Protein 6CCA (pdb70)

B-factor: mean 27.41, std 11.11, range [12.74, 84.84]

Organism: Sorangium cellulosum (NCBI:txid56)

Foldseek 3Di:
DFFFDAPDDFDLLVLQVLLFDDPVLLVVLLVCVVLLVLVQLLLLLLLLQLQVVLVPLADAFDKDFLVVVCVVLQFDPVCPLLSVVSLVSNVVSQQWDDDPRMTGGHPVRHNRVVVSVVSLVVSCVPQQCNLLSVLLVLCSVCVSCLRNVVDALCCSCQPVNHCPRVLCVCDDHPVNVSFLVSVLSSVVSVCVVPVVPDDPQAAAEEEEEACFLVSSVVVSCVSCQVVLSRYAYEAEYQDPVSLVNNCVVCCVVRVSYDGAYDDLVDDRVVRPAAFQPHLEYEYEAQLLLAADNLQSLLSVLRRHHAQRKYKYKHFADPRSSCSSRVVSDPSFVNYNCCVLADPSGSHHWLVSVQVSNVVSAWPPKDFHFSDDVPDGDGGITMIMTTHNRDHD

Sequence (392 aa):
ATVHPERFEPLLERSVPRIQPGLSAVRELLTHQPAFDALERFSEDLLLCIFQDMGAFQRAGSAESAATLRERLGVAGRFGRLYDSLLAILEGAGYLRIEGDRLFTSERVTPKKHEVERRMQQLADLPAIAPYVRLLWACYRRYPELLRGQVAATDVLFPQGSMDLMGPLYKGNATADHFNELVIKSLLVFLDARVPHLREGEKITILEVGAGTGGTTASVLEALSSHARHLEYFYTDISHAFTRYGKRQYGPRYPFVTFQPLDLEGDVVAQGFSAERFDVVLGANVVHATKNLRSTLQSIKRLLKANGWLVLNEMTRVVHFLTLSAGLLDGWWLFEDAAERMKWSPLLSSPMWKGLLEEEGFRRVAPLQHSDGTSSWSIQNVILAESDGVSR

Solvent-accessible surface area: 17082 Å² total; per-residue (Å²): 96,46,108,10,70,120,142,25,128,50,4,0,123,127,0,30,98,146,5,50,17,48,95,94,44,5,126,109,5,19,88,33,44,94,12,16,81,21,4,27,123,3,0,8,30,2,0,0,1,1,0,20,60,20,29,2,7,66,165,42,47,44,47,40,36,17,61,82,0,58,123,125,4,37,13,22,60,162,9,12,113,0,3,66,6,0,9,28,14,0,76,71,11,36,0,7,135,50,125,68,73,122,2,51,2,29,152,128,6,59,107,15,111,127,78,2,64,144,95,29,107,103,3,39,119,76,111,11,0,20,14,19,0,108,0,1,42,27,1,14,169,84,1,27,60,3,0,85,43,119,24,53,15,68,86,9,0,44,33,178,64,32,71,92,10,16,16,53,22,92,95,67,9,45,4,10,51,33,0,20,103,12,6,12,92,0,0,47,9,0,0,92,25,22,34,95,140,30,189,181,72,62,87,0,6,0,0,4,7,26,10,17,50,1,22,35,0,31,49,8,0,84,33,0,34,92,26,38,184,22,2,43,0,10,0,0,9,124,30,109,41,87,5,100,117,1,121,149,116,21,14,109,160,11,115,23,14,55,28,38,46,8,49,23,81,35,91,6,86,83,56,56,4,58,40,34,86,0,0,0,0,2,0,22,49,42,5,24,41,4,90,63,0,76,65,4,0,23,23,0,3,59,0,0,32,1,1,0,0,0,0,0,4,0,46,8,119,36,12,32,9,20,2,2,2,24,0,4,51,91,28,11,22,61,19,132,21,67,105,46,12,36,151,68,0,0,2,1,23,20,105,67,0,82,30,8,0,80,116,23,20,5,74,96,11,14,26,8,123,8,61,38,79,152,47,54,15,42,26,9,10,0,0,0,0,0,0,40,0,46,0,194

Radius of gyration: 22.23 Å; Cα contacts (8 Å, |Δi|>4): 670; chains: 1; bounding box: 52×47×61 Å

InterPro domains:
  IPR006162 Phosphopantetheine attachment site [PS00012] (4946-4961)
  IPR009081 Phosphopantetheine binding ACP domain [PF00550] (1825-1889)
  IPR009081 Phosphopantetheine binding ACP domain [PF00550] (3540-3606)
  IPR009081 Phosphopantetheine binding ACP domain [PF00550] (3679-3741)
  IPR009081 Phosphopantetheine binding ACP domain [PF00550] (4922-4987)
  IPR009081 Phosphopantetheine binding ACP domain [PS50075] (1817-1893)
  IPR009081 Phosphopantetheine binding ACP domain [PS50075] (3533-3610)
  IPR009081 Phosphopantetheine binding ACP domain [PS50075] (3671-3745)
  IPR009081 Phosphopantetheine binding ACP domain [PS50075] (4914-4991)
  IPR013217 Methyltransferase type 12 [PF08242] (3305-3408)
  IPR013968 Polyketide synthase-like, ketoreductase domain [PF08659] (1529-1708)
  IPR013968 Polyketide synthase-like, ketoreductase domain [PF08659] (2856-3034)
  IPR013968 Polyketide synthase-like, ketoreductase domain [PF08659] (4642-4826)
  IPR014030 Beta-ketoacyl synthase-like, N-terminal domain [PF00109] (4-252)
  IPR014030 Beta-ketoacyl synthase-like, N-terminal domain [PF00109] (1972-2219)
  IPR014030 Beta-ketoacyl synthase-like, N-terminal domain [PF00109] (3780-4024)
  IPR014030 Beta-ketoacyl synthase-like, N-terminal domain [PF00109] (5059-5302)
  IPR014031 Beta-ketoacyl synthase, C-terminal domain [PF02801] (260-377)
  IPR014031 Beta-ketoacyl synthase, C-terminal domain [PF02801] (2227-2344)
  IPR014031 Beta-ketoacyl synthase, C-terminal domain [PF02801] (4033-4150)

Structure (mmCIF, N/CA/C/O backbone):
data_6CCA
#
_entry.id   6CCA
#
_cell.length_a   56.457
_cell.length_b   76.549
_cell.length_c   57.186
_cell.angle_alpha   90.00
_cell.angle_beta   90.51
_cell.angle_gamma   90.00
#
_symmetry.space_group_name_H-M   'P 1 21 1'
#
loop_
_entity.id
_entity.type
_entity.pdbx_description
1 polymer 'DisA protein'
2 water water
#
loop_
_atom_site.group_PDB
_atom_site.id
_atom_site.type_symbol
_atom_site.label_atom_id
_atom_site.label_alt_id
_atom_site.label_comp_id
_atom_site.label_asym_id
_atom_site.label_entity_id
_atom_site.label_seq_id
_atom_site.pdbx_PDB_ins_code
_atom_site.Cartn_x
_atom_site.Cartn_y
_atom_site.Cartn_z
_atom_site.occupancy
_atom_site.B_iso_or_equiv
_atom_site.auth_seq_id
_atom_site.auth_comp_id
_atom_site.auth_asym_id
_atom_site.auth_atom_id
_atom_site.pdbx_PDB_model_num
ATOM 1 N N . ALA A 1 23 ? 32.608 31.509 22.620 1.00 50.36 1 ALA A N 1
ATOM 2 C CA . ALA A 1 23 ? 33.828 30.730 23.065 1.00 45.62 1 ALA A CA 1
ATOM 3 C C . ALA A 1 23 ? 35.086 31.315 22.465 1.00 38.57 1 ALA A C 1
ATOM 4 O O . ALA A 1 23 ? 35.094 31.698 21.336 1.00 41.32 1 ALA A O 1
ATOM 6 N N . THR A 1 24 ? 36.149 31.387 23.234 1.00 32.80 2 THR A N 1
ATOM 7 C CA . THR A 1 24 ? 37.414 31.986 22.817 1.00 31.72 2 THR A CA 1
ATOM 8 C C . THR A 1 24 ? 38.344 30.848 22.559 1.00 26.63 2 THR A C 1
ATOM 9 O O . THR A 1 24 ? 38.444 29.968 23.405 1.00 27.46 2 THR A O 1
ATOM 13 N N . VAL A 1 25 ? 38.982 30.805 21.397 1.00 24.00 3 VAL A N 1
ATOM 14 C CA . VAL A 1 25 ? 40.000 29.781 21.112 1.00 20.62 3 VAL A CA 1
ATOM 15 C C . VAL A 1 25 ? 41.345 30.438 20.944 1.00 22.12 3 VAL A C 1
ATOM 16 O O . VAL A 1 25 ? 41.618 31.096 19.935 1.00 19.66 3 VAL A O 1
ATOM 20 N N . HIS A 1 26 ? 42.259 30.179 21.878 1.00 20.28 4 HIS A N 1
ATOM 21 C CA . HIS A 1 26 ? 43.587 30.759 21.796 1.00 20.38 4 HIS A CA 1
ATOM 22 C C . HIS A 1 26 ? 44.394 30.050 20.750 1.00 20.33 4 HIS A C 1
ATOM 23 O O . HIS A 1 26 ? 44.208 28.827 20.552 1.00 20.55 4 HIS A O 1
ATOM 30 N N . PRO A 1 27 ? 45.316 30.760 20.088 1.00 21.78 5 PRO A N 1
ATOM 31 C CA . PRO A 1 27 ? 46.244 30.094 19.171 1.00 22.63 5 PRO A CA 1
ATOM 32 C C . PRO A 1 27 ? 47.223 29.244 19.910 1.00 23.53 5 PRO A C 1
ATOM 33 O O . PRO A 1 27 ? 47.564 29.528 21.084 1.00 19.58 5 PRO A O 1
ATOM 37 N N . GLU A 1 28 ? 47.719 28.197 19.245 1.00 19.55 6 GLU A N 1
ATOM 38 C CA . GLU A 1 28 ? 48.721 27.379 19.854 1.00 22.64 6 GLU A CA 1
ATOM 39 C C . GLU A 1 28 ? 50.117 27.939 19.593 1.00 26.46 6 GLU A C 1
ATOM 40 O O . GLU A 1 28 ? 50.593 27.948 18.438 1.00 28.81 6 GLU A O 1
ATOM 46 N N . ARG A 1 29 ? 50.785 28.397 20.640 1.00 21.71 7 ARG A N 1
ATOM 47 C CA . ARG A 1 29 ? 52.046 29.035 20.494 1.00 22.28 7 ARG A CA 1
ATOM 48 C C . ARG A 1 29 ? 53.199 28.140 20.850 1.00 24.63 7 ARG A C 1
ATOM 49 O O . ARG A 1 29 ? 54.336 28.456 20.567 1.00 25.95 7 ARG A O 1
ATOM 57 N N . PHE A 1 30 ? 52.944 27.002 21.438 1.00 23.82 8 PHE A N 1
ATOM 58 C CA . PHE A 1 30 ? 53.995 26.012 21.636 1.00 24.75 8 PHE A CA 1
ATOM 59 C C . PHE A 1 30 ? 53.323 24.645 21.689 1.00 27.59 8 PHE A C 1
ATOM 60 O O . PHE A 1 30 ? 52.131 24.568 21.867 1.00 25.66 8 PHE A O 1
ATOM 68 N N . GLU A 1 31 ? 54.093 23.580 21.518 1.00 26.68 9 GLU A N 1
ATOM 69 C CA . GLU A 1 31 ? 53.570 22.216 21.505 1.00 31.78 9 GLU A CA 1
ATOM 70 C C . GLU A 1 31 ? 53.164 21.664 22.882 1.00 25.77 9 GLU A C 1
ATOM 71 O O . GLU A 1 31 ? 53.699 22.087 23.884 1.00 26.56 9 GLU A O 1
ATOM 77 N N . PRO A 1 32 ? 52.201 20.749 22.903 1.00 24.50 10 PRO A N 1
ATOM 78 C CA . PRO A 1 32 ? 51.791 20.122 24.153 1.00 21.77 10 PRO A CA 1
ATOM 79 C C . PRO A 1 32 ? 53.002 19.480 24.789 1.00 22.95 10 PRO A C 1
ATOM 80 O O . PRO A 1 32 ? 53.799 18.799 24.119 1.00 22.56 10 PRO A O 1
ATOM 84 N N . LEU A 1 33 ? 53.206 19.740 26.069 1.00 19.32 11 LEU A N 1
ATOM 85 C CA . LEU A 1 33 ? 54.342 19.133 26.768 1.00 19.95 11 LEU A CA 1
ATOM 86 C C . LEU A 1 33 ? 54.031 18.306 28.028 1.00 18.29 11 LEU A C 1
ATOM 87 O O . LEU A 1 33 ? 54.938 17.764 28.647 1.00 19.65 11 LEU A O 1
ATOM 92 N N . LEU A 1 34 ? 52.780 18.257 28.412 1.00 16.71 12 LEU A N 1
ATOM 93 C CA . LEU A 1 34 ? 52.455 17.566 29.634 1.00 18.69 12 LEU A CA 1
ATOM 94 C C . LEU A 1 34 ? 52.663 16.066 29.564 1.00 18.37 12 LEU A C 1
ATOM 95 O O . LEU A 1 34 ? 53.206 15.467 30.484 1.00 18.08 12 LEU A O 1
ATOM 100 N N . GLU A 1 35 ? 52.299 15.465 28.460 1.00 18.11 13 GLU A N 1
ATOM 101 C CA . GLU A 1 35 ? 52.383 13.972 28.355 1.00 21.82 13 GLU A CA 1
ATOM 102 C C . GLU A 1 35 ? 53.797 13.501 28.645 1.00 18.41 13 GLU A C 1
ATOM 103 O O . GLU A 1 35 ? 54.000 12.589 29.452 1.00 19.42 13 GLU A O 1
ATOM 109 N N . ARG A 1 36 ? 54.791 14.149 28.072 1.00 21.48 14 ARG A N 1
ATOM 110 C CA . ARG A 1 36 ? 56.152 13.681 28.297 1.00 24.59 14 ARG A CA 1
ATOM 111 C C . ARG A 1 36 ? 56.770 14.162 29.594 1.00 24.65 14 ARG A C 1
ATOM 112 O O . ARG A 1 36 ? 57.800 13.643 30.039 1.00 23.62 14 ARG A O 1
ATOM 120 N N . SER A 1 37 ? 56.144 15.156 30.216 1.00 19.05 15 SER A N 1
ATOM 121 C CA . SER A 1 37 ? 56.563 15.613 31.523 1.00 18.18 15 SER A CA 1
ATOM 122 C C . SER A 1 37 ? 56.065 14.810 32.742 1.00 17.52 15 SER A C 1
ATOM 123 O O . SER A 1 37 ? 56.764 14.755 33.714 1.00 19.02 15 SER A O 1
ATOM 126 N N . VAL A 1 38 ? 54.923 14.182 32.657 1.00 17.94 16 VAL A N 1
ATOM 127 C CA . VAL A 1 38 ? 54.323 13.498 33.817 1.00 19.33 16 VAL A CA 1
ATOM 128 C C . VAL A 1 38 ? 55.298 12.449 34.388 1.00 21.20 16 VAL A C 1
ATOM 129 O O . VAL A 1 38 ? 55.525 12.361 35.608 1.00 18.56 16 VAL A O 1
ATOM 133 N N . PRO A 1 39 ? 55.882 11.631 33.540 1.00 20.45 17 PRO A N 1
ATOM 134 C CA . PRO A 1 39 ? 56.892 10.686 34.111 1.00 20.81 17 PRO A CA 1
ATOM 135 C C . PRO A 1 39 ? 58.111 11.313 34.787 1.00 22.89 17 PRO A C 1
ATOM 136 O O . PRO A 1 39 ? 58.687 10.688 35.615 1.00 23.44 17 PRO A O 1
ATOM 140 N N . ARG A 1 40 ? 58.522 12.533 34.448 1.00 20.69 18 ARG A N 1
ATOM 141 C CA . ARG A 1 40 ? 59.601 13.212 35.104 1.00 20.32 18 ARG A CA 1
ATOM 142 C C . ARG A 1 40 ? 59.170 13.798 36.451 1.00 20.81 18 ARG A C 1
ATOM 143 O O . ARG A 1 40 ? 60.012 14.211 37.216 1.00 24.15 18 ARG A O 1
ATOM 151 N N . ILE A 1 41 ? 57.859 13.835 36.713 1.00 18.69 19 ILE A N 1
ATOM 152 C CA . ILE A 1 41 ? 57.327 14.425 37.978 1.00 18.61 19 ILE A CA 1
ATOM 153 C C . ILE A 1 41 ? 56.838 13.318 38.924 1.00 19.63 19 ILE A C 1
ATOM 154 O O . ILE A 1 41 ? 56.979 13.438 40.130 1.00 18.42 19 ILE A O 1
ATOM 159 N N . GLN A 1 42 ? 56.225 12.293 38.341 1.00 19.81 20 GLN A N 1
ATOM 160 C CA . GLN A 1 42 ? 55.686 11.170 39.105 1.00 21.11 20 GLN A CA 1
ATOM 161 C C . GLN A 1 42 ? 56.680 10.658 40.117 1.00 20.35 20 GLN A C 1
ATOM 162 O O . GLN A 1 42 ? 57.790 10.244 39.767 1.00 21.15 20 GLN A O 1
ATOM 168 N N . PRO A 1 43 ? 56.304 10.657 41.402 1.00 19.41 21 PRO A N 1
ATOM 169 C CA . PRO A 1 43 ? 57.233 10.098 42.363 1.00 20.85 21 PRO A CA 1
ATOM 170 C C . PRO A 1 43 ? 57.457 8.582 42.114 1.00 19.98 21 PRO A C 1
ATOM 171 O O . PRO A 1 43 ? 56.516 7.858 41.800 1.00 19.63 21 PRO A O 1
ATOM 175 N N . GLY A 1 44 ? 58.673 8.140 42.362 1.00 24.97 22 GLY A N 1
ATOM 176 C CA . GLY A 1 44 ? 58.978 6.719 42.317 1.00 23.85 22 GLY A CA 1
ATOM 177 C C . GLY A 1 44 ? 58.517 5.928 43.541 1.00 27.16 22 GLY A C 1
ATOM 178 O O . GLY A 1 44 ? 58.024 6.482 44.531 1.00 21.89 22 GLY A O 1
ATOM 179 N N . LEU A 1 45 ? 58.760 4.613 43.508 1.00 22.82 23 LEU A N 1
ATOM 180 C CA . LEU A 1 45 ? 58.209 3.738 44.519 1.00 26.45 23 LEU A CA 1
ATOM 181 C C . LEU A 1 45 ? 58.735 4.062 45.877 1.00 22.87 23 LEU A C 1
ATOM 182 O O . LEU A 1 45 ? 57.986 4.015 46.849 1.00 26.87 23 LEU A O 1
ATOM 187 N N . SER A 1 46 ? 59.998 4.416 45.984 1.00 25.14 24 SER A N 1
ATOM 188 C CA . SER A 1 46 ? 60.594 4.615 47.272 1.00 27.25 24 SER A CA 1
ATOM 189 C C . SER A 1 46 ? 59.962 5.828 47.934 1.00 28.39 24 SER A C 1
ATOM 190 O O . SER A 1 46 ? 59.678 5.784 49.129 1.00 24.76 24 SER A O 1
ATOM 193 N N . ALA A 1 47 ? 59.736 6.877 47.166 1.00 21.99 25 ALA A N 1
ATOM 194 C CA . ALA A 1 47 ? 59.083 8.082 47.739 1.00 23.64 25 ALA A CA 1
ATOM 195 C C . ALA A 1 47 ? 57.651 7.813 48.151 1.00 20.44 25 ALA A C 1
ATOM 196 O O . ALA A 1 47 ? 57.175 8.381 49.132 1.00 19.86 25 ALA A O 1
ATOM 198 N N . VAL A 1 48 ? 56.956 6.996 47.367 1.00 18.73 26 VAL A N 1
ATOM 199 C CA . VAL A 1 48 ? 55.588 6.700 47.596 1.00 19.61 26 VAL A CA 1
ATOM 200 C C . VAL A 1 48 ? 55.525 5.850 48.868 1.00 20.11 26 VAL A C 1
ATOM 201 O O . VAL A 1 48 ? 54.678 6.062 49.721 1.00 18.09 26 VAL A O 1
ATOM 205 N N . ARG A 1 49 ? 56.418 4.850 48.962 1.00 23.08 27 ARG A N 1
ATOM 206 C CA . ARG A 1 49 ? 56.461 4.011 50.180 1.00 23.41 27 ARG A CA 1
ATOM 207 C C . ARG A 1 49 ? 56.709 4.821 51.424 1.00 19.43 27 ARG A C 1
ATOM 208 O O . ARG A 1 49 ? 56.072 4.577 52.461 1.00 20.54 27 ARG A O 1
ATOM 216 N N . GLU A 1 50 ? 57.648 5.721 51.338 1.00 19.18 28 GLU A N 1
ATOM 217 C CA . GLU A 1 50 ? 57.972 6.633 52.430 1.00 18.65 28 GLU A CA 1
ATOM 218 C C . GLU A 1 50 ? 56.733 7.467 52.870 1.00 19.17 28 GLU A C 1
ATOM 219 O O . GLU A 1 50 ? 56.499 7.592 54.073 1.00 19.57 28 GLU A O 1
ATOM 225 N N . LEU A 1 51 ? 56.008 8.033 51.914 1.00 16.30 29 LEU A N 1
ATOM 226 C CA . LEU A 1 51 ? 54.760 8.758 52.262 1.00 16.95 29 LEU A CA 1
ATOM 227 C C . LEU A 1 51 ? 53.760 7.817 52.942 1.00 17.97 29 LEU A C 1
ATOM 228 O O . LEU A 1 51 ? 53.130 8.185 53.942 1.00 15.64 29 LEU A O 1
ATOM 233 N N . LEU A 1 52 ? 53.645 6.571 52.469 1.00 18.09 30 LEU A N 1
ATOM 234 C CA . LEU A 1 52 ? 52.666 5.655 52.994 1.00 20.39 30 LEU A CA 1
ATOM 235 C C . LEU A 1 52 ? 52.977 5.205 54.401 1.00 18.41 30 LEU A C 1
ATOM 236 O O . LEU A 1 52 ? 52.065 4.686 55.051 1.00 17.14 30 LEU A O 1
ATOM 241 N N . THR A 1 53 ? 54.219 5.394 54.828 1.00 17.20 31 THR A N 1
ATOM 242 C CA . THR A 1 53 ? 54.567 5.064 56.250 1.00 18.01 31 THR A CA 1
ATOM 243 C C . THR A 1 53 ? 53.749 5.892 57.216 1.00 18.58 31 THR A C 1
ATOM 244 O O . THR A 1 53 ? 53.550 5.526 58.378 1.00 17.47 31 THR A O 1
ATOM 248 N N . HIS A 1 54 ? 53.254 7.015 56.723 1.00 18.61 32 HIS A N 1
ATOM 249 C CA . HIS A 1 54 ? 52.424 7.875 57.586 1.00 17.58 32 HIS A CA 1
ATOM 250 C C . HIS A 1 54 ? 50.928 7.525 57.653 1.00 17.84 32 HIS A C 1
ATOM 251 O O . HIS A 1 54 ? 50.234 8.098 58.454 1.00 16.84 32 HIS A O 1
ATOM 258 N N . GLN A 1 55 ? 50.437 6.542 56.922 1.00 15.83 33 GLN A N 1
ATOM 259 C CA .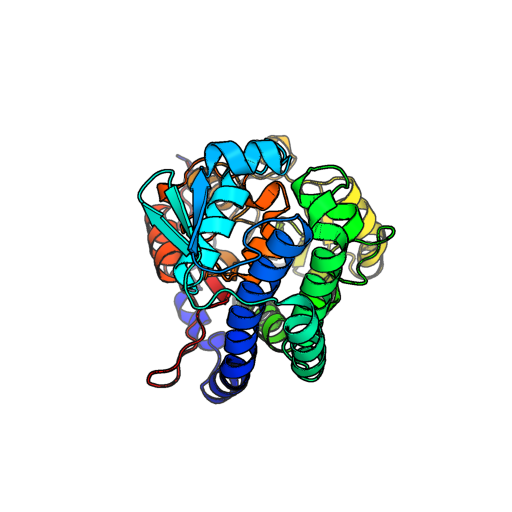 GLN A 1 55 ? 49.059 6.215 56.955 1.00 17.44 33 GLN A CA 1
ATOM 260 C C . GLN A 1 55 ? 48.491 5.727 58.281 1.00 16.88 33 GLN A C 1
ATOM 261 O O . GLN A 1 55 ? 47.439 6.134 58.623 1.00 16.79 33 GLN A O 1
ATOM 267 N N . PRO A 1 56 ? 49.234 4.932 59.087 1.00 18.34 34 PRO A N 1
ATOM 268 C CA . PRO A 1 56 ? 48.682 4.516 60.3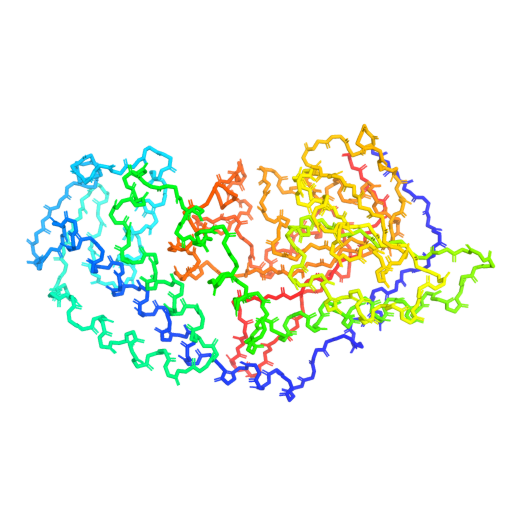91 1.00 16.41 34 PRO A CA 1
ATOM 269 C C . PRO A 1 56 ? 48.438 5.721 61.299 1.00 14.83 34 PRO A C 1
ATOM 270 O O . PRO A 1 56 ? 47.382 5.795 61.992 1.00 15.91 34 PRO A O 1
ATOM 274 N N . ALA A 1 57 ? 49.322 6.715 61.208 1.00 15.05 35 ALA A N 1
ATOM 275 C CA . ALA A 1 57 ? 49.154 7.911 62.051 1.00 15.62 35 ALA A CA 1
ATOM 276 C C . ALA A 1 57 ? 47.928 8.736 61.613 1.00 16.03 35 ALA A C 1
ATOM 277 O O . ALA A 1 57 ? 47.149 9.174 62.453 1.00 14.80 35 ALA A O 1
ATOM 279 N N . PHE A 1 58 ? 47.753 8.905 60.302 1.00 14.18 36 PHE A N 1
ATOM 280 C CA . PHE A 1 58 ? 46.598 9.636 59.799 1.00 15.38 36 PHE A CA 1
ATOM 281 C C . PHE A 1 58 ? 45.322 8.866 60.031 1.00 15.16 36 PHE A C 1
ATOM 282 O O . PHE A 1 58 ? 44.292 9.457 60.304 1.00 14.69 36 PHE A O 1
ATOM 290 N N . ASP A 1 59 ? 45.373 7.527 59.989 1.00 15.66 37 ASP A N 1
ATOM 291 C CA . ASP A 1 59 ? 44.191 6.734 60.381 1.00 15.81 37 ASP A CA 1
ATOM 292 C C . ASP A 1 59 ? 43.824 6.974 61.809 1.00 16.07 37 ASP A C 1
ATOM 293 O O . ASP A 1 59 ? 42.627 7.189 62.131 1.00 17.67 37 ASP A O 1
ATOM 298 N N . ALA A 1 60 ? 44.820 7.044 62.687 1.00 15.30 38 ALA A N 1
ATOM 299 C CA . ALA A 1 60 ? 44.550 7.314 64.077 1.00 16.67 38 ALA A CA 1
ATOM 300 C C . ALA A 1 60 ? 44.058 8.739 64.312 1.00 16.16 38 ALA A C 1
ATOM 301 O O . ALA A 1 60 ? 43.212 9.008 65.199 1.00 17.01 38 ALA A O 1
ATOM 303 N N . LEU A 1 61 ? 44.559 9.673 63.509 1.00 15.15 39 LEU A N 1
ATOM 304 C CA . LEU A 1 61 ? 44.030 11.053 63.548 1.00 15.08 39 LEU A CA 1
ATOM 305 C C . LEU A 1 61 ? 42.538 11.092 63.245 1.00 15.79 39 LEU A C 1
ATOM 306 O O . LEU A 1 61 ? 41.799 11.847 63.865 1.00 17.81 39 LEU A O 1
ATOM 311 N N . GLU A 1 62 ? 42.088 10.275 62.318 1.00 15.99 40 GLU A N 1
ATOM 312 C CA . GLU A 1 62 ? 40.677 10.233 61.974 1.00 18.93 40 GLU A CA 1
ATOM 313 C C . GLU A 1 62 ? 39.808 9.737 63.137 1.00 17.51 40 GLU A C 1
ATOM 314 O O . GLU A 1 62 ? 38.794 10.289 63.432 1.00 20.01 40 GLU A O 1
ATOM 320 N N . ARG A 1 63 ? 40.235 8.658 63.755 1.00 17.35 41 ARG A N 1
ATOM 321 C CA . ARG A 1 63 ? 39.517 8.090 64.871 1.00 19.74 41 ARG A CA 1
ATOM 322 C C . ARG A 1 63 ? 39.499 9.073 66.054 1.00 19.03 41 ARG A C 1
ATOM 323 O O . ARG A 1 63 ? 38.511 9.284 66.638 1.00 18.29 41 ARG A O 1
ATOM 331 N N . PHE A 1 64 ? 40.625 9.664 66.339 1.00 17.69 42 PHE A N 1
ATOM 332 C CA . PHE A 1 64 ? 40.706 10.692 67.346 1.00 16.71 42 PHE A CA 1
ATOM 333 C C . PHE A 1 64 ? 39.700 11.828 67.099 1.00 16.00 42 PHE A C 1
ATOM 334 O O . PHE A 1 64 ? 39.058 12.280 67.997 1.00 15.63 42 PHE A O 1
ATOM 342 N N . SER A 1 65 ? 39.589 12.262 65.851 1.00 14.48 43 SER A N 1
ATOM 343 C CA . SER A 1 65 ? 38.665 13.332 65.531 1.00 15.66 43 SER A CA 1
ATOM 344 C C . SER A 1 65 ? 37.233 12.944 65.910 1.00 15.00 43 SER A C 1
ATOM 345 O O . SER A 1 65 ? 36.484 13.758 66.392 1.00 13.81 43 SER A O 1
ATOM 348 N N . GLU A 1 66 ? 36.856 11.695 65.668 1.00 15.25 44 GLU A N 1
ATOM 349 C CA . GLU A 1 66 ? 35.542 11.203 66.034 1.00 16.29 44 GLU A CA 1
ATOM 350 C C . GLU A 1 66 ? 35.281 11.309 67.546 1.00 16.01 44 GLU A C 1
ATOM 351 O O . GLU A 1 66 ? 34.234 11.797 67.966 1.00 16.78 44 GLU A O 1
ATOM 357 N N . ASP A 1 67 ? 36.242 10.799 68.321 1.00 15.33 45 ASP A N 1
ATOM 358 C CA . ASP A 1 67 ? 36.184 10.823 69.763 1.00 17.03 45 ASP A CA 1
ATOM 359 C C . ASP A 1 67 ? 36.182 12.232 70.364 1.00 16.63 45 ASP A C 1
ATOM 360 O O . ASP A 1 67 ? 35.411 12.565 71.240 1.00 16.55 45 ASP A O 1
ATOM 365 N N . LEU A 1 68 ? 37.017 13.095 69.788 1.00 17.02 46 LEU A N 1
ATOM 366 C CA . LEU A 1 68 ? 37.087 14.503 70.163 1.00 15.28 46 LEU A CA 1
ATOM 367 C C . LEU A 1 68 ? 35.750 15.165 69.933 1.00 16.49 46 LEU A C 1
ATOM 368 O O . LEU A 1 68 ? 35.319 15.988 70.744 1.00 15.57 46 LEU A O 1
ATOM 373 N N . LEU A 1 69 ? 35.135 14.877 68.775 1.00 14.91 47 LEU A N 1
ATOM 374 C CA . LEU A 1 69 ? 33.850 15.419 68.469 1.00 17.84 47 LEU A CA 1
ATOM 375 C C . LEU A 1 69 ? 32.791 14.981 69.503 1.00 16.39 47 LEU A C 1
ATOM 376 O O . LEU A 1 69 ? 31.997 15.796 69.951 1.00 17.27 47 LEU A O 1
ATOM 381 N N . LEU A 1 70 ? 32.765 13.721 69.851 1.00 16.20 48 LEU A N 1
ATOM 382 C CA . LEU A 1 70 ? 31.827 13.291 70.897 1.00 17.37 48 LEU A CA 1
ATOM 383 C C . LEU A 1 70 ? 32.052 14.117 72.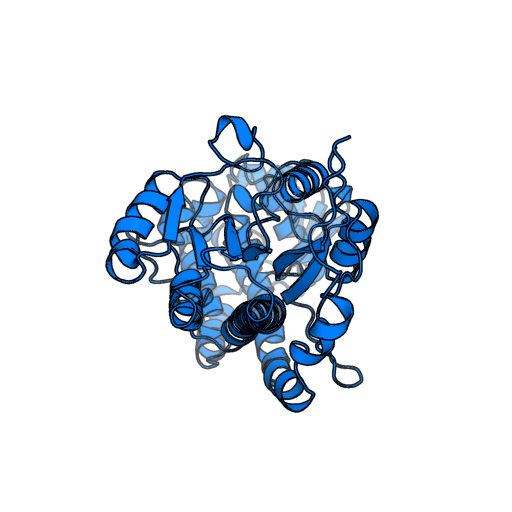187 1.00 17.49 48 LEU A C 1
ATOM 384 O O . LEU A 1 70 ? 31.079 14.631 72.812 1.00 17.64 48 LEU A O 1
ATOM 389 N N . CYS A 1 71 ? 33.324 14.278 72.549 1.00 17.40 49 CYS A N 1
ATOM 390 C CA . CYS A 1 71 ? 33.714 15.095 73.700 1.00 17.67 49 CYS A CA 1
ATOM 391 C C . CYS A 1 71 ? 33.211 16.525 73.581 1.00 18.44 49 CYS A C 1
ATOM 392 O O . CYS A 1 71 ? 32.682 17.061 74.575 1.00 19.19 49 CYS A O 1
ATOM 395 N N . ILE A 1 72 ? 33.273 17.147 72.397 1.00 16.50 50 ILE A N 1
ATOM 396 C CA . ILE A 1 72 ? 32.765 18.508 72.241 1.00 19.02 50 ILE A CA 1
ATOM 397 C C . ILE A 1 72 ? 31.252 18.593 72.563 1.00 19.37 50 ILE A C 1
ATOM 398 O O . ILE A 1 72 ? 30.780 19.435 73.351 1.00 19.58 50 ILE A O 1
ATOM 403 N N . PHE A 1 73 ? 30.480 17.708 71.981 1.00 19.96 51 PHE A N 1
ATOM 404 C CA . PHE A 1 73 ? 29.046 17.636 72.378 1.00 20.61 51 PHE A CA 1
ATOM 405 C C . PHE A 1 73 ? 28.830 17.431 73.900 1.00 22.55 51 PHE A C 1
ATOM 406 O O . PHE A 1 73 ? 27.955 18.109 74.506 1.00 26.09 51 PHE A O 1
ATOM 414 N N . GLN A 1 74 ? 29.580 16.509 74.512 1.00 21.54 52 GLN A N 1
ATOM 415 C CA . GLN A 1 74 ? 29.437 16.246 75.934 1.00 23.12 52 GLN A CA 1
ATOM 416 C C . GLN A 1 74 ? 29.753 17.469 76.742 1.00 28.73 52 GLN A C 1
ATOM 417 O O . GLN A 1 74 ? 28.998 17.809 77.697 1.00 27.47 52 GLN A O 1
ATOM 423 N N . ASP A 1 75 ? 30.836 18.170 76.357 1.00 24.81 53 ASP A N 1
ATOM 424 C CA . ASP A 1 75 ? 31.124 19.486 76.954 1.00 26.78 53 ASP A CA 1
ATOM 425 C C . ASP A 1 75 ? 29.980 20.463 76.805 1.00 28.36 53 ASP A C 1
ATOM 426 O O . ASP A 1 75 ? 29.852 21.314 77.620 1.00 30.90 53 ASP A O 1
ATOM 431 N N . MET A 1 76 ? 29.209 20.404 75.730 1.00 26.57 54 MET A N 1
ATOM 432 C CA . MET A 1 76 ? 28.031 21.240 75.601 1.00 28.22 54 MET A CA 1
ATOM 433 C C . MET A 1 76 ? 26.746 20.655 76.254 1.00 30.20 54 MET A C 1
ATOM 434 O O . MET A 1 76 ? 25.676 21.240 76.086 1.00 34.07 54 MET A O 1
ATOM 439 N N . GLY A 1 77 ? 26.848 19.522 76.945 1.00 30.92 55 GLY A N 1
ATOM 440 C CA . GLY A 1 77 ? 25.708 18.882 77.616 1.00 37.27 55 GLY A CA 1
ATOM 441 C C . GLY A 1 77 ? 24.854 18.020 76.706 1.00 40.09 55 GLY A C 1
ATOM 442 O O . GLY A 1 77 ? 23.635 17.902 76.909 1.00 35.80 55 GLY A O 1
ATOM 443 N N . ALA A 1 78 ? 25.466 17.451 75.672 1.00 34.61 56 ALA A N 1
ATOM 444 C CA . ALA A 1 78 ? 24.783 16.510 74.799 1.00 30.55 56 ALA A CA 1
ATOM 445 C C . ALA A 1 78 ? 25.534 15.209 74.664 1.00 30.46 56 ALA A C 1
ATOM 446 O O . ALA A 1 78 ? 26.794 15.100 74.780 1.00 26.01 56 ALA A O 1
ATOM 448 N N . PHE A 1 79 ? 24.749 14.166 74.470 1.00 26.81 57 PHE A N 1
ATOM 449 C CA . PHE A 1 79 ? 25.244 12.866 74.278 1.00 24.64 57 PHE A CA 1
ATOM 450 C C . PHE A 1 79 ? 26.153 12.384 75.391 1.00 27.88 57 PHE A C 1
ATOM 451 O O . PHE A 1 79 ? 27.103 11.670 75.123 1.00 22.71 57 PHE A O 1
ATOM 459 N N . GLN A 1 80 ? 25.822 12.708 76.649 1.00 29.36 58 GLN A N 1
ATOM 460 C CA . GLN A 1 80 ? 26.633 12.302 77.769 1.00 28.15 58 GLN A CA 1
ATOM 461 C C . GLN A 1 80 ? 26.479 10.861 78.142 1.00 31.49 58 GLN A C 1
ATOM 462 O O . GLN A 1 80 ? 27.404 10.279 78.713 1.00 28.64 58 GLN A O 1
ATOM 468 N N . ARG A 1 81 ? 25.350 10.234 77.729 1.00 29.70 59 ARG A N 1
ATOM 469 C CA . ARG A 1 81 ? 25.015 8.900 78.181 1.00 34.01 59 ARG A CA 1
ATOM 470 C C . ARG A 1 81 ? 24.414 8.059 77.033 1.00 30.24 59 ARG A C 1
ATOM 471 O O . ARG A 1 81 ? 23.714 8.625 76.198 1.00 31.95 59 ARG A O 1
ATOM 479 N N . ALA A 1 82 ? 24.756 6.774 77.007 1.00 30.55 60 ALA A N 1
ATOM 480 C CA . ALA A 1 82 ? 24.094 5.757 76.162 1.00 31.71 60 ALA A CA 1
ATOM 481 C C . ALA A 1 82 ? 22.560 5.613 76.419 1.00 36.47 60 ALA A C 1
ATOM 482 O O . ALA A 1 82 ? 22.158 5.688 77.574 1.00 35.21 60 ALA A O 1
ATOM 484 N N . GLY A 1 83 ? 21.717 5.524 75.349 1.00 37.22 61 GLY A N 1
ATOM 485 C CA . GLY A 1 83 ? 20.257 5.213 75.410 1.00 32.63 61 GLY A CA 1
ATOM 486 C C . GLY A 1 83 ? 19.321 6.395 75.470 1.00 34.00 61 GLY A C 1
ATOM 487 O O . GLY A 1 83 ? 18.142 6.306 75.846 1.00 36.54 61 GLY A O 1
ATOM 488 N N . SER A 1 84 ? 19.843 7.549 75.146 1.00 33.23 62 SER A N 1
ATOM 489 C CA . SER A 1 84 ? 19.081 8.727 75.228 1.00 36.71 62 SER A CA 1
ATOM 490 C C . SER A 1 84 ? 18.718 9.112 73.735 1.00 43.38 62 SER A C 1
ATOM 491 O O . SER A 1 84 ? 19.446 8.709 72.785 1.00 38.31 62 SER A O 1
ATOM 494 N N . ALA A 1 85 ? 17.592 9.820 73.539 1.00 37.16 63 ALA A N 1
ATOM 495 C CA . ALA A 1 85 ? 17.143 10.162 72.214 1.00 41.82 63 ALA A CA 1
ATOM 496 C C . ALA A 1 85 ? 16.897 11.636 72.176 1.00 41.07 63 ALA A C 1
ATOM 497 O O . ALA A 1 85 ? 16.468 12.232 73.163 1.00 41.37 63 ALA A O 1
ATOM 499 N N . GLU A 1 86 ? 17.230 12.244 71.054 1.00 37.39 64 GLU A N 1
ATOM 500 C CA . GLU A 1 86 ? 17.092 13.696 70.894 1.00 37.50 64 GLU A CA 1
ATOM 501 C C . GLU A 1 86 ? 16.503 13.939 69.525 1.00 34.83 64 GLU A C 1
ATOM 502 O O . GLU A 1 86 ? 16.615 13.110 68.630 1.00 34.07 64 GLU A O 1
ATOM 508 N N . SER A 1 87 ? 15.841 15.065 69.393 1.00 37.79 65 SER A N 1
ATOM 509 C CA . SER A 1 87 ? 15.574 15.610 68.105 1.00 41.77 65 SER A CA 1
ATOM 510 C C . SER A 1 87 ? 16.798 16.460 67.694 1.00 37.67 65 SER A C 1
ATOM 511 O O . SER A 1 87 ? 17.131 17.415 68.379 1.00 39.26 65 SER A O 1
ATOM 514 N N . ALA A 1 88 ? 17.374 16.133 66.534 1.00 39.73 66 ALA A N 1
ATOM 515 C CA . ALA A 1 88 ? 18.384 16.954 65.866 1.00 38.57 66 ALA A CA 1
ATOM 516 C C . ALA A 1 88 ? 17.987 18.420 65.777 1.00 43.77 66 ALA A C 1
ATOM 517 O O . ALA A 1 88 ? 18.786 19.306 66.119 1.00 41.39 66 ALA A O 1
ATOM 519 N N . ALA A 1 89 ? 16.750 18.683 65.345 1.00 41.02 67 ALA A N 1
ATOM 520 C CA . ALA A 1 89 ? 16.289 20.052 65.197 1.00 43.28 67 ALA A CA 1
ATOM 521 C C . ALA A 1 89 ? 16.207 20.749 66.551 1.00 43.99 67 ALA A C 1
ATOM 522 O O . ALA A 1 89 ? 16.639 21.913 66.674 1.00 40.28 67 ALA A O 1
ATOM 524 N N . THR A 1 90 ? 15.714 20.038 67.561 1.00 39.19 68 THR A N 1
ATOM 525 C CA . THR A 1 90 ? 15.598 20.603 68.891 1.00 43.15 68 THR A CA 1
ATOM 526 C C . THR A 1 90 ? 16.947 20.859 69.537 1.00 43.78 68 THR A C 1
ATOM 527 O O . THR A 1 90 ? 17.204 21.929 70.107 1.00 41.45 68 THR A O 1
ATOM 531 N N . LEU A 1 91 ? 17.805 19.863 69.444 1.00 41.84 69 LEU A N 1
ATOM 532 C CA . LEU A 1 91 ? 19.160 19.980 69.937 1.00 37.83 69 LEU A CA 1
ATOM 533 C C . LEU A 1 91 ? 19.917 21.148 69.323 1.00 31.69 69 LEU A C 1
ATOM 534 O O . LEU A 1 91 ? 20.516 21.878 70.021 1.00 39.69 69 LEU A O 1
ATOM 539 N N . ARG A 1 92 ? 19.869 21.316 68.020 1.00 33.72 70 ARG A N 1
ATOM 540 C CA . ARG A 1 92 ? 20.589 22.402 67.372 1.00 36.58 70 ARG A CA 1
ATOM 541 C C . ARG A 1 92 ? 20.249 23.693 68.024 1.00 39.61 70 ARG A C 1
ATOM 542 O O . ARG A 1 92 ? 21.074 24.479 68.317 1.00 39.50 70 ARG A O 1
ATOM 550 N N . GLU A 1 93 ? 18.975 23.890 68.242 1.00 41.14 71 GLU A N 1
ATOM 551 C CA . GLU A 1 93 ? 18.456 25.125 68.869 1.00 44.98 71 GLU A CA 1
ATOM 552 C C . GLU A 1 93 ? 18.868 25.190 70.293 1.00 38.31 71 GLU A C 1
ATOM 553 O O . GLU A 1 93 ? 19.316 26.211 70.776 1.00 40.68 71 GLU A O 1
ATOM 559 N N . ARG A 1 94 ? 18.720 24.088 70.986 1.00 40.81 72 ARG A N 1
ATOM 560 C CA . ARG A 1 94 ? 19.115 24.068 72.357 1.00 39.74 72 ARG A CA 1
ATOM 561 C C . ARG A 1 94 ? 20.613 24.322 72.591 1.00 45.05 72 ARG A C 1
ATOM 562 O O . ARG A 1 94 ? 20.985 24.926 73.605 1.00 42.65 72 ARG A O 1
ATOM 570 N N . LEU A 1 95 ? 21.478 23.828 71.697 1.00 39.84 73 LEU A N 1
ATOM 571 C CA . LEU A 1 95 ? 22.940 24.040 71.863 1.00 38.52 73 LEU A CA 1
ATOM 572 C C . LEU A 1 95 ? 23.373 25.411 71.446 1.00 38.20 73 LEU A C 1
ATOM 573 O O . LEU A 1 95 ? 24.420 25.875 71.881 1.00 43.30 73 LEU A O 1
ATOM 578 N N . GLY A 1 96 ? 22.603 26.059 70.568 1.00 41.80 74 GLY A N 1
ATOM 579 C CA . GLY A 1 96 ? 22.883 27.457 70.174 1.00 40.37 74 GLY A CA 1
ATOM 580 C C . GLY A 1 96 ? 23.692 27.567 68.894 1.00 40.35 74 GLY A C 1
ATOM 581 O O . GLY A 1 96 ? 24.320 28.569 68.629 1.00 39.59 74 GLY A O 1
ATOM 582 N N . VAL A 1 97 ? 23.643 26.536 68.076 1.00 36.71 75 VAL A N 1
ATOM 583 C CA . VAL A 1 97 ? 24.459 26.505 66.892 1.00 39.41 75 VAL A CA 1
ATOM 584 C C . VAL A 1 97 ? 24.104 27.640 65.955 1.00 43.20 75 VAL A C 1
ATOM 585 O O . VAL A 1 97 ? 22.948 27.901 65.695 1.00 44.07 75 VAL A O 1
ATOM 589 N N . ALA A 1 98 ? 25.124 28.299 65.435 1.00 44.89 76 ALA A N 1
ATOM 590 C CA . ALA A 1 98 ? 24.930 29.473 64.640 1.00 42.81 76 ALA A CA 1
ATOM 591 C C . ALA A 1 98 ? 24.351 29.069 63.343 1.00 41.08 76 ALA A C 1
ATOM 592 O O . ALA A 1 98 ? 24.729 28.042 62.768 1.00 34.15 76 ALA A O 1
ATOM 594 N N . GLY A 1 99 ? 23.481 29.935 62.822 1.00 41.05 77 GLY A N 1
ATOM 595 C CA . GLY A 1 99 ? 22.847 29.633 61.581 1.00 38.85 77 GLY A CA 1
ATOM 596 C C . GLY A 1 99 ? 23.824 29.240 60.494 1.00 38.77 77 GLY A C 1
ATOM 597 O O . GLY A 1 99 ? 23.564 28.281 59.770 1.00 38.58 77 GLY A O 1
ATOM 598 N N . ARG A 1 100 ? 24.952 29.955 60.360 1.00 40.74 78 ARG A N 1
ATOM 599 C CA . ARG A 1 100 ? 25.867 29.665 59.252 1.00 40.36 78 ARG A CA 1
ATOM 600 C C . ARG A 1 100 ? 26.504 28.250 59.389 1.00 41.07 78 ARG A C 1
ATOM 601 O O . ARG A 1 100 ? 27.080 27.719 58.409 1.00 39.17 78 ARG A O 1
ATOM 609 N N . PHE A 1 101 ? 26.392 27.672 60.585 1.00 35.96 79 PHE A N 1
ATOM 610 C CA . PHE A 1 101 ? 26.772 26.255 60.868 1.00 37.92 79 PHE A CA 1
ATOM 611 C C . PHE A 1 101 ? 25.705 25.138 60.886 1.00 37.58 79 PHE A C 1
ATOM 612 O O . PHE A 1 101 ? 25.945 24.016 61.396 1.00 35.64 79 PHE A O 1
ATOM 620 N N . GLY A 1 102 ? 24.550 25.397 60.291 1.00 34.58 80 GLY A N 1
ATOM 621 C CA . GLY A 1 102 ? 23.600 24.357 60.071 1.00 33.51 80 GLY A CA 1
ATOM 622 C C . GLY A 1 102 ? 24.135 23.127 59.374 1.00 33.60 80 GLY A C 1
ATOM 623 O O . GLY A 1 102 ? 23.904 21.997 59.845 1.00 31.45 80 GLY A O 1
ATOM 624 N N . ARG A 1 103 ? 24.795 23.321 58.218 1.00 28.51 81 ARG A N 1
ATOM 625 C CA . ARG A 1 103 ? 25.281 22.202 57.423 1.00 29.00 81 ARG A CA 1
ATOM 626 C C . ARG A 1 103 ? 26.529 21.593 58.179 1.00 25.12 81 ARG A C 1
ATOM 627 O O . ARG A 1 103 ? 26.646 20.387 58.243 1.00 26.34 81 ARG A O 1
ATOM 635 N N . LEU A 1 104 ? 27.367 22.408 58.798 1.00 26.02 82 LEU A N 1
ATOM 636 C CA . LEU A 1 104 ? 28.468 21.791 59.600 1.00 26.73 82 LEU A CA 1
ATOM 637 C C . LEU A 1 104 ? 27.859 20.838 60.693 1.00 27.75 82 LEU A C 1
ATOM 638 O O . LEU A 1 104 ? 28.285 19.724 60.899 1.00 24.62 82 LEU A O 1
ATOM 643 N N . TYR A 1 105 ? 26.834 21.343 61.377 1.00 26.49 83 TYR A N 1
ATOM 644 C CA . TYR A 1 105 ? 26.160 20.576 62.423 1.00 25.55 83 TYR A CA 1
ATOM 645 C C . TYR A 1 105 ? 25.657 19.302 61.881 1.00 24.63 83 TYR A C 1
ATOM 646 O O . TYR A 1 105 ? 25.930 18.253 62.463 1.00 21.41 83 TYR A O 1
ATOM 655 N N . ASP A 1 106 ? 24.937 19.304 60.745 1.00 25.31 84 ASP A N 1
ATOM 656 C CA . ASP A 1 106 ? 24.509 18.037 60.163 1.00 26.61 84 ASP A CA 1
ATOM 657 C C . ASP A 1 106 ? 25.683 17.125 59.857 1.00 26.02 84 ASP A C 1
ATOM 658 O O . ASP A 1 106 ? 25.603 15.895 60.046 1.00 21.51 84 ASP A O 1
ATOM 663 N N . SER A 1 107 ? 26.756 17.692 59.284 1.00 24.39 85 SER A N 1
ATOM 664 C CA . SER A 1 107 ? 27.943 16.876 59.040 1.00 22.15 85 SER A CA 1
ATOM 665 C C . SER A 1 107 ? 28.554 16.268 60.342 1.00 16.93 85 SER A C 1
ATOM 666 O O . SER A 1 107 ? 28.962 15.090 60.340 1.00 19.61 85 SER A O 1
ATOM 669 N N . LEU A 1 108 ? 28.560 17.028 61.402 1.00 19.13 86 LEU A N 1
ATOM 670 C CA . LEU A 1 108 ? 29.142 16.551 62.695 1.00 19.80 86 LEU A CA 1
ATOM 671 C C . LEU A 1 108 ? 28.290 15.364 63.219 1.00 21.27 86 LEU A C 1
ATOM 672 O O . LEU A 1 108 ? 28.838 14.378 63.696 1.00 19.24 86 LEU A O 1
ATOM 677 N N . LEU A 1 109 ? 26.949 15.475 63.101 1.00 22.41 87 LEU A N 1
ATOM 678 C CA . LEU A 1 109 ? 26.088 14.328 63.475 1.00 21.90 87 LEU A CA 1
ATOM 679 C C . LEU A 1 109 ? 26.400 13.087 62.679 1.00 19.34 87 LEU A C 1
ATOM 680 O O . LEU A 1 109 ? 26.538 11.979 63.212 1.00 19.08 87 LEU A O 1
ATOM 685 N N . ALA A 1 110 ? 26.588 13.220 61.341 1.00 20.52 88 ALA A N 1
ATOM 686 C CA . ALA A 1 110 ? 26.940 12.078 60.519 1.00 20.94 88 ALA A CA 1
ATOM 687 C C . ALA A 1 110 ? 28.310 11.508 60.828 1.00 20.67 88 ALA A C 1
ATOM 688 O O . ALA A 1 110 ? 28.525 10.312 60.710 1.00 19.11 88 ALA A O 1
ATOM 690 N N . ILE A 1 111 ? 29.290 12.356 61.202 1.00 18.93 89 ILE A N 1
ATOM 691 C CA . ILE A 1 111 ? 30.564 11.818 61.718 1.00 18.90 89 ILE A CA 1
ATOM 692 C C . ILE A 1 111 ? 30.342 10.917 62.947 1.00 18.19 89 ILE A C 1
ATOM 693 O O . ILE A 1 111 ? 30.883 9.803 62.999 1.00 17.94 89 ILE A O 1
ATOM 698 N N . LEU A 1 112 ? 29.536 11.406 63.888 1.00 18.27 90 LEU A N 1
ATOM 699 C CA . LEU A 1 112 ? 29.216 10.550 65.067 1.00 19.50 90 LEU A CA 1
ATOM 700 C C . LEU A 1 112 ? 28.471 9.243 64.679 1.00 18.64 90 LEU A C 1
ATOM 701 O O . LEU A 1 112 ? 28.727 8.128 65.240 1.00 22.18 90 LEU A O 1
ATOM 706 N N . GLU A 1 113 ? 27.595 9.363 63.734 1.00 20.87 91 GLU A N 1
ATOM 707 C CA . GLU A 1 113 ? 26.877 8.203 63.209 1.00 25.18 91 GLU A CA 1
ATOM 708 C C . GLU A 1 113 ? 27.839 7.207 62.578 1.00 24.50 91 GLU A C 1
ATOM 709 O O . GLU A 1 113 ? 27.802 6.013 62.853 1.00 24.58 91 GLU A O 1
ATOM 715 N N . GLY A 1 114 ? 28.768 7.686 61.746 1.00 26.10 92 GLY A N 1
ATOM 716 C CA . GLY A 1 114 ? 29.724 6.821 61.103 1.00 22.91 92 GLY A CA 1
ATOM 717 C C . GLY A 1 114 ? 30.710 6.192 62.044 1.00 27.12 92 GLY A C 1
ATOM 718 O O . GLY A 1 114 ? 31.209 5.079 61.795 1.00 27.11 92 GLY A O 1
ATOM 719 N N . ALA A 1 115 ? 30.942 6.845 63.189 1.00 25.56 93 ALA A N 1
ATOM 720 C CA . ALA A 1 115 ? 31.788 6.302 64.206 1.00 25.44 93 ALA A CA 1
ATOM 721 C C . ALA A 1 115 ? 31.066 5.265 65.119 1.00 23.74 93 ALA A C 1
ATOM 722 O O . ALA A 1 115 ? 31.708 4.739 66.014 1.00 25.62 93 ALA A O 1
ATOM 724 N N . GLY A 1 116 ? 29.760 5.069 64.964 1.00 27.16 94 GLY A N 1
ATOM 725 C CA . GLY A 1 116 ? 29.047 4.136 65.837 1.00 29.56 94 GLY A CA 1
ATOM 726 C C . GLY A 1 116 ? 28.553 4.721 67.154 1.00 30.50 94 GLY A C 1
ATOM 727 O O . GLY A 1 116 ? 28.077 3.985 68.016 1.00 28.20 94 GLY A O 1
ATOM 728 N N . TYR A 1 117 ? 28.608 6.057 67.328 1.00 29.46 95 TYR A N 1
ATOM 729 C CA . TYR A 1 117 ? 28.099 6.678 68.534 1.00 22.96 95 TYR A CA 1
ATOM 730 C C . TYR A 1 117 ? 26.647 7.069 68.491 1.00 26.14 95 TYR A C 1
ATOM 731 O O . TYR A 1 117 ? 26.002 7.137 69.545 1.00 27.09 95 TYR A O 1
ATOM 740 N N . LEU A 1 118 ? 26.108 7.415 67.307 1.00 26.16 96 LEU A N 1
ATOM 741 C CA . LEU A 1 118 ? 24.708 7.807 67.148 1.00 28.86 96 LEU A CA 1
ATOM 742 C C . LEU A 1 118 ? 24.086 6.826 66.149 1.00 30.91 96 LEU A C 1
ATOM 743 O O . LEU A 1 118 ? 24.766 6.349 65.249 1.00 28.50 96 LEU A O 1
ATOM 748 N N . ARG A 1 119 ? 22.812 6.518 66.371 1.00 31.53 97 ARG A N 1
ATOM 749 C CA . ARG A 1 119 ? 21.965 5.915 65.355 1.00 32.63 97 ARG A CA 1
ATOM 750 C C . ARG A 1 119 ? 20.999 7.004 64.993 1.00 29.90 97 ARG A C 1
ATOM 751 O O . ARG A 1 119 ? 20.429 7.677 65.861 1.00 32.85 97 ARG A O 1
ATOM 759 N N . ILE A 1 120 ? 20.833 7.236 63.682 1.00 27.19 98 ILE A N 1
ATOM 760 C CA . ILE A 1 120 ? 20.073 8.318 63.219 1.00 28.26 98 ILE A CA 1
ATOM 761 C C . ILE A 1 120 ? 18.926 7.826 62.290 1.00 28.25 98 ILE A C 1
ATOM 762 O O . ILE A 1 120 ? 19.171 7.037 61.414 1.00 29.73 98 ILE A O 1
ATOM 767 N N . GLU A 1 121 ? 17.717 8.258 62.575 1.00 32.07 99 GLU A N 1
ATOM 768 C CA . GLU A 1 121 ? 16.533 7.822 61.850 1.00 36.09 99 GLU A CA 1
ATOM 769 C C . GLU A 1 121 ? 15.750 9.106 61.598 1.00 34.24 99 GLU A C 1
ATOM 770 O O . GLU A 1 121 ? 15.037 9.607 62.448 1.00 38.35 99 GLU A O 1
ATOM 776 N N . GLY A 1 122 ? 15.987 9.730 60.449 1.00 35.57 100 GLY A N 1
ATOM 777 C CA . GLY A 1 122 ? 15.417 11.047 60.228 1.00 34.09 100 GLY A CA 1
ATOM 778 C C . GLY A 1 122 ? 15.911 12.015 61.275 1.00 37.60 100 GLY A C 1
ATOM 779 O O . GLY A 1 122 ? 17.103 12.032 61.562 1.00 35.85 100 GLY A O 1
ATOM 780 N N . ASP A 1 123 ? 15.018 12.770 61.897 1.00 40.31 101 ASP A N 1
ATOM 781 C CA . ASP A 1 123 ? 15.363 13.743 62.907 1.00 37.88 101 ASP A CA 1
ATOM 782 C C . ASP A 1 123 ? 15.750 13.122 64.224 1.00 35.25 101 ASP A C 1
ATOM 783 O O . ASP A 1 123 ? 16.124 13.804 65.125 1.00 35.04 101 ASP A O 1
ATOM 788 N N . ARG A 1 124 ? 15.638 11.815 64.324 1.00 36.87 102 ARG A N 1
ATOM 789 C CA . ARG A 1 124 ? 15.842 11.149 65.582 1.00 36.68 102 ARG A CA 1
ATOM 790 C C . ARG A 1 124 ? 17.227 10.579 65.823 1.00 32.54 102 ARG A C 1
ATOM 791 O O . ARG A 1 124 ? 17.692 9.726 65.123 1.00 33.22 102 ARG A O 1
ATOM 799 N N . LEU A 1 125 ? 17.822 11.054 66.898 1.00 33.91 103 LEU A N 1
ATOM 800 C CA . LEU A 1 125 ? 19.147 10.693 67.309 1.00 34.86 103 LEU A CA 1
ATOM 801 C C . LEU A 1 125 ? 19.106 9.811 68.535 1.00 30.90 103 LEU A C 1
ATOM 802 O O . LEU A 1 125 ? 18.442 10.117 69.459 1.00 39.89 103 LEU A O 1
ATOM 807 N N . PHE A 1 126 ? 19.828 8.726 68.513 1.00 27.41 104 PHE A N 1
ATOM 808 C CA . PHE A 1 126 ? 19.841 7.797 69.605 1.00 31.15 104 PHE A CA 1
ATOM 809 C C . PHE A 1 126 ? 21.289 7.509 69.927 1.00 28.04 104 PHE A C 1
ATOM 810 O O . PHE A 1 126 ? 22.057 7.047 69.053 1.00 30.14 104 PHE A O 1
ATOM 818 N N . THR A 1 127 ? 21.674 7.706 71.193 1.00 27.94 105 THR A N 1
ATOM 819 C CA . THR A 1 127 ? 23.061 7.374 71.579 1.00 27.68 105 THR A CA 1
ATOM 820 C C . THR A 1 127 ? 23.179 5.921 71.812 1.00 31.84 105 THR A C 1
ATOM 821 O O . THR A 1 127 ? 22.411 5.318 72.622 1.00 36.39 105 THR A O 1
ATOM 825 N N . SER A 1 128 ? 24.192 5.357 71.199 1.00 26.34 106 SER A N 1
ATOM 826 C CA . SER A 1 128 ? 24.501 3.988 71.318 1.00 31.24 106 SER A CA 1
ATOM 827 C C . SER A 1 128 ? 25.296 3.657 72.542 1.00 37.84 106 SER A C 1
ATOM 828 O O . SER A 1 128 ? 25.758 4.543 73.267 1.00 32.18 106 SER A O 1
ATOM 831 N N . GLU A 1 129 ? 25.448 2.347 72.717 1.00 40.78 107 GLU A N 1
ATOM 832 C CA . GLU A 1 129 ? 26.276 1.716 73.742 1.00 46.30 107 GLU A CA 1
ATOM 833 C C . GLU A 1 129 ? 27.730 2.118 73.768 1.00 45.47 107 GLU A C 1
ATOM 834 O O . GLU A 1 129 ? 28.347 2.025 74.822 1.00 40.96 107 GLU A O 1
ATOM 840 N N . ARG A 1 130 ? 28.252 2.580 72.637 1.00 41.71 108 ARG A N 1
ATOM 841 C CA . ARG A 1 130 ? 29.637 3.023 72.556 1.00 37.77 108 ARG A CA 1
ATOM 842 C C . ARG A 1 130 ? 29.837 4.373 73.239 1.00 30.79 108 ARG A C 1
ATOM 843 O O . ARG A 1 130 ? 30.968 4.761 73.534 1.00 31.44 108 ARG A O 1
ATOM 851 N N . VAL A 1 131 ? 28.744 5.089 73.491 1.00 27.88 109 VAL A N 1
ATOM 852 C CA . VAL A 1 131 ? 28.843 6.393 74.130 1.00 29.86 109 VAL A CA 1
ATOM 853 C C . VAL A 1 131 ? 29.246 6.226 75.635 1.00 36.33 109 VAL A C 1
ATOM 854 O O . VAL A 1 131 ? 28.521 5.579 76.401 1.00 33.98 109 VAL A O 1
ATOM 858 N N . THR A 1 132 ? 30.436 6.706 75.999 1.00 29.30 110 THR A N 1
ATOM 859 C CA . THR A 1 132 ? 30.885 6.823 77.402 1.00 29.98 110 THR A CA 1
ATOM 860 C C . THR A 1 132 ? 31.461 8.262 77.618 1.00 28.85 110 THR A C 1
ATOM 861 O O . THR A 1 132 ? 31.526 9.024 76.643 1.00 23.63 110 THR A O 1
ATOM 865 N N . PRO A 1 133 ? 31.851 8.616 78.858 1.00 27.17 111 PRO A N 1
ATOM 866 C CA . PRO A 1 133 ? 32.451 9.943 79.095 1.00 28.32 111 PRO A CA 1
ATOM 867 C C . PRO A 1 133 ? 33.830 9.998 78.435 1.00 24.22 111 PRO A C 1
ATOM 868 O O . PRO A 1 133 ? 34.697 9.189 78.706 1.00 24.28 111 PRO A O 1
ATOM 872 N N . LYS A 1 134 ? 33.975 10.912 77.477 1.00 24.47 112 LYS A N 1
ATOM 873 C CA . LYS A 1 134 ? 35.194 10.965 76.684 1.00 23.71 112 LYS A CA 1
ATOM 874 C C . LYS A 1 134 ? 36.277 11.933 77.206 1.00 25.78 112 LYS A C 1
ATOM 875 O O . LYS A 1 134 ? 37.438 11.827 76.792 1.00 25.40 112 LYS A O 1
ATOM 881 N N . LYS A 1 135 ? 35.913 12.814 78.118 1.00 24.58 113 LYS A N 1
ATOM 882 C CA . LYS A 1 135 ? 36.820 13.936 78.588 1.00 30.66 113 LYS A CA 1
ATOM 883 C C . LYS A 1 135 ? 38.272 13.506 78.831 1.00 28.89 113 LYS A C 1
ATOM 884 O O . LYS A 1 135 ? 39.236 14.037 78.220 1.00 27.93 113 LYS A O 1
ATOM 890 N N . HIS A 1 136 ? 38.465 12.516 79.703 1.00 24.71 114 HIS A N 1
ATOM 891 C CA . HIS A 1 136 ? 39.803 12.129 80.077 1.00 26.08 114 HIS A CA 1
ATOM 892 C C . HIS A 1 136 ? 40.490 11.331 78.985 1.00 23.25 114 HIS A C 1
ATOM 893 O O . HIS A 1 136 ? 41.686 11.529 78.722 1.00 24.32 114 HIS A O 1
ATOM 900 N N . GLU A 1 137 ? 39.760 10.427 78.376 1.00 21.61 115 GLU A N 1
ATOM 901 C CA . GLU A 1 137 ? 40.273 9.587 77.309 1.00 26.04 115 GLU A CA 1
ATOM 902 C C . GLU A 1 137 ? 40.886 10.421 76.174 1.00 23.34 115 GLU A C 1
ATOM 903 O O . GLU A 1 137 ? 41.993 10.132 75.695 1.00 21.87 115 GLU A O 1
ATOM 909 N N . VAL A 1 138 ? 40.122 11.373 75.714 1.00 20.27 116 VAL A N 1
ATOM 910 C CA . VAL A 1 138 ? 40.590 12.213 74.563 1.00 20.81 116 VAL A CA 1
ATOM 911 C C . VAL A 1 138 ? 41.790 13.047 74.886 1.00 18.26 116 VAL A C 1
ATOM 912 O O . VAL A 1 138 ? 42.682 13.186 74.051 1.00 19.43 116 VAL A O 1
ATOM 916 N N . GLU A 1 139 ? 41.897 13.592 76.103 1.00 18.52 117 GLU A N 1
ATOM 917 C CA . GLU A 1 139 ? 43.110 14.340 76.468 1.00 21.22 117 GLU A CA 1
ATOM 918 C C . GLU A 1 139 ? 44.369 13.493 76.509 1.00 20.40 117 GLU A C 1
ATOM 919 O O . GLU A 1 139 ? 45.395 13.905 75.952 1.00 19.74 117 GLU A O 1
ATOM 925 N N . ARG A 1 140 ? 44.240 12.235 77.011 1.00 20.96 118 ARG A N 1
ATOM 926 C CA . ARG A 1 140 ? 45.349 11.271 76.994 1.00 23.59 118 ARG A CA 1
ATOM 927 C C . ARG A 1 140 ? 45.692 10.934 75.572 1.00 20.86 118 ARG A C 1
ATOM 928 O O . ARG A 1 140 ? 46.863 10.884 75.183 1.00 21.06 118 ARG A O 1
ATOM 936 N N . ARG A 1 141 ? 44.682 10.678 74.754 1.00 21.89 119 ARG A N 1
ATOM 937 C CA . ARG A 1 141 ? 44.941 10.297 73.318 1.00 19.03 119 ARG A CA 1
ATOM 938 C C . ARG A 1 141 ? 45.605 11.379 72.546 1.00 18.37 119 ARG A C 1
ATOM 939 O O . ARG A 1 141 ? 46.507 11.109 71.769 1.00 18.79 119 ARG A O 1
ATOM 947 N N . MET A 1 142 ? 45.202 12.614 72.786 1.00 16.96 120 MET A N 1
ATOM 948 C CA . MET A 1 142 ? 45.833 13.790 72.218 1.00 17.73 120 MET A CA 1
ATOM 949 C C . MET A 1 142 ? 47.329 13.786 72.514 1.00 18.77 120 MET A C 1
ATOM 950 O O . MET A 1 142 ? 48.155 14.013 71.629 1.00 18.29 120 MET A O 1
ATOM 955 N N . GLN A 1 143 ? 47.714 13.528 73.768 1.00 18.07 121 GLN A N 1
ATOM 956 C CA . GLN A 1 143 ? 49.147 13.555 74.114 1.00 20.82 121 GLN A CA 1
ATOM 957 C C . GLN A 1 143 ? 49.936 12.457 73.421 1.00 19.88 121 GLN A C 1
ATOM 958 O O . GLN A 1 143 ? 51.054 12.705 72.933 1.00 20.23 121 GLN A O 1
ATOM 964 N N . GLN A 1 144 ? 49.313 11.297 73.315 1.00 18.28 122 GLN A N 1
ATOM 965 C CA . GLN A 1 144 ? 49.920 10.167 72.580 1.00 22.63 122 GLN A CA 1
ATOM 966 C C . GLN A 1 144 ? 50.136 10.499 71.102 1.00 21.05 122 GLN A C 1
ATOM 967 O O . GLN A 1 144 ? 51.182 10.255 70.544 1.00 18.16 122 GLN A O 1
ATOM 973 N N . LEU A 1 145 ? 49.117 11.119 70.474 1.00 17.66 123 LEU A N 1
ATOM 974 C CA . LEU A 1 145 ? 49.198 11.392 69.049 1.00 17.62 123 LEU A CA 1
ATOM 975 C C . LEU A 1 145 ? 50.092 12.545 68.776 1.00 18.94 123 LEU A C 1
ATOM 976 O O . LEU A 1 145 ? 50.721 12.574 67.719 1.00 18.37 123 LEU A O 1
ATOM 981 N N . ALA A 1 146 ? 50.245 13.469 69.749 1.00 20.38 124 ALA A N 1
ATOM 982 C CA . ALA A 1 146 ? 51.139 14.612 69.592 1.00 21.31 124 ALA A CA 1
ATOM 983 C C . ALA A 1 146 ? 52.606 14.157 69.508 1.00 20.31 124 ALA A C 1
ATOM 984 O O . ALA A 1 146 ? 53.402 14.929 69.043 1.00 23.43 124 ALA A O 1
ATOM 986 N N . ASP A 1 147 ? 52.920 12.947 69.972 1.00 24.39 125 ASP A N 1
ATOM 987 C CA . ASP A 1 147 ? 54.247 12.377 69.953 1.00 26.13 125 ASP A CA 1
ATOM 988 C C . ASP A 1 147 ? 54.564 11.721 68.577 1.00 26.89 125 ASP A C 1
ATOM 989 O O . ASP A 1 147 ? 55.611 11.100 68.425 1.00 27.14 125 ASP A O 1
ATOM 994 N N . LEU A 1 148 ? 53.647 11.847 67.603 1.00 23.30 126 LEU A N 1
ATOM 995 C CA . LEU A 1 148 ? 53.914 11.422 66.229 1.00 22.71 126 LEU A CA 1
ATOM 996 C C . LEU A 1 148 ? 54.132 12.633 65.341 1.00 22.04 126 LEU A C 1
ATOM 997 O O . LEU A 1 148 ? 53.202 13.380 64.992 1.00 19.25 126 LEU A O 1
ATOM 1002 N N . PRO A 1 149 ? 55.382 12.874 64.935 1.00 23.10 127 PRO A N 1
ATOM 1003 C CA . PRO A 1 149 ? 55.591 14.120 64.201 1.00 21.15 127 PRO A CA 1
ATOM 1004 C C . PRO A 1 149 ? 54.760 14.398 62.970 1.00 20.29 127 PRO A C 1
ATOM 1005 O O . PRO A 1 149 ? 54.399 15.529 62.708 1.00 20.51 127 PRO A O 1
ATOM 1009 N N . ALA A 1 150 ? 54.429 13.364 62.206 1.00 18.97 128 ALA A N 1
ATOM 1010 C CA . ALA A 1 150 ? 53.737 13.595 60.956 1.00 16.51 128 ALA A CA 1
ATOM 1011 C C . ALA A 1 150 ? 52.348 14.159 61.193 1.00 16.10 128 ALA A C 1
ATOM 1012 O O . ALA A 1 150 ? 51.795 14.850 60.332 1.00 16.01 128 ALA A O 1
ATOM 1014 N N . ILE A 1 151 ? 51.750 13.817 62.348 1.00 16.77 129 ILE A N 1
ATOM 1015 C CA . ILE A 1 151 ? 50.421 14.309 62.640 1.00 16.96 129 ILE A CA 1
ATOM 1016 C C . ILE A 1 151 ? 50.404 15.413 63.705 1.00 18.04 129 ILE A C 1
ATOM 1017 O O . ILE A 1 151 ? 49.326 15.984 64.001 1.00 17.00 129 ILE A O 1
ATOM 1022 N N . ALA A 1 152 ? 51.534 15.602 64.368 1.00 17.12 130 ALA A N 1
ATOM 1023 C CA . ALA A 1 152 ? 51.541 16.511 65.543 1.00 18.87 130 ALA A CA 1
ATOM 1024 C C . ALA A 1 152 ? 50.900 17.900 65.279 1.00 19.05 130 ALA A C 1
ATOM 1025 O O . ALA A 1 152 ? 50.119 18.395 66.111 1.00 16.32 130 ALA A O 1
ATOM 1027 N N . PRO A 1 153 ? 51.217 18.575 64.146 1.00 19.92 131 PRO A N 1
ATOM 1028 C CA . PRO A 1 153 ? 50.604 19.906 63.973 1.00 19.03 131 PRO A CA 1
ATOM 1029 C C . PRO A 1 153 ? 49.108 19.876 63.731 1.00 18.72 131 PRO A C 1
ATOM 1030 O O . PRO A 1 153 ? 48.414 20.818 64.098 1.00 16.75 131 PRO A O 1
ATOM 1034 N N . TYR A 1 154 ? 48.625 18.752 63.189 1.00 17.17 132 TYR A N 1
ATOM 1035 C CA . TYR A 1 154 ? 47.189 18.537 63.015 1.00 17.17 132 TYR A CA 1
ATOM 1036 C C . TYR A 1 154 ? 46.529 18.326 64.396 1.00 15.85 132 TYR A C 1
ATOM 1037 O O . TYR A 1 154 ? 45.477 18.911 64.673 1.00 14.16 132 TYR A O 1
ATOM 1046 N N . VAL A 1 155 ? 47.172 17.542 65.243 1.00 15.54 133 VAL A N 1
ATOM 1047 C CA . VAL A 1 155 ? 46.678 17.269 66.603 1.00 15.41 133 VAL A CA 1
ATOM 1048 C C . VAL A 1 155 ? 46.605 18.598 67.374 1.00 16.65 133 VAL A C 1
ATOM 1049 O O . VAL A 1 155 ? 45.594 18.947 68.002 1.00 14.00 133 VAL A O 1
ATOM 1053 N N . ARG A 1 156 ? 47.697 19.352 67.295 1.00 17.43 134 ARG A N 1
ATOM 1054 C CA . ARG A 1 156 ? 47.780 20.659 67.931 1.00 18.07 134 ARG A CA 1
ATOM 1055 C C . ARG A 1 156 ? 46.620 21.556 67.510 1.00 16.85 134 ARG A C 1
ATOM 1056 O O . ARG A 1 156 ? 45.922 22.116 68.356 1.00 17.29 134 ARG A O 1
ATOM 1064 N N . LEU A 1 157 ? 46.415 21.692 66.203 1.00 17.30 135 LEU A N 1
ATOM 1065 C CA . LEU A 1 157 ? 45.340 22.530 65.700 1.00 16.74 135 LEU A CA 1
ATOM 1066 C C . LEU A 1 157 ? 43.949 22.037 66.206 1.00 15.96 135 LEU A C 1
ATOM 1067 O O . LEU A 1 157 ? 43.099 22.829 66.560 1.00 17.34 135 LEU A O 1
ATOM 1072 N N . LEU A 1 158 ? 43.683 20.721 66.100 1.00 15.11 136 LEU A N 1
ATOM 1073 C CA . LEU A 1 158 ? 42.395 20.201 66.576 1.00 16.34 136 LEU A CA 1
ATOM 1074 C C . LEU A 1 158 ? 42.206 20.489 68.047 1.00 14.67 136 LEU A C 1
ATOM 1075 O O . LEU A 1 158 ? 41.109 20.804 68.481 1.00 14.85 136 LEU A O 1
ATOM 1080 N N . TRP A 1 159 ? 43.255 20.321 68.843 1.00 14.37 137 TRP A N 1
ATOM 1081 C CA . TRP A 1 159 ? 43.172 20.602 70.292 1.00 16.67 137 TRP A CA 1
ATOM 1082 C C . TRP A 1 159 ? 42.907 22.066 70.590 1.00 16.68 137 TRP A C 1
ATOM 1083 O O . TRP A 1 159 ? 42.048 22.380 71.405 1.00 14.92 137 TRP A O 1
ATOM 1094 N N . ALA A 1 160 ? 43.498 22.982 69.815 1.00 15.43 138 ALA A N 1
ATOM 1095 C CA . ALA A 1 160 ? 43.206 24.408 69.979 1.00 17.97 138 ALA A CA 1
ATOM 1096 C C . ALA A 1 160 ? 41.733 24.705 69.641 1.00 18.54 138 ALA A C 1
ATOM 1097 O O . ALA A 1 160 ? 41.068 25.495 70.312 1.00 18.54 138 ALA A O 1
ATOM 1099 N N . CYS A 1 161 ? 41.213 24.068 68.614 1.00 17.04 139 CYS A N 1
ATOM 1100 C CA . CYS A 1 161 ? 39.821 24.275 68.233 1.00 15.57 139 CYS A CA 1
ATOM 1101 C C . CYS A 1 161 ? 38.930 23.660 69.330 1.00 17.22 139 CYS A C 1
ATOM 1102 O O . CYS A 1 161 ? 37.959 24.267 69.748 1.00 15.85 139 CYS A O 1
ATOM 1105 N N . TYR A 1 162 ? 39.277 22.430 69.752 1.00 15.34 140 TYR A N 1
ATOM 1106 C CA . TYR A 1 162 ? 38.544 21.704 70.816 1.00 16.03 140 TYR A CA 1
ATOM 1107 C C . TYR A 1 162 ? 38.289 22.584 72.039 1.00 17.36 140 TYR A C 1
ATOM 1108 O O . TYR A 1 162 ? 37.143 22.744 72.562 1.00 16.34 140 TYR A O 1
ATOM 1117 N N . ARG A 1 163 ? 39.363 23.217 72.473 1.00 16.00 141 ARG A N 1
ATOM 1118 C CA . ARG A 1 163 ? 39.245 24.060 73.670 1.00 15.85 141 ARG A CA 1
ATOM 1119 C C . ARG A 1 163 ? 38.249 25.175 73.547 1.00 16.96 141 ARG A C 1
ATOM 1120 O O . ARG A 1 163 ? 37.715 25.640 74.592 1.00 18.02 141 ARG A O 1
ATOM 1128 N N . ARG A 1 164 ? 37.983 25.679 72.345 1.00 17.23 142 ARG A N 1
ATOM 1129 C CA . ARG A 1 164 ? 37.057 26.755 72.188 1.00 19.05 142 ARG A CA 1
ATOM 1130 C C . ARG A 1 164 ? 35.855 26.384 71.424 1.00 19.97 142 ARG A C 1
ATOM 1131 O O . ARG A 1 164 ? 35.089 27.282 70.939 1.00 21.30 142 ARG A O 1
ATOM 1139 N N . TYR A 1 165 ? 35.657 25.077 71.201 1.00 19.08 143 TYR A N 1
ATOM 1140 C CA . TYR A 1 165 ? 34.631 24.641 70.199 1.00 16.93 143 TYR A CA 1
ATOM 1141 C C . TYR A 1 165 ? 33.190 25.103 70.505 1.00 19.24 143 TYR A C 1
ATOM 1142 O O . TYR A 1 165 ? 32.484 25.550 69.613 1.00 20.07 143 TYR A O 1
ATOM 1151 N N . PRO A 1 166 ? 32.762 24.987 71.740 1.00 21.90 144 PRO A N 1
ATOM 1152 C CA . PRO A 1 166 ? 31.385 25.454 72.054 1.00 25.96 144 PRO A CA 1
ATOM 1153 C C . PRO A 1 166 ? 31.188 26.927 71.655 1.00 28.11 144 PRO A C 1
ATOM 1154 O O . PRO A 1 166 ? 30.221 27.225 70.963 1.00 33.29 144 PRO A O 1
ATOM 1158 N N . GLU A 1 167 ? 32.124 27.815 71.984 1.00 28.58 145 GLU A N 1
ATOM 1159 C CA . GLU A 1 167 ? 32.116 29.178 71.416 1.00 27.39 145 GLU A CA 1
ATOM 1160 C C . GLU A 1 167 ? 32.133 29.300 69.902 1.00 30.66 145 GLU A C 1
ATOM 1161 O O . GLU A 1 167 ? 31.417 30.102 69.345 1.00 35.41 145 GLU A O 1
ATOM 1167 N N . LEU A 1 168 ? 32.953 28.508 69.235 1.00 26.36 146 LEU A N 1
ATOM 1168 C CA . LEU A 1 168 ? 33.054 28.521 67.804 1.00 29.65 146 LEU A CA 1
ATOM 1169 C C . LEU A 1 168 ? 31.700 28.200 67.181 1.00 33.19 146 LEU A C 1
ATOM 1170 O O . LEU A 1 168 ? 31.222 28.880 66.281 1.00 28.91 146 LEU A O 1
ATOM 1175 N N . LEU A 1 169 ? 31.095 27.133 67.669 1.00 30.92 147 LEU A N 1
ATOM 1176 C CA . LEU A 1 169 ? 29.940 26.568 67.037 1.00 34.29 147 LEU A CA 1
ATOM 1177 C C . LEU A 1 169 ? 28.717 27.458 67.254 1.00 36.88 147 LEU A C 1
ATOM 1178 O O . LEU A 1 169 ? 27.851 27.535 66.362 1.00 38.51 147 LEU A O 1
ATOM 1183 N N . ARG A 1 170 ? 28.678 28.128 68.408 1.00 35.10 148 ARG A N 1
ATOM 1184 C CA . ARG A 1 170 ? 27.664 29.114 68.716 1.00 37.42 148 ARG A CA 1
ATOM 1185 C C . ARG A 1 170 ? 27.941 30.434 68.005 1.00 41.32 148 ARG A C 1
ATOM 1186 O O . ARG A 1 170 ? 27.129 31.303 68.095 1.00 48.03 148 ARG A O 1
ATOM 1194 N N . GLY A 1 171 ? 29.072 30.573 67.313 1.00 40.85 149 GLY A N 1
ATOM 1195 C CA . GLY A 1 171 ? 29.434 31.829 66.636 1.00 44.51 149 GLY A CA 1
ATOM 1196 C C . GLY A 1 171 ? 29.788 32.941 67.610 1.00 46.19 149 GLY A C 1
ATOM 1197 O O . GLY A 1 171 ? 29.761 34.114 67.241 1.00 43.53 149 GLY A O 1
ATOM 1198 N N . GLN A 1 172 ? 30.117 32.570 68.849 1.00 46.31 150 GLN A N 1
ATOM 1199 C CA . GLN A 1 172 ? 30.460 33.532 69.867 1.00 42.93 150 GLN A CA 1
ATOM 1200 C C . GLN A 1 172 ? 31.932 33.943 69.779 1.00 45.87 150 GLN A C 1
ATOM 1201 O O . GLN A 1 172 ? 32.360 34.819 70.508 1.00 43.61 150 GLN A O 1
ATOM 1207 N N . VAL A 1 173 ? 32.730 33.255 68.973 1.00 42.25 151 VAL A N 1
ATOM 1208 C CA . VAL A 1 173 ? 34.093 33.718 68.670 1.00 39.40 151 VAL A CA 1
ATOM 1209 C C . VAL A 1 173 ? 34.385 33.357 67.247 1.00 37.06 151 VAL A C 1
ATOM 1210 O O . VAL A 1 173 ? 34.022 32.269 66.770 1.00 39.28 151 VAL A O 1
ATOM 1214 N N . ALA A 1 174 ? 35.021 34.276 66.537 1.00 36.11 152 ALA A N 1
ATOM 1215 C CA . ALA A 1 174 ? 35.381 34.062 65.157 1.00 37.03 152 ALA A CA 1
ATOM 1216 C C . ALA A 1 174 ? 36.403 32.941 64.992 1.00 34.03 152 ALA A C 1
ATOM 1217 O O . ALA A 1 174 ? 37.403 32.916 65.671 1.00 34.34 152 ALA A O 1
ATOM 1219 N N . ALA A 1 175 ? 36.180 32.067 64.027 1.00 34.39 153 ALA A N 1
ATOM 1220 C CA . ALA A 1 175 ? 37.107 30.979 63.714 1.00 33.79 153 ALA A CA 1
ATOM 1221 C C . ALA A 1 175 ? 38.554 31.415 63.526 1.00 35.82 153 ALA A C 1
ATOM 1222 O O . ALA A 1 175 ? 39.477 30.793 64.047 1.00 32.33 153 ALA A O 1
ATOM 1224 N N . THR A 1 176 ? 38.761 32.514 62.793 1.00 35.85 154 THR A N 1
ATOM 1225 C CA . THR A 1 176 ? 40.130 33.045 62.555 1.00 36.88 154 THR A CA 1
ATOM 1226 C C . THR A 1 176 ? 40.857 33.464 63.826 1.00 28.71 154 THR A C 1
ATOM 1227 O O . THR A 1 176 ? 42.069 33.330 63.937 1.00 34.17 154 THR A O 1
ATOM 1231 N N . ASP A 1 177 ? 40.144 33.903 64.823 1.00 29.76 155 ASP A N 1
ATOM 1232 C CA . ASP A 1 177 ? 40.792 34.184 66.142 1.00 34.60 155 ASP A CA 1
ATOM 1233 C C . ASP A 1 177 ? 41.372 32.930 66.845 1.00 31.51 155 ASP A C 1
ATOM 1234 O O . ASP A 1 177 ? 42.305 32.984 67.661 1.00 33.88 155 ASP A O 1
ATOM 1239 N N . VAL A 1 178 ? 40.780 31.783 66.563 1.00 29.87 156 VAL A N 1
ATOM 1240 C CA . VAL A 1 178 ? 41.294 30.549 67.154 1.00 27.98 156 VAL A CA 1
ATOM 1241 C C . VAL A 1 178 ? 42.322 29.889 66.225 1.00 26.10 156 VAL A C 1
ATOM 1242 O O . VAL A 1 178 ? 43.361 29.380 66.667 1.00 26.81 156 VAL A O 1
ATOM 1246 N N . LEU A 1 179 ? 42.018 29.857 64.924 1.00 29.47 157 LEU A N 1
ATOM 1247 C CA . LEU A 1 179 ? 42.941 29.253 63.946 1.00 30.96 157 LEU A CA 1
ATOM 1248 C C . LEU A 1 179 ? 44.182 30.128 63.698 1.00 32.65 157 LEU A C 1
ATOM 1249 O O . LEU A 1 179 ? 45.251 29.612 63.394 1.00 35.37 157 LEU A O 1
ATOM 1254 N N . PHE A 1 180 ? 44.030 31.451 63.855 1.00 38.22 158 PHE A N 1
ATOM 1255 C CA . PHE A 1 180 ? 45.170 32.397 63.762 1.00 37.21 158 PHE A CA 1
ATOM 1256 C C . PHE A 1 180 ? 45.316 33.173 65.074 1.00 38.70 158 PHE A C 1
ATOM 1257 O O . PHE A 1 180 ? 44.899 34.324 65.184 1.00 40.77 158 PHE A O 1
ATOM 1265 N N . PRO A 1 181 ? 45.891 32.533 66.095 1.00 37.63 159 PRO A N 1
ATOM 1266 C CA . PRO A 1 181 ? 45.794 33.182 67.406 1.00 39.46 159 PRO A CA 1
ATOM 1267 C C . PRO A 1 181 ? 46.628 34.437 67.438 1.00 44.44 159 PRO A C 1
ATOM 1268 O O . PRO A 1 181 ? 47.791 34.430 66.990 1.00 50.86 159 PRO A O 1
ATOM 1272 N N . GLN A 1 182 ? 46.009 35.501 67.915 1.00 43.00 160 GLN A N 1
ATOM 1273 C CA . GLN A 1 182 ? 46.641 36.809 67.948 1.00 48.68 160 GLN A CA 1
ATOM 1274 C C . GLN A 1 182 ? 47.180 37.166 66.601 1.00 47.23 160 GLN A C 1
ATOM 1275 O O . GLN A 1 182 ? 48.237 37.763 66.517 1.00 50.55 160 GLN A O 1
ATOM 1281 N N . GLY A 1 183 ? 46.455 36.773 65.556 1.00 46.86 161 GLY A N 1
ATOM 1282 C CA . GLY A 1 183 ? 46.807 37.107 64.204 1.00 44.13 161 GLY A CA 1
ATOM 1283 C C . GLY A 1 183 ? 47.894 36.218 63.645 1.00 47.15 161 GLY A C 1
ATOM 1284 O O . GLY A 1 183 ? 48.121 36.264 62.467 1.00 50.36 161 GLY A O 1
ATOM 1285 N N . SER A 1 184 ? 48.560 35.405 64.472 1.00 46.94 162 SER A N 1
ATOM 1286 C CA . SER A 1 184 ? 49.717 34.641 64.016 1.00 47.54 162 SER A CA 1
ATOM 1287 C C . SER A 1 184 ? 49.417 33.404 63.137 1.00 50.29 162 SER A C 1
ATOM 1288 O O . SER A 1 184 ? 48.253 32.997 62.924 1.00 43.03 162 SER A O 1
ATOM 1291 N N . MET A 1 185 ? 50.526 32.849 62.634 1.00 48.73 163 MET A N 1
ATOM 1292 C CA . MET A 1 185 ? 50.584 31.588 61.891 1.00 46.14 163 MET A CA 1
ATOM 1293 C C . MET A 1 185 ? 51.113 30.445 62.782 1.00 39.80 163 MET A C 1
ATOM 1294 O O . MET A 1 185 ? 51.578 29.376 62.275 1.00 36.51 163 MET A O 1
ATOM 1299 N N . ASP A 1 186 ? 51.056 30.642 64.102 1.00 31.33 164 ASP A N 1
ATOM 1300 C CA . ASP A 1 186 ? 51.588 29.657 65.028 1.00 36.14 164 ASP A CA 1
ATOM 1301 C C . ASP A 1 186 ? 50.985 28.249 64.853 1.00 28.15 164 ASP A C 1
ATOM 1302 O O . ASP A 1 186 ? 51.651 27.219 65.138 1.00 30.77 164 ASP A O 1
ATOM 1307 N N . LEU A 1 187 ? 49.710 28.225 64.521 1.00 27.78 165 LEU A N 1
ATOM 1308 C CA . LEU A 1 187 ? 49.002 26.924 64.340 1.00 31.25 165 LEU A CA 1
ATOM 1309 C C . LEU A 1 187 ? 48.892 26.509 62.889 1.00 31.17 165 LEU A C 1
ATOM 1310 O O . LEU A 1 187 ? 48.971 25.303 62.586 1.00 28.28 165 LEU A O 1
ATOM 1315 N N . MET A 1 188 ? 48.594 27.465 61.999 1.00 30.39 166 MET A N 1
ATOM 1316 C CA . MET A 1 188 ? 48.403 27.115 60.564 1.00 33.18 166 MET A CA 1
ATOM 1317 C C . MET A 1 188 ? 49.709 26.898 59.822 1.00 31.90 166 MET A C 1
ATOM 1318 O O . MET A 1 188 ? 49.815 26.041 58.939 1.00 36.05 166 MET A O 1
ATOM 1323 N N . GLY A 1 189 ? 50.731 27.630 60.215 1.00 32.32 167 GLY A N 1
ATOM 1324 C CA . GLY A 1 189 ? 51.999 27.628 59.511 1.00 33.67 167 GLY A CA 1
ATOM 1325 C C . GLY A 1 189 ? 52.544 26.215 59.481 1.00 33.12 167 GLY A C 1
ATOM 1326 O O . GLY A 1 189 ? 52.832 25.693 58.396 1.00 33.73 167 GLY A O 1
ATOM 1327 N N . PRO A 1 190 ? 52.648 25.582 60.658 1.00 28.67 168 PRO A N 1
ATOM 1328 C CA . PRO A 1 190 ? 53.195 24.230 60.701 1.00 27.85 168 PRO A CA 1
ATOM 1329 C C . PRO A 1 190 ? 52.376 23.161 59.954 1.00 23.35 168 PRO A C 1
ATOM 1330 O O . PRO A 1 190 ? 52.875 22.014 59.814 1.00 25.60 168 PRO A O 1
ATOM 1334 N N . LEU A 1 191 ? 51.170 23.485 59.551 1.00 22.72 169 LEU A N 1
ATOM 1335 C CA . LEU A 1 191 ? 50.317 22.577 58.811 1.00 24.82 169 LEU A CA 1
ATOM 1336 C C . LEU A 1 191 ? 50.695 22.553 57.346 1.00 22.71 169 LEU A C 1
ATOM 1337 O O . LEU A 1 191 ? 50.702 21.541 56.725 1.00 19.79 169 LEU A O 1
ATOM 1342 N N . TYR A 1 192 ? 50.929 23.734 56.825 1.00 21.57 170 TYR A N 1
ATOM 1343 C CA . TYR A 1 192 ? 51.136 23.870 55.404 1.00 23.56 170 TYR A CA 1
ATOM 1344 C C . TYR A 1 192 ? 52.541 23.473 54.937 1.00 20.67 170 TYR A C 1
ATOM 1345 O O . TYR A 1 192 ? 52.733 23.208 53.796 1.00 19.94 170 TYR A O 1
ATOM 1354 N N . LYS A 1 193 ? 53.503 23.528 55.846 1.00 18.84 171 LYS A N 1
ATOM 1355 C CA . LYS A 1 193 ? 54.846 23.135 55.565 1.00 21.42 171 LYS A CA 1
ATOM 1356 C C . LYS A 1 193 ? 55.592 22.703 56.821 1.00 20.53 171 LYS A C 1
ATOM 1357 O O . LYS A 1 193 ? 55.236 23.078 57.853 1.00 22.80 171 LYS A O 1
ATOM 1363 N N . GLY A 1 194 ? 56.649 21.938 56.667 1.00 17.62 172 GLY A N 1
ATOM 1364 C CA . GLY A 1 194 ? 57.457 21.443 57.726 1.00 18.94 172 GLY A CA 1
ATOM 1365 C C . GLY A 1 194 ? 56.962 20.150 58.350 1.00 21.50 172 GLY A C 1
ATOM 1366 O O . GLY A 1 194 ? 57.433 19.763 59.398 1.00 21.51 172 GLY A O 1
ATOM 1367 N N . ASN A 1 195 ? 55.996 19.465 57.753 1.00 17.36 173 ASN A N 1
ATOM 1368 C CA . ASN A 1 195 ? 55.641 18.170 58.201 1.00 17.38 173 ASN A CA 1
ATOM 1369 C C . ASN A 1 195 ? 55.671 17.264 56.951 1.00 15.51 173 ASN A C 1
ATOM 1370 O O . ASN A 1 195 ? 55.602 17.764 55.849 1.00 16.91 173 ASN A O 1
ATOM 1375 N N . ALA A 1 196 ? 55.815 15.979 57.126 1.00 16.52 174 ALA A N 1
ATOM 1376 C CA . ALA A 1 196 ? 56.123 15.120 56.011 1.00 16.05 174 ALA A CA 1
ATOM 1377 C C . ALA A 1 196 ? 55.109 15.127 54.868 1.00 15.15 174 ALA A C 1
ATOM 1378 O O . ALA A 1 196 ? 55.514 15.264 53.691 1.00 16.08 174 ALA A O 1
ATOM 1380 N N . THR A 1 197 ? 53.841 14.956 55.170 1.00 14.94 175 THR A N 1
ATOM 1381 C CA . THR A 1 197 ? 52.858 14.862 54.070 1.00 15.02 175 THR A CA 1
ATO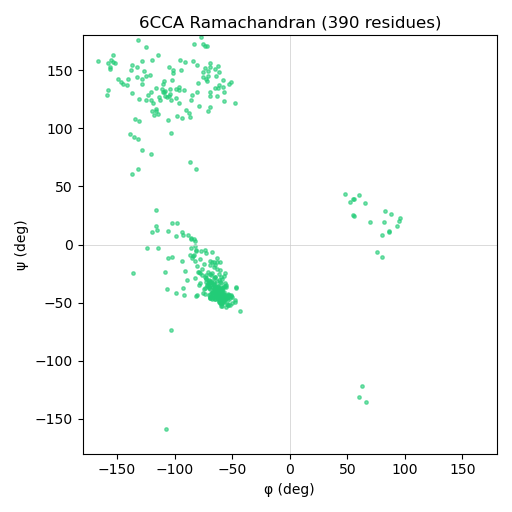M 1382 C C . THR A 1 197 ? 52.763 16.206 53.323 1.00 14.34 175 THR A C 1
ATOM 1383 O O . THR A 1 197 ? 52.790 16.226 52.076 1.00 14.55 175 THR A O 1
ATOM 1387 N N . ALA A 1 198 ? 52.667 17.327 54.042 1.00 15.08 176 ALA A N 1
ATOM 1388 C CA . ALA A 1 198 ? 52.571 18.636 53.353 1.00 15.67 176 ALA A CA 1
ATOM 1389 C C . ALA A 1 198 ? 53.842 18.853 52.456 1.00 17.47 176 ALA A C 1
ATOM 1390 O O . ALA A 1 198 ? 53.755 19.349 51.317 1.00 15.42 176 ALA A O 1
ATOM 1392 N N . ASP A 1 199 ? 55.012 18.544 53.013 1.00 15.02 177 ASP A N 1
ATOM 1393 C CA . ASP A 1 199 ? 56.242 18.778 52.274 1.00 15.88 177 ASP A CA 1
ATOM 1394 C C . ASP A 1 199 ? 56.343 17.906 51.061 1.00 14.95 177 ASP A C 1
ATOM 1395 O O . ASP A 1 199 ? 56.797 18.368 50.019 1.00 17.49 177 ASP A O 1
ATOM 1400 N N . HIS A 1 200 ? 55.835 16.690 51.120 1.00 15.07 178 HIS A N 1
ATOM 1401 C CA . HIS A 1 200 ? 55.858 15.796 49.960 1.00 14.64 178 HIS A CA 1
ATOM 1402 C C . HIS A 1 200 ? 55.098 16.439 48.782 1.00 14.60 178 HIS A C 1
ATOM 1403 O O . HIS A 1 200 ? 55.587 16.536 47.634 1.00 15.73 178 HIS A O 1
ATOM 1410 N N . PHE A 1 201 ? 53.898 16.876 49.054 1.00 14.12 179 PHE A N 1
ATOM 1411 C CA . PHE A 1 201 ? 53.104 17.558 48.034 1.00 14.19 179 PHE A CA 1
ATOM 1412 C C . PHE A 1 201 ? 53.635 18.934 47.603 1.00 12.74 179 PHE A C 1
ATOM 1413 O O . PHE A 1 201 ? 53.532 19.259 46.427 1.00 13.39 179 PHE A O 1
ATOM 1421 N N . ASN A 1 202 ? 54.195 19.702 48.535 1.00 14.27 180 ASN A N 1
ATOM 1422 C CA . ASN A 1 202 ? 54.843 20.994 48.204 1.00 14.46 180 ASN A CA 1
ATOM 1423 C C . ASN A 1 202 ? 55.972 20.774 47.203 1.00 14.99 180 ASN A C 1
ATOM 1424 O O . ASN A 1 202 ? 56.148 21.509 46.199 1.00 15.00 180 ASN A O 1
ATOM 1429 N N . GLU A 1 203 ? 56.701 19.692 47.408 1.00 15.20 181 GLU A N 1
ATOM 1430 C CA . GLU A 1 203 ? 57.830 19.372 46.561 1.00 17.54 181 GLU A CA 1
ATOM 1431 C C . GLU A 1 203 ? 57.393 18.908 45.200 1.00 15.80 181 GLU A C 1
ATOM 1432 O O . GLU A 1 203 ? 58.045 19.293 44.229 1.00 15.07 181 GLU A O 1
ATOM 1438 N N . LEU A 1 204 ? 56.257 18.189 45.127 1.00 15.48 182 LEU A N 1
ATOM 1439 C CA . LEU A 1 204 ? 55.687 17.819 43.840 1.00 16.32 182 LEU A CA 1
ATOM 1440 C C . LEU A 1 204 ? 55.206 18.998 43.036 1.00 14.44 182 LEU A C 1
ATOM 1441 O O . LEU A 1 204 ? 55.365 19.027 41.830 1.00 14.57 182 LEU A O 1
ATOM 1446 N N . VAL A 1 205 ? 54.684 20.036 43.680 1.00 12.87 183 VAL A N 1
ATOM 1447 C CA . VAL A 1 205 ? 54.337 21.231 42.911 1.00 12.98 183 VAL A CA 1
ATOM 1448 C C . VAL A 1 205 ? 55.610 21.908 42.305 1.00 13.86 183 VAL A C 1
ATOM 1449 O O . VAL A 1 205 ? 55.643 22.266 41.156 1.00 15.04 183 VAL A O 1
ATOM 1453 N N . ILE A 1 206 ? 56.633 22.072 43.121 1.00 15.23 184 ILE A N 1
ATOM 1454 C CA . ILE A 1 206 ? 57.893 22.685 42.726 1.00 16.02 184 ILE A CA 1
ATOM 1455 C C . ILE A 1 206 ? 58.487 21.876 41.571 1.00 15.79 184 ILE A C 1
ATOM 1456 O O . ILE A 1 206 ? 58.906 22.428 40.582 1.00 15.00 184 ILE A O 1
ATOM 1461 N N . LYS A 1 207 ? 58.520 20.576 41.721 1.00 15.56 185 LYS A N 1
ATOM 1462 C CA . LYS A 1 207 ? 59.042 19.714 40.666 1.00 17.20 185 LYS A CA 1
ATOM 1463 C C . LYS A 1 207 ? 58.287 19.929 39.363 1.00 16.59 185 LYS A C 1
ATOM 1464 O O . LYS A 1 207 ? 58.890 19.956 38.257 1.00 17.19 185 LYS A O 1
ATOM 1470 N N . SER A 1 208 ? 56.958 20.037 39.429 1.00 16.24 186 SER A N 1
ATOM 1471 C CA . SER A 1 208 ? 56.198 20.242 38.248 1.00 15.47 186 SER A CA 1
ATOM 1472 C C . SER A 1 208 ? 56.616 21.506 37.557 1.00 17.35 186 SER A C 1
ATOM 1473 O O . SER A 1 208 ? 56.698 21.552 36.339 1.00 16.85 186 SER A O 1
ATOM 1476 N N . LEU A 1 209 ? 56.820 22.579 38.324 1.00 15.29 187 LEU A N 1
ATOM 1477 C CA . LEU A 1 209 ? 57.156 23.840 37.731 1.00 16.79 187 LEU A CA 1
ATOM 1478 C C . LEU A 1 209 ? 58.538 23.804 37.082 1.00 18.23 187 LEU A C 1
ATOM 1479 O O . LEU A 1 209 ? 58.749 24.374 35.994 1.00 18.42 187 LEU A O 1
ATOM 1484 N N . LEU A 1 210 ? 59.493 23.173 37.751 1.00 17.84 188 LEU A N 1
ATOM 1485 C CA . LEU A 1 210 ? 60.831 23.106 37.240 1.00 19.79 188 LEU A CA 1
ATOM 1486 C C . LEU A 1 210 ? 60.893 22.238 35.998 1.00 20.05 188 LEU A C 1
ATOM 1487 O O . LEU A 1 210 ? 61.644 22.549 35.051 1.00 21.89 188 LEU A O 1
ATOM 1492 N N . VAL A 1 211 ? 60.084 21.175 35.953 1.00 20.63 189 VAL A N 1
ATOM 1493 C CA . VAL A 1 211 ? 60.035 20.345 34.727 1.00 19.12 189 VAL A CA 1
ATOM 1494 C C . VAL A 1 211 ? 59.461 21.149 33.574 1.00 19.96 189 VAL A C 1
ATOM 1495 O O . VAL A 1 211 ? 59.948 21.127 32.409 1.00 19.57 189 VAL A O 1
ATOM 1499 N N . PHE A 1 212 ? 58.479 21.954 33.883 1.00 19.67 190 PHE A N 1
ATOM 1500 C CA . PHE A 1 212 ? 57.915 22.828 32.855 1.00 19.41 190 PHE A CA 1
ATOM 1501 C C . PHE A 1 212 ? 58.967 23.786 32.325 1.00 19.48 190 PHE A C 1
ATOM 1502 O O . PHE A 1 212 ? 59.137 23.935 31.086 1.00 19.44 190 PHE A O 1
ATOM 1510 N N . LEU A 1 213 ? 59.658 24.441 33.221 1.00 19.39 191 LEU A N 1
ATOM 1511 C CA . LEU A 1 213 ? 60.653 25.412 32.833 1.00 21.88 191 LEU A CA 1
ATOM 1512 C C . LEU A 1 213 ? 61.770 24.759 32.033 1.00 24.86 191 LEU A C 1
ATOM 1513 O O . LEU A 1 213 ? 62.214 25.298 31.073 1.00 25.89 191 LEU A O 1
ATOM 1518 N N . ASP A 1 214 ? 62.188 23.593 32.454 1.00 23.69 192 ASP A N 1
ATOM 1519 C CA . ASP A 1 214 ? 63.255 22.898 31.758 1.00 30.10 192 ASP A CA 1
ATOM 1520 C C . ASP A 1 214 ? 62.867 22.575 30.343 1.00 28.53 192 ASP A C 1
ATOM 1521 O O . ASP A 1 214 ? 63.665 22.618 29.488 1.00 32.23 192 ASP A O 1
ATOM 1526 N N . ALA A 1 215 ? 61.629 22.224 30.122 1.00 24.48 193 ALA A N 1
ATOM 1527 C CA . ALA A 1 215 ? 61.136 21.978 28.787 1.00 26.74 193 ALA A CA 1
ATOM 1528 C C . ALA A 1 215 ? 61.015 23.203 27.890 1.00 30.49 193 ALA A C 1
ATOM 1529 O O . ALA A 1 215 ? 61.276 23.120 26.739 1.00 28.49 193 ALA A O 1
ATOM 1531 N N . ARG A 1 216 ? 60.605 24.325 28.431 1.00 24.09 194 ARG A N 1
ATOM 1532 C CA . ARG A 1 216 ? 60.310 25.489 27.629 1.00 26.34 194 ARG A CA 1
ATOM 1533 C C . ARG A 1 216 ? 61.479 26.428 27.465 1.00 27.90 194 ARG A C 1
ATOM 1534 O O . ARG A 1 216 ? 61.614 27.063 26.430 1.00 30.35 194 ARG A O 1
ATOM 1542 N N . VAL A 1 217 ? 62.272 26.594 28.508 1.00 27.06 195 VAL A N 1
ATOM 1543 C CA . VAL A 1 217 ? 63.314 27.646 28.503 1.00 32.69 195 VAL A CA 1
ATOM 1544 C C . VAL A 1 217 ? 64.204 27.532 27.270 1.00 36.24 195 VAL A C 1
ATOM 1545 O O . VAL A 1 217 ? 64.459 28.553 26.612 1.00 33.52 195 VAL A O 1
ATOM 1549 N N . PRO A 1 218 ? 64.604 26.309 26.914 1.00 38.86 196 PRO A N 1
ATOM 1550 C CA . PRO A 1 218 ? 65.486 26.180 25.749 1.00 44.97 196 PRO A CA 1
ATOM 1551 C C . PRO A 1 218 ? 64.925 26.754 24.473 1.00 47.01 196 PRO A C 1
ATOM 1552 O O . PRO A 1 218 ? 65.707 27.128 23.611 1.00 45.80 196 PRO A O 1
ATOM 1556 N N . HIS A 1 219 ? 63.598 26.804 24.345 1.00 43.69 197 HIS A N 1
ATOM 1557 C CA . HIS A 1 219 ? 62.966 27.289 23.150 1.00 40.99 197 HIS A CA 1
ATOM 1558 C C . HIS A 1 219 ? 62.486 28.721 23.198 1.00 41.81 197 HIS A C 1
ATOM 1559 O O . HIS A 1 219 ? 61.864 29.181 22.249 1.00 45.33 197 HIS A O 1
ATOM 1566 N N . LEU A 1 220 ? 62.807 29.463 24.250 1.00 37.74 198 LEU A N 1
ATOM 1567 C CA . LEU A 1 220 ? 62.376 30.842 24.318 1.00 40.28 198 LEU A CA 1
ATOM 1568 C C . LEU A 1 220 ? 63.155 31.727 23.347 1.00 44.04 198 LEU A C 1
ATOM 1569 O O . LEU A 1 220 ? 64.351 31.556 23.206 1.00 44.06 198 LEU A O 1
ATOM 1574 N N . ARG A 1 221 ? 62.482 32.691 22.731 1.00 49.72 199 ARG A N 1
ATOM 1575 C CA . ARG A 1 221 ? 63.168 33.743 21.976 1.00 54.51 199 ARG A CA 1
ATOM 1576 C C . ARG A 1 221 ? 63.847 34.662 22.954 1.00 55.59 199 ARG A C 1
ATOM 1577 O O . ARG A 1 221 ? 63.596 34.607 24.155 1.00 51.78 199 ARG A O 1
ATOM 1585 N N . GLU A 1 222 ? 64.670 35.548 22.416 1.00 52.35 200 GLU A N 1
ATOM 1586 C CA . GLU A 1 222 ? 65.401 36.524 23.202 1.00 52.75 200 GLU A CA 1
ATOM 1587 C C . GLU A 1 222 ? 64.462 37.488 23.925 1.00 47.17 200 GLU A C 1
ATOM 1588 O O . GLU A 1 222 ? 63.594 38.084 23.316 1.00 41.06 200 GLU A O 1
ATOM 1594 N N . GLY A 1 223 ? 64.636 37.630 25.238 1.00 48.70 201 GLY A N 1
ATOM 1595 C CA . GLY A 1 223 ? 63.770 38.502 26.053 1.00 47.42 201 GLY A CA 1
ATOM 1596 C C . GLY A 1 223 ? 62.375 37.952 26.353 1.00 47.78 201 GLY A C 1
ATOM 1597 O O . GLY A 1 223 ? 61.616 38.566 27.094 1.00 46.31 201 GLY A O 1
ATOM 1598 N N . GLU A 1 224 ? 62.020 36.818 25.754 1.00 42.57 202 GLU A N 1
ATOM 1599 C CA . GLU A 1 224 ? 60.740 36.171 26.007 1.00 36.69 202 GLU A CA 1
ATOM 1600 C C . GLU A 1 224 ? 60.719 35.523 27.424 1.00 31.62 202 GLU A C 1
ATOM 1601 O O . GLU A 1 224 ? 61.705 34.953 27.859 1.00 30.73 202 GLU A O 1
ATOM 1607 N N . LYS A 1 225 ? 59.594 35.609 28.129 1.00 30.51 203 LYS A N 1
ATOM 1608 C CA . LYS A 1 225 ? 59.462 34.986 29.457 1.00 30.95 203 LYS A CA 1
ATOM 1609 C C . LYS A 1 225 ? 58.374 33.940 29.561 1.00 26.02 203 LYS A C 1
ATOM 1610 O O . LYS A 1 225 ? 57.422 33.949 28.789 1.00 26.28 203 LYS A O 1
ATOM 1616 N N . ILE A 1 226 ? 58.533 33.084 30.568 1.00 21.98 204 ILE A N 1
ATOM 1617 C CA . ILE A 1 226 ? 57.514 32.162 31.008 1.00 20.25 204 ILE A CA 1
ATOM 1618 C C . ILE A 1 226 ? 56.815 32.852 32.192 1.00 17.88 204 ILE A C 1
ATOM 1619 O O . ILE A 1 226 ? 57.529 33.440 33.035 1.00 19.71 204 ILE A O 1
ATOM 1624 N N . THR A 1 227 ? 55.474 32.832 32.178 1.00 16.61 205 THR A N 1
ATOM 1625 C CA . THR A 1 227 ? 54.665 33.563 33.152 1.00 17.74 205 THR A CA 1
ATOM 1626 C C . THR A 1 227 ? 53.810 32.602 33.942 1.00 17.79 205 THR A C 1
ATOM 1627 O O . THR A 1 227 ? 53.002 31.875 33.365 1.00 17.01 205 THR A O 1
ATOM 1631 N N . ILE A 1 228 ? 53.978 32.615 35.268 1.00 16.65 206 ILE A N 1
ATOM 1632 C CA . ILE A 1 228 ? 53.239 31.686 36.124 1.00 15.49 206 ILE A CA 1
ATOM 1633 C C . ILE A 1 228 ? 52.347 32.507 37.019 1.00 15.70 206 ILE A C 1
ATOM 1634 O O . ILE A 1 228 ? 52.776 33.549 37.506 1.00 17.85 206 ILE A O 1
ATOM 1639 N N . LEU A 1 229 ? 51.109 32.099 37.162 1.00 15.77 207 LEU A N 1
ATOM 1640 C CA . LEU A 1 229 ? 50.171 32.734 38.087 1.00 14.85 207 LEU A CA 1
ATOM 1641 C C . LEU A 1 229 ? 49.930 31.814 39.258 1.00 16.01 207 LEU A C 1
ATOM 1642 O O . LEU A 1 229 ? 49.550 30.689 39.048 1.00 15.12 207 LEU A O 1
ATOM 1647 N N . GLU A 1 230 ? 50.088 32.304 40.482 1.00 14.07 208 GLU A N 1
ATOM 1648 C CA . GLU A 1 230 ? 49.584 31.622 41.627 1.00 14.33 208 GLU A CA 1
ATOM 1649 C C . GLU A 1 230 ? 48.315 32.294 42.112 1.00 16.39 208 GLU A C 1
ATOM 1650 O O . GLU A 1 230 ? 48.295 33.486 42.398 1.00 15.89 208 GLU A O 1
ATOM 1656 N N . VAL A 1 231 ? 47.255 31.508 42.214 1.00 17.48 209 VAL A N 1
ATOM 1657 C CA . VAL A 1 231 ? 46.013 32.004 42.788 1.00 18.66 209 VAL A CA 1
ATOM 1658 C C . VAL A 1 231 ? 45.918 31.685 44.243 1.00 18.01 209 VAL A C 1
ATOM 1659 O O . VAL A 1 231 ? 46.423 30.653 44.705 1.00 17.92 209 VAL A O 1
ATOM 1663 N N . GLY A 1 232 ? 45.218 32.530 45.004 1.00 18.44 210 GLY A N 1
ATOM 1664 C CA . GLY A 1 232 ? 45.125 32.218 46.422 1.00 20.06 210 GLY A CA 1
ATOM 1665 C C . GLY A 1 232 ? 46.422 32.024 47.158 1.00 18.90 210 GLY A C 1
ATOM 1666 O O . GLY A 1 232 ? 46.488 31.217 48.073 1.00 23.14 210 GLY A O 1
ATOM 1667 N N . ALA A 1 233 ? 47.441 32.818 46.856 1.00 18.09 211 ALA A N 1
ATOM 1668 C CA . ALA A 1 233 ? 48.736 32.715 47.536 1.00 18.62 211 ALA A CA 1
ATOM 1669 C C . ALA A 1 233 ? 48.687 33.030 49.048 1.00 22.37 211 ALA A C 1
ATOM 1670 O O . ALA A 1 233 ? 49.632 32.661 49.782 1.00 23.35 211 ALA A O 1
ATOM 1672 N N . GLY A 1 234 ? 47.649 33.751 49.478 1.00 25.16 212 GLY A N 1
ATOM 1673 C CA . GLY A 1 234 ? 47.387 33.927 50.925 1.00 27.02 212 GLY A CA 1
ATOM 1674 C C . GLY A 1 234 ? 48.512 34.714 51.459 1.00 27.90 212 GLY A C 1
ATOM 1675 O O . GLY A 1 234 ? 48.941 35.660 50.810 1.00 28.85 212 GLY A O 1
ATOM 1676 N N . THR A 1 235 ? 49.034 34.308 52.612 1.00 29.08 213 THR A N 1
ATOM 1677 C CA . THR A 1 235 ? 50.206 34.953 53.210 1.00 31.00 213 THR A CA 1
ATOM 1678 C C . THR A 1 235 ? 51.532 34.351 52.725 1.00 34.11 213 THR A C 1
ATOM 1679 O O . THR A 1 235 ? 52.596 34.712 53.230 1.00 30.99 213 THR A O 1
ATOM 1683 N N . GLY A 1 236 ? 51.482 33.454 51.722 1.00 27.03 214 GLY A N 1
ATOM 1684 C CA . GLY A 1 236 ? 52.680 33.072 51.028 1.00 24.74 214 GLY A CA 1
ATOM 1685 C C . GLY A 1 236 ? 53.526 32.012 51.730 1.00 25.59 214 GLY A C 1
ATOM 1686 O O . GLY A 1 236 ? 54.722 31.863 51.424 1.00 23.62 214 GLY A O 1
ATOM 1687 N N . GLY A 1 237 ? 52.922 31.272 52.663 1.00 26.44 215 GLY A N 1
ATOM 1688 C CA . GLY A 1 237 ? 53.656 30.241 53.430 1.00 26.93 215 GLY A CA 1
ATOM 1689 C C . GLY A 1 237 ? 54.345 29.214 52.518 1.00 24.45 215 GLY A C 1
ATOM 1690 O O . GLY A 1 237 ? 55.575 29.002 52.585 1.00 28.95 215 GLY A O 1
ATOM 1691 N N . THR A 1 238 ? 53.572 28.618 51.622 1.00 23.00 216 THR A N 1
ATOM 1692 C CA . THR A 1 238 ? 54.164 27.671 50.670 1.00 21.40 216 THR A CA 1
ATOM 1693 C C . THR A 1 238 ? 54.852 28.358 49.462 1.00 22.59 216 THR A C 1
ATOM 1694 O O . THR A 1 238 ? 55.764 27.790 48.796 1.00 23.07 216 THR A O 1
ATOM 1698 N N . THR A 1 239 ? 54.504 29.628 49.233 1.00 20.77 217 THR A N 1
ATOM 1699 C CA . THR A 1 239 ? 55.059 30.365 48.104 1.00 18.14 217 THR A CA 1
ATOM 1700 C C . THR A 1 239 ? 56.530 30.638 48.277 1.00 15.99 217 THR A C 1
ATOM 1701 O O . THR A 1 239 ? 57.335 30.627 47.305 1.00 17.55 217 THR A O 1
ATOM 1705 N N . ALA A 1 240 ? 56.934 30.818 49.513 1.00 19.50 218 ALA A N 1
ATOM 1706 C CA . ALA A 1 240 ? 58.359 31.089 49.813 1.00 20.50 218 ALA A CA 1
ATOM 1707 C C . ALA A 1 240 ? 59.370 30.086 49.155 1.00 21.14 218 ALA A C 1
ATOM 1708 O O . ALA A 1 240 ? 60.335 30.463 48.458 1.00 19.56 218 ALA A O 1
ATOM 1710 N N . SER A 1 241 ? 59.098 28.796 49.347 1.00 19.19 219 SER A N 1
ATOM 1711 C CA . SER A 1 241 ? 59.927 27.778 48.824 1.00 20.80 219 SER A CA 1
ATOM 1712 C C . SER A 1 241 ? 59.772 27.638 47.312 1.00 19.13 219 SER A C 1
ATOM 1713 O O . SER A 1 241 ? 60.719 27.255 46.644 1.00 18.60 219 SER A O 1
ATOM 1716 N N . VAL A 1 242 ? 58.600 27.939 46.758 1.00 16.99 220 VAL A N 1
ATOM 1717 C CA . VAL A 1 242 ? 58.471 27.993 45.338 1.00 17.32 220 VAL A CA 1
ATOM 1718 C C . VAL A 1 242 ? 59.397 29.055 44.706 1.00 17.09 220 VAL A C 1
ATOM 1719 O O . VAL A 1 242 ? 60.156 28.797 43.739 1.00 18.51 220 VAL A O 1
ATOM 1723 N N . LEU A 1 243 ? 59.324 30.257 45.251 1.00 16.84 221 LEU A N 1
ATOM 1724 C CA . LEU A 1 243 ? 60.099 31.351 44.700 1.00 18.51 221 LEU A CA 1
ATOM 1725 C C . LEU A 1 243 ? 61.611 31.031 44.839 1.00 18.69 221 LEU A C 1
ATOM 1726 O O . LEU A 1 243 ? 62.403 31.329 43.970 1.00 21.59 221 LEU A O 1
ATOM 1731 N N . GLU A 1 244 ? 62.028 30.471 45.959 1.00 18.93 222 GLU A N 1
ATOM 1732 C CA . GLU A 1 244 ? 63.438 30.141 46.098 1.00 22.54 222 GLU A CA 1
ATOM 1733 C C . GLU A 1 244 ? 63.856 29.108 45.040 1.00 22.75 222 GLU A C 1
ATOM 1734 O O . GLU A 1 244 ? 64.918 29.244 44.400 1.00 20.34 222 GLU A O 1
ATOM 1740 N N . ALA A 1 245 ? 63.026 28.086 44.828 1.00 20.39 223 ALA A N 1
ATOM 1741 C CA . ALA A 1 245 ? 63.382 27.044 43.812 1.00 19.94 223 ALA A CA 1
ATOM 1742 C C . ALA A 1 245 ? 63.406 27.626 42.420 1.00 21.40 223 ALA A C 1
ATOM 1743 O O . ALA A 1 245 ? 64.167 27.200 41.532 1.00 22.80 223 ALA A O 1
ATOM 1745 N N . LEU A 1 246 ? 62.560 28.611 42.168 1.00 22.02 224 LEU A N 1
ATOM 1746 C CA . LEU A 1 246 ? 62.479 29.160 40.828 1.00 21.79 224 LEU A CA 1
ATOM 1747 C C . LEU A 1 246 ? 63.507 30.241 40.541 1.00 23.35 224 LEU A C 1
ATOM 1748 O O . LEU A 1 246 ? 63.611 30.660 39.400 1.00 23.24 224 LEU A O 1
ATOM 1753 N N . SER A 1 247 ? 64.184 30.737 41.574 1.00 23.95 225 SER A N 1
ATOM 1754 C CA . SER A 1 247 ? 64.834 32.052 41.473 1.00 26.43 225 SER A CA 1
ATOM 1755 C C . SER A 1 247 ? 66.006 32.004 40.484 1.00 28.10 225 SER A C 1
ATOM 1756 O O . SER A 1 247 ? 66.319 33.017 39.907 1.00 25.90 225 SER A O 1
ATOM 1759 N N . SER A 1 248 ? 66.607 30.830 40.285 1.00 27.98 226 SER A N 1
ATOM 1760 C CA . SER A 1 248 ? 67.645 30.652 39.257 1.00 33.48 226 SER A CA 1
ATOM 1761 C C . SER A 1 248 ? 67.145 30.825 37.836 1.00 33.44 226 SER A C 1
ATOM 1762 O O . SER A 1 248 ? 67.987 30.992 36.951 1.00 34.44 226 SER A O 1
ATOM 1765 N N . HIS A 1 249 ? 65.824 30.768 37.585 1.00 26.88 227 HIS A N 1
ATOM 1766 C CA . HIS A 1 249 ? 65.265 31.087 36.286 1.00 28.23 227 HIS A CA 1
ATOM 1767 C C . HIS A 1 249 ? 64.819 32.493 36.149 1.00 24.73 227 HIS A C 1
ATOM 1768 O O . HIS A 1 249 ? 64.112 32.827 35.188 1.00 26.37 227 HIS A O 1
ATOM 1775 N N . ALA A 1 250 ? 65.180 33.312 37.123 1.00 23.11 228 ALA A N 1
ATOM 1776 C CA . ALA A 1 250 ? 64.645 34.651 37.195 1.00 23.06 228 ALA A CA 1
ATOM 1777 C C .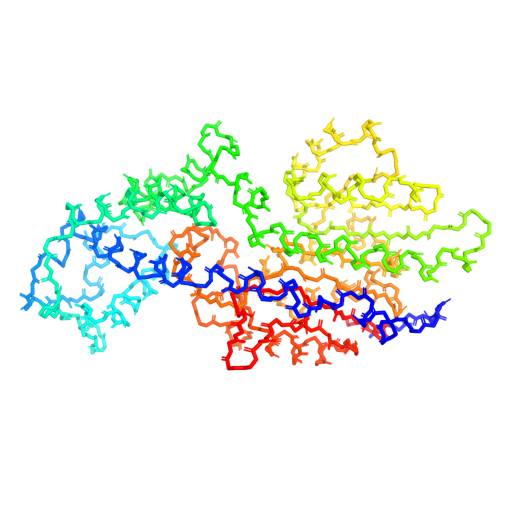 ALA A 1 250 ? 64.682 35.375 35.860 1.00 27.03 228 ALA A C 1
ATOM 1778 O O . ALA A 1 250 ? 63.741 36.076 35.539 1.00 26.73 228 ALA A O 1
ATOM 1780 N N . ARG A 1 251 ? 65.712 35.189 35.046 1.00 28.84 229 ARG A N 1
ATOM 1781 C CA . ARG A 1 251 ? 65.820 36.023 33.832 1.00 38.68 229 ARG A CA 1
ATOM 1782 C C . ARG A 1 251 ? 64.791 35.716 32.754 1.00 36.13 229 ARG A C 1
ATOM 1783 O O . ARG A 1 251 ? 64.455 36.595 31.933 1.00 34.21 229 ARG A O 1
ATOM 1791 N N . HIS A 1 252 ? 64.240 34.509 32.752 1.00 33.33 230 HIS A N 1
ATOM 1792 C CA . HIS A 1 252 ? 63.112 34.257 31.836 1.00 37.19 230 HIS A CA 1
ATOM 1793 C C . HIS A 1 252 ? 61.781 33.942 32.519 1.00 27.88 230 HIS A C 1
ATOM 1794 O O . HIS A 1 252 ? 60.941 33.283 31.958 1.00 29.49 230 HIS A O 1
ATOM 1801 N N . LEU A 1 253 ? 61.581 34.477 33.695 1.00 26.43 231 LEU A N 1
ATOM 1802 C CA . LEU A 1 253 ? 60.383 34.195 34.448 1.00 26.12 231 LEU A CA 1
ATOM 1803 C C . LEU A 1 253 ? 59.682 35.465 34.915 1.00 24.39 231 LEU A C 1
ATOM 1804 O O . LEU A 1 253 ? 60.333 36.435 35.351 1.00 22.92 231 LEU A O 1
ATOM 1809 N N . GLU A 1 254 ? 58.352 35.475 34.809 1.00 21.55 232 GLU A N 1
ATOM 1810 C CA . GLU A 1 254 ? 57.520 36.367 35.606 1.00 22.31 232 GLU A CA 1
ATOM 1811 C C . GLU A 1 254 ? 56.535 35.535 36.463 1.00 22.01 232 GLU A C 1
ATOM 1812 O O . GLU A 1 254 ? 55.829 34.672 35.931 1.00 18.44 232 GLU A O 1
ATOM 1818 N N . TYR A 1 255 ? 56.441 35.829 37.755 1.00 18.36 233 TYR A N 1
ATOM 1819 C CA . TYR A 1 255 ? 55.563 35.123 38.630 1.00 16.54 233 TYR A CA 1
ATOM 1820 C C . TYR A 1 255 ? 54.551 36.113 39.256 1.00 17.88 233 TYR A C 1
ATOM 1821 O O . TYR A 1 255 ? 54.926 37.147 39.794 1.00 19.24 233 TYR A O 1
ATOM 1830 N N . PHE A 1 256 ? 53.271 35.835 39.085 1.00 15.47 234 PHE A N 1
ATOM 1831 C CA . PHE A 1 256 ? 52.226 36.636 39.663 1.00 16.09 234 PHE A CA 1
ATOM 1832 C C . PHE A 1 256 ? 51.729 36.001 40.969 1.00 17.02 234 PHE A C 1
ATOM 1833 O O . PHE A 1 256 ? 51.090 34.927 41.001 1.00 18.46 234 PHE A O 1
ATOM 1841 N N . TYR A 1 257 ? 52.046 36.690 42.067 1.00 16.43 235 TYR A N 1
ATOM 1842 C CA . TYR A 1 257 ? 51.559 36.390 43.406 1.00 15.21 235 TYR A CA 1
ATOM 1843 C C . TYR A 1 257 ? 50.199 37.093 43.611 1.00 15.98 235 TYR A C 1
ATOM 1844 O O . TYR A 1 257 ? 50.146 38.329 43.643 1.00 16.25 235 TYR A O 1
ATOM 1853 N N . THR A 1 258 ? 49.117 36.329 43.666 1.00 14.79 236 THR A N 1
ATOM 1854 C CA . THR A 1 258 ? 47.783 36.896 43.695 1.00 15.65 236 THR A CA 1
ATOM 1855 C C . THR A 1 258 ? 46.969 36.262 44.757 1.00 19.04 236 THR A C 1
ATOM 1856 O O . THR A 1 258 ? 47.285 35.142 45.212 1.00 17.00 236 THR A O 1
ATOM 1860 N N . ASP A 1 259 ? 45.971 37.040 45.258 1.00 18.51 237 ASP A N 1
ATOM 1861 C CA . ASP A 1 259 ? 45.019 36.565 46.239 1.00 18.35 237 ASP A CA 1
ATOM 1862 C C . ASP A 1 259 ? 43.798 37.444 46.134 1.00 19.07 237 ASP A C 1
ATOM 1863 O O . ASP A 1 259 ? 43.876 38.571 45.646 1.00 19.48 237 ASP A O 1
ATOM 1868 N N . ILE A 1 260 ? 42.664 36.914 46.565 1.00 20.82 238 ILE A N 1
ATOM 1869 C CA . ILE A 1 260 ? 41.483 37.750 46.636 1.00 22.73 238 ILE A CA 1
ATOM 1870 C C . ILE A 1 260 ? 41.702 38.992 47.540 1.00 23.82 238 ILE A C 1
ATOM 1871 O O . ILE A 1 260 ? 41.195 40.071 47.258 1.00 24.61 238 ILE A O 1
ATOM 1876 N N . SER A 1 261 ? 42.453 38.791 48.619 1.00 21.08 239 SER A N 1
ATOM 1877 C CA . SER A 1 261 ? 42.783 39.881 49.562 1.00 22.24 239 SER A CA 1
ATOM 1878 C C . SER A 1 261 ? 43.883 40.790 49.096 1.00 22.09 239 SER A C 1
ATOM 1879 O O . SER A 1 261 ? 45.037 40.392 48.929 1.00 21.03 239 SER A O 1
ATOM 1882 N N . HIS A 1 262 ? 43.530 42.045 48.953 1.00 21.52 240 HIS A N 1
ATOM 1883 C CA . HIS A 1 262 ? 44.486 43.070 48.666 1.00 25.12 240 HIS A CA 1
ATOM 1884 C C . HIS A 1 262 ? 45.522 43.199 49.774 1.00 24.78 240 HIS A C 1
ATOM 1885 O O . HIS A 1 262 ? 46.686 43.321 49.492 1.00 23.91 240 HIS A O 1
ATOM 1892 N N . ALA A 1 263 ? 45.106 43.098 51.042 1.00 23.66 241 ALA A N 1
ATOM 1893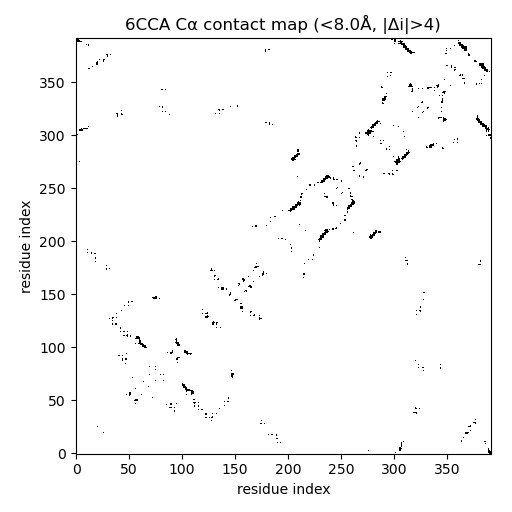 C CA . ALA A 1 263 ? 46.020 43.084 52.157 1.00 24.90 241 ALA A CA 1
ATOM 1894 C C . ALA A 1 263 ? 47.063 41.969 52.069 1.00 24.63 241 ALA A C 1
ATOM 1895 O O . ALA A 1 263 ? 48.248 42.197 52.339 1.00 21.88 241 ALA A O 1
ATOM 1897 N N . PHE A 1 264 ? 46.600 40.745 51.795 1.00 20.86 242 PHE A N 1
ATOM 1898 C CA . PHE A 1 264 ? 47.516 39.641 51.642 1.00 21.44 242 PHE A CA 1
ATOM 1899 C C . PHE A 1 264 ? 48.518 39.859 50.506 1.00 18.68 242 PHE A C 1
ATOM 1900 O O . PHE A 1 264 ? 49.666 39.525 50.657 1.00 18.38 242 PHE A O 1
ATOM 1908 N N . THR A 1 265 ? 48.137 40.453 49.403 1.00 19.60 243 THR A N 1
ATOM 1909 C CA . THR A 1 265 ? 49.079 40.688 48.343 1.00 18.11 243 THR A CA 1
ATOM 1910 C C . THR A 1 265 ? 50.097 41.772 48.753 1.00 19.75 243 THR A C 1
ATOM 1911 O O . THR A 1 265 ? 51.238 41.656 48.414 1.00 19.48 243 THR A O 1
ATOM 1915 N N . ARG A 1 266 ? 49.659 42.783 49.495 1.00 20.15 244 ARG A N 1
ATOM 1916 C CA . ARG A 1 266 ? 50.565 43.832 49.956 1.00 22.79 244 ARG A CA 1
ATOM 1917 C C . ARG A 1 266 ? 51.626 43.279 50.908 1.00 20.98 244 ARG A C 1
ATOM 1918 O O . ARG A 1 266 ? 52.805 43.618 50.807 1.00 20.66 244 ARG A O 1
ATOM 1926 N N . TYR A 1 267 ? 51.192 42.426 51.830 1.00 21.63 245 TYR A N 1
ATOM 1927 C CA . TYR A 1 267 ? 52.066 41.820 52.813 1.00 20.22 245 TYR A CA 1
ATOM 1928 C C . TYR A 1 267 ? 52.984 40.837 52.193 1.00 19.60 245 TYR A C 1
ATOM 1929 O O . TYR A 1 267 ? 54.156 40.727 52.566 1.00 18.60 245 TYR A O 1
ATOM 1938 N N . GLY A 1 268 ? 52.507 40.133 51.165 1.00 18.61 246 GLY A N 1
ATOM 1939 C CA . GLY A 1 268 ? 53.414 39.375 50.368 1.00 18.53 246 GLY A CA 1
ATOM 1940 C C . GLY A 1 268 ? 54.481 40.199 49.641 1.00 16.44 246 GLY A C 1
ATOM 1941 O O . GLY A 1 268 ? 55.600 39.760 49.506 1.00 18.27 246 GLY A O 1
ATOM 1942 N N . LYS A 1 269 ? 54.129 41.326 49.077 1.00 16.33 247 LYS A N 1
ATOM 1943 C CA . LYS A 1 269 ? 55.084 42.193 48.406 1.00 16.47 247 LYS A CA 1
ATOM 1944 C C . LYS A 1 269 ? 56.159 42.659 49.397 1.00 15.21 247 LYS A C 1
ATOM 1945 O O . LYS A 1 269 ? 57.346 42.650 49.081 1.00 16.33 247 LYS A O 1
ATOM 1951 N N . ARG A 1 270 ? 55.741 43.083 50.578 1.00 17.94 248 ARG A N 1
ATOM 1952 C CA . ARG A 1 270 ? 56.699 43.440 51.648 1.00 18.09 248 ARG A CA 1
ATOM 1953 C C . ARG A 1 270 ? 57.676 42.351 51.949 1.00 18.92 248 ARG A C 1
ATOM 1954 O O . ARG A 1 270 ? 58.853 42.604 52.145 1.00 19.12 248 ARG A O 1
ATOM 1962 N N . GLN A 1 271 ? 57.186 41.105 52.002 1.00 18.43 249 GLN A N 1
ATOM 1963 C CA . GLN A 1 271 ? 57.986 40.010 52.449 1.00 19.81 249 GLN A CA 1
ATOM 1964 C C . GLN A 1 271 ? 58.904 39.451 51.387 1.00 19.29 249 GLN A C 1
ATOM 1965 O O . GLN A 1 271 ? 60.114 39.164 51.621 1.00 19.19 249 GLN A O 1
ATOM 1971 N N . TYR A 1 272 ? 58.353 39.278 50.177 1.00 18.16 250 TYR A N 1
ATOM 1972 C CA . TYR A 1 272 ? 59.061 38.604 49.099 1.00 19.14 250 TYR A CA 1
ATOM 1973 C C . TYR A 1 272 ? 59.533 39.485 47.972 1.00 17.97 250 TYR A C 1
ATOM 1974 O O . TYR A 1 272 ? 60.384 39.074 47.235 1.00 19.74 250 TYR A O 1
ATOM 1983 N N . GLY A 1 273 ? 58.888 40.645 47.773 1.00 17.15 251 GLY A N 1
ATOM 1984 C CA . GLY A 1 273 ? 59.234 41.509 46.645 1.00 17.49 251 GLY A CA 1
ATOM 1985 C C . GLY A 1 273 ? 60.697 41.883 46.555 1.00 18.84 251 GLY A C 1
ATOM 1986 O O . GLY A 1 273 ? 61.325 41.678 45.512 1.00 20.12 251 GLY A O 1
ATOM 1987 N N . PRO A 1 274 ? 61.277 42.407 47.675 1.00 19.69 252 PRO A N 1
ATOM 1988 C CA . PRO A 1 274 ? 62.721 42.725 47.603 1.00 21.99 252 PRO A CA 1
ATOM 1989 C C . PRO A 1 274 ? 63.645 41.596 47.126 1.00 22.81 252 PRO A C 1
ATOM 1990 O O . PRO A 1 274 ? 64.572 41.808 46.274 1.00 24.69 252 PRO A O 1
ATOM 1994 N N . ARG A 1 275 ? 63.421 40.392 47.639 1.00 20.54 253 ARG A N 1
ATOM 1995 C CA . ARG A 1 275 ? 64.339 39.291 47.317 1.00 23.69 253 ARG A CA 1
ATOM 1996 C C . ARG A 1 275 ? 64.089 38.673 45.981 1.00 23.47 253 ARG A C 1
ATOM 1997 O O . ARG A 1 275 ? 65.006 38.068 45.395 1.00 24.84 253 ARG A O 1
ATOM 2005 N N . TYR A 1 276 ? 62.859 38.801 45.459 1.00 19.81 254 TYR A N 1
ATOM 2006 C CA . TYR A 1 276 ? 62.422 38.174 44.175 1.00 19.86 254 TYR A CA 1
ATOM 2007 C C . TYR A 1 276 ? 61.792 39.199 43.249 1.00 21.16 254 TYR A C 1
ATOM 2008 O O . TYR A 1 276 ? 60.570 39.355 43.170 1.00 19.63 254 TYR A O 1
ATOM 2017 N N . PRO A 1 277 ? 62.651 39.971 42.532 1.00 23.27 255 PRO A N 1
ATOM 2018 C CA . PRO A 1 277 ? 62.156 41.063 41.720 1.00 22.59 255 PRO A CA 1
ATOM 2019 C C . PRO A 1 277 ? 61.383 40.609 40.539 1.00 22.07 255 PRO A C 1
ATOM 2020 O O . PRO A 1 277 ? 60.649 41.390 39.971 1.00 20.40 255 PRO A O 1
ATOM 2024 N N . PHE A 1 278 ? 61.468 39.329 40.189 1.00 22.98 256 PHE A N 1
ATOM 2025 C CA . PHE A 1 278 ? 60.628 38.796 39.108 1.00 22.94 256 PHE A CA 1
ATOM 2026 C C . PHE A 1 278 ? 59.084 38.620 39.449 1.00 21.91 256 PHE A C 1
ATOM 2027 O O . PHE A 1 278 ? 58.293 38.196 38.588 1.00 20.98 256 PHE A O 1
ATOM 2035 N N . VAL A 1 279 ? 58.704 38.823 40.703 1.00 18.67 257 VAL A N 1
ATOM 2036 C CA . VAL A 1 279 ? 57.316 38.640 41.138 1.00 19.34 257 VAL A CA 1
ATOM 2037 C C . VAL A 1 279 ? 56.545 39.930 41.046 1.00 20.00 257 VAL A C 1
ATOM 2038 O O . VAL A 1 279 ? 57.094 40.982 41.453 1.00 23.82 257 VAL A O 1
ATOM 2042 N N . THR A 1 280 ? 55.330 39.863 40.464 1.00 18.31 258 THR A N 1
ATOM 2043 C CA . THR A 1 280 ? 54.327 40.907 40.456 1.00 18.79 258 THR A CA 1
ATOM 2044 C C . THR A 1 280 ? 53.246 40.521 41.454 1.00 20.64 258 THR A C 1
ATOM 2045 O O . THR A 1 280 ? 52.799 39.393 41.474 1.00 17.03 258 THR A O 1
ATOM 2049 N N . PHE A 1 281 ? 52.828 41.451 42.289 1.00 18.30 259 PHE A N 1
ATOM 2050 C CA . PHE A 1 281 ? 51.860 41.183 43.320 1.00 18.11 259 PHE A CA 1
ATOM 2051 C C . PHE A 1 281 ? 50.613 41.949 42.946 1.00 23.07 259 PHE A C 1
ATOM 2052 O O . PHE A 1 281 ? 50.670 43.200 42.732 1.00 23.85 259 PHE A O 1
ATOM 2060 N N . GLN A 1 282 ? 49.484 41.246 42.843 1.00 20.01 260 GLN A N 1
ATOM 2061 C CA . GLN A 1 282 ? 48.240 41.827 42.294 1.00 21.58 260 GLN A CA 1
ATOM 2062 C C . GLN A 1 282 ? 47.055 41.025 42.795 1.00 21.66 260 GLN A C 1
ATOM 2063 O O . GLN A 1 282 ? 47.051 39.783 42.691 1.00 21.06 260 GLN A O 1
ATOM 2069 N N . PRO A 1 283 ? 46.012 41.699 43.285 1.00 21.45 261 PRO A N 1
ATOM 2070 C CA . PRO A 1 283 ? 44.826 40.996 43.715 1.00 20.68 261 PRO A CA 1
ATOM 2071 C C . PRO A 1 283 ? 44.104 40.280 42.531 1.00 20.04 261 PRO A C 1
ATOM 2072 O O . PRO A 1 283 ? 44.136 40.759 41.425 1.00 22.59 261 PRO A O 1
ATOM 2076 N N . LEU A 1 284 ? 43.441 39.212 42.825 1.00 19.22 262 LEU A N 1
ATOM 2077 C CA . LEU A 1 284 ? 42.632 38.481 41.831 1.00 21.10 262 LEU A CA 1
ATOM 2078 C C . LEU A 1 284 ? 41.599 37.638 42.467 1.00 19.62 262 LEU A C 1
ATOM 2079 O O . LEU A 1 284 ? 41.872 36.793 43.347 1.00 20.64 262 LEU A O 1
ATOM 2084 N N . ASP A 1 285 ? 40.370 37.831 41.977 1.00 21.13 263 ASP A N 1
ATOM 2085 C CA . ASP A 1 285 ? 39.214 37.104 42.399 1.00 24.07 263 ASP A CA 1
ATOM 2086 C C . ASP A 1 285 ? 38.752 36.373 41.153 1.00 26.70 263 ASP A C 1
ATOM 2087 O O . ASP A 1 285 ? 38.365 37.032 40.193 1.00 26.61 263 ASP A O 1
ATOM 2092 N N . LEU A 1 286 ? 38.873 35.037 41.116 1.00 28.20 264 LEU A N 1
ATOM 2093 C CA . LEU A 1 286 ? 38.664 34.323 39.836 1.00 33.92 264 LEU A CA 1
ATOM 2094 C C . LEU A 1 286 ? 37.178 34.294 39.465 1.00 38.83 264 LEU A C 1
ATOM 2095 O O . LEU A 1 286 ? 36.839 34.176 38.267 1.00 39.93 264 LEU A O 1
ATOM 2100 N N . GLU A 1 287 ? 36.347 34.383 40.512 1.00 37.12 265 GLU A N 1
ATOM 2101 C CA . GLU A 1 287 ? 34.912 34.505 40.378 1.00 42.78 265 GLU A CA 1
ATOM 2102 C C . GLU A 1 287 ? 34.464 35.840 39.773 1.00 40.27 265 GLU A C 1
ATOM 2103 O O . GLU A 1 287 ? 33.310 36.016 39.512 1.00 39.92 265 GLU A O 1
ATOM 2109 N N . GLY A 1 288 ? 35.356 36.782 39.558 1.00 35.55 266 GLY A N 1
ATOM 2110 C CA . GLY A 1 288 ? 34.990 37.997 38.886 1.00 33.49 266 GLY A CA 1
ATOM 2111 C C . GLY A 1 288 ? 35.551 38.045 37.505 1.00 33.15 266 GLY A C 1
ATOM 2112 O O . GLY A 1 288 ? 35.941 37.055 36.940 1.00 33.37 266 GLY A O 1
ATOM 2113 N N . ASP A 1 289 ? 35.650 39.231 36.988 1.00 32.67 267 ASP A N 1
ATOM 2114 C CA . ASP A 1 289 ? 36.026 39.410 35.629 1.00 38.60 267 ASP A CA 1
ATOM 2115 C C . ASP A 1 289 ? 37.531 39.622 35.584 1.00 32.36 267 ASP A C 1
ATOM 2116 O O . ASP A 1 289 ? 38.027 40.671 35.964 1.00 30.27 267 ASP A O 1
ATOM 2121 N N . VAL A 1 290 ? 38.266 38.622 35.070 1.00 30.36 268 VAL A N 1
ATOM 2122 C CA . VAL A 1 290 ? 39.723 38.650 35.229 1.00 30.42 268 VAL A CA 1
ATOM 2123 C C . VAL A 1 290 ? 40.348 39.769 34.425 1.00 29.96 268 VAL A C 1
ATOM 2124 O O . VAL A 1 290 ? 41.317 40.377 34.828 1.00 26.67 268 VAL A O 1
ATOM 2128 N N . VAL A 1 291 ? 39.774 40.134 33.292 1.00 32.51 269 VAL A N 1
ATOM 2129 C CA . VAL A 1 291 ? 40.365 41.233 32.534 1.00 33.52 269 VAL A CA 1
ATOM 2130 C C . VAL A 1 291 ? 40.109 42.593 33.169 1.00 36.01 269 VAL A C 1
ATOM 2131 O O . VAL A 1 291 ? 41.012 43.447 33.237 1.00 35.94 269 VAL A O 1
ATOM 2135 N N . ALA A 1 292 ? 38.871 42.808 33.634 1.00 37.27 270 ALA A N 1
ATOM 2136 C CA . ALA A 1 292 ? 38.548 43.962 34.492 1.00 36.42 270 ALA A CA 1
ATOM 2137 C C . ALA A 1 292 ? 39.579 44.110 35.604 1.00 32.99 270 ALA A C 1
ATOM 2138 O O . ALA A 1 292 ? 39.974 45.221 35.930 1.00 34.75 270 ALA A O 1
ATOM 2140 N N . GLN A 1 293 ? 40.078 42.982 36.138 1.00 30.84 271 GLN A N 1
ATOM 2141 C CA . GLN A 1 293 ? 41.057 43.033 37.237 1.00 25.80 271 GLN A CA 1
ATOM 2142 C C . GLN A 1 293 ? 42.509 43.258 36.832 1.00 26.71 271 GLN A C 1
ATOM 2143 O O . GLN A 1 293 ? 43.383 43.275 37.669 1.00 25.43 271 GLN A O 1
ATOM 2149 N N . GLY A 1 294 ? 42.773 43.456 35.529 1.00 24.96 272 GLY A N 1
ATOM 2150 C CA . GLY A 1 294 ? 44.063 43.794 35.046 1.00 26.26 272 GLY A CA 1
ATOM 2151 C C . GLY A 1 294 ? 44.885 42.592 34.573 1.00 24.92 272 GLY A C 1
ATOM 2152 O O . GLY A 1 294 ? 46.082 42.696 34.567 1.00 27.13 272 GLY A O 1
ATOM 2153 N N . PHE A 1 295 ? 44.252 41.465 34.263 1.00 24.51 273 PHE A N 1
ATOM 2154 C CA . PHE A 1 295 ? 44.894 40.205 33.778 1.00 27.09 273 PHE A CA 1
ATOM 2155 C C . PHE A 1 295 ? 44.393 39.778 32.363 1.00 31.82 273 PHE A C 1
ATOM 2156 O O . PHE A 1 295 ? 43.237 39.327 32.193 1.00 40.50 273 PHE A O 1
ATOM 2164 N N . SER A 1 296 ? 45.262 39.780 31.395 1.00 27.74 274 SER A N 1
ATOM 2165 C CA . SER A 1 296 ? 44.800 39.487 30.042 1.00 28.29 274 SER A CA 1
ATOM 2166 C C . SER A 1 296 ? 44.621 37.988 29.707 1.00 25.16 274 SER A C 1
ATOM 2167 O O . SER A 1 296 ? 45.252 37.095 30.320 1.00 24.96 274 SER A O 1
ATOM 2170 N N . ALA A 1 297 ? 43.745 37.733 28.754 1.00 24.14 275 ALA A N 1
ATOM 2171 C CA . ALA A 1 297 ? 43.585 36.429 28.184 1.00 25.03 275 ALA A CA 1
ATOM 2172 C C . ALA A 1 297 ? 44.858 35.873 27.573 1.00 21.97 275 ALA A C 1
ATOM 2173 O O . ALA A 1 297 ? 45.636 36.614 26.990 1.00 19.22 275 ALA A O 1
ATOM 2175 N N . GLU A 1 298 ? 45.044 34.581 27.758 1.00 20.91 276 GLU A N 1
ATOM 2176 C CA . GLU A 1 298 ? 46.219 33.820 27.368 1.00 21.14 276 GLU A CA 1
ATOM 2177 C C . GLU A 1 298 ? 47.578 34.402 27.735 1.00 20.57 276 GLU A C 1
ATOM 2178 O O . GLU A 1 298 ? 48.485 34.352 26.980 1.00 22.95 276 GLU A O 1
ATOM 2184 N N . ARG A 1 299 ? 47.676 34.895 28.946 1.00 21.40 277 ARG A N 1
ATOM 2185 C CA . ARG A 1 299 ? 48.885 35.480 29.413 1.00 23.27 277 ARG A CA 1
ATOM 2186 C C . ARG A 1 299 ? 49.818 34.520 30.115 1.00 19.63 277 ARG A C 1
ATOM 2187 O O . ARG A 1 299 ? 50.963 34.761 30.213 1.00 19.83 277 ARG A O 1
ATOM 2195 N N . PHE A 1 300 ? 49.255 33.448 30.623 1.00 16.44 278 PHE A N 1
ATOM 2196 C CA . PHE A 1 300 ? 49.938 32.586 31.544 1.00 16.74 278 PHE A CA 1
ATOM 2197 C C . PHE A 1 300 ? 50.270 31.234 30.994 1.00 15.62 278 PHE A C 1
ATOM 2198 O O . PHE A 1 300 ? 49.443 30.614 30.437 1.00 15.26 278 PHE A O 1
ATOM 2206 N N . ASP A 1 301 ? 51.504 30.807 31.227 1.00 15.28 279 ASP A N 1
ATOM 2207 C CA . ASP A 1 301 ? 51.928 29.479 30.827 1.00 14.74 279 ASP A CA 1
ATOM 2208 C C . ASP A 1 301 ? 51.427 28.453 31.829 1.00 15.38 279 ASP A C 1
ATOM 2209 O O . ASP A 1 301 ? 51.196 27.294 31.482 1.00 16.50 279 ASP A O 1
ATOM 2214 N N . VAL A 1 302 ? 51.377 28.846 33.102 1.00 14.03 280 VAL A N 1
ATOM 2215 C CA . VAL A 1 302 ? 51.000 27.923 34.222 1.00 15.76 280 VAL A CA 1
ATOM 2216 C C . VAL A 1 302 ? 50.164 28.708 35.199 1.00 15.31 280 VAL A C 1
ATOM 2217 O O . VAL A 1 302 ? 50.474 29.869 35.489 1.00 15.00 280 VAL A O 1
ATOM 2221 N N . VAL A 1 303 ? 49.097 28.077 35.675 1.00 13.60 281 VAL A N 1
ATOM 2222 C CA . VAL A 1 303 ? 48.387 28.530 36.831 1.00 14.37 281 VAL A CA 1
ATOM 2223 C C . VAL A 1 303 ? 48.542 27.509 37.949 1.00 14.92 281 VAL A C 1
ATOM 2224 O O . VAL A 1 303 ? 48.224 26.324 37.746 1.00 14.53 281 VAL A O 1
ATOM 2228 N N . LEU A 1 304 ? 48.984 27.960 39.120 1.00 12.82 282 LEU A N 1
ATOM 2229 C CA . LEU A 1 304 ? 49.152 27.131 40.314 1.00 14.59 282 LEU A CA 1
ATOM 2230 C C . LEU A 1 304 ? 48.101 27.488 41.353 1.00 14.55 282 LEU A C 1
ATOM 2231 O O . LEU A 1 304 ? 47.875 28.676 41.670 1.00 14.04 282 LEU A O 1
ATOM 2236 N N . GLY A 1 305 ? 47.433 26.467 41.887 1.00 14.18 283 GLY A N 1
ATOM 2237 C CA . GLY A 1 305 ? 46.428 26.639 42.955 1.00 16.54 283 GLY A CA 1
ATOM 2238 C C . GLY A 1 305 ? 46.717 25.658 44.051 1.00 16.76 283 GLY A C 1
ATOM 2239 O O . GLY A 1 305 ? 46.456 24.455 43.877 1.00 16.45 283 GLY A O 1
ATOM 2240 N N . ALA A 1 306 ? 47.233 26.132 45.168 1.00 18.78 284 ALA A N 1
ATOM 2241 C CA . ALA A 1 306 ? 47.602 25.248 46.234 1.00 21.61 284 ALA A CA 1
ATOM 2242 C C . ALA A 1 306 ? 46.583 25.318 47.280 1.00 24.41 284 ALA A C 1
ATOM 2243 O O . ALA A 1 306 ? 46.625 26.270 48.108 1.00 24.05 284 ALA A O 1
ATOM 2245 N N . ASN A 1 307 ? 45.630 24.382 47.245 1.00 24.32 285 ASN A N 1
ATOM 2246 C CA . ASN A 1 307 ? 44.599 24.168 48.245 1.00 28.23 285 ASN A CA 1
ATOM 2247 C C . ASN A 1 307 ? 43.613 25.340 48.336 1.00 30.16 285 ASN A C 1
ATOM 2248 O O . ASN A 1 307 ? 43.222 25.716 49.429 1.00 24.71 285 ASN A O 1
ATOM 2253 N N . VAL A 1 308 ? 43.311 25.965 47.201 1.00 25.06 286 VAL A N 1
ATOM 2254 C CA . VAL A 1 308 ? 42.449 27.094 47.157 1.00 24.31 286 VAL A CA 1
ATOM 2255 C C . VAL A 1 308 ? 41.399 27.097 46.026 1.00 25.61 286 VAL A C 1
ATOM 2256 O O . VAL A 1 308 ? 40.320 27.698 46.169 1.00 24.04 286 VAL A O 1
ATOM 2260 N N . VAL A 1 309 ? 41.634 26.381 44.906 1.00 23.62 287 VAL A N 1
ATOM 2261 C CA . VAL A 1 309 ? 40.680 26.484 43.793 1.00 21.97 287 VAL A CA 1
ATOM 2262 C C . VAL A 1 309 ? 39.303 25.937 44.164 1.00 26.56 287 VAL A C 1
ATOM 2263 O O . VAL A 1 309 ? 38.259 26.371 43.584 1.00 24.59 287 VAL A O 1
ATOM 2267 N N . HIS A 1 310 ? 39.271 24.975 45.096 1.00 21.08 288 HIS A N 1
ATOM 2268 C CA . HIS A 1 310 ? 37.939 24.486 45.581 1.00 21.82 288 HIS A CA 1
ATOM 2269 C C . HIS A 1 310 ? 37.097 25.587 46.314 1.00 23.32 288 HIS A C 1
ATOM 2270 O O . HIS A 1 310 ? 35.909 25.393 46.542 1.00 25.07 288 HIS A O 1
ATOM 2277 N N . ALA A 1 311 ? 37.687 26.696 46.717 1.00 22.58 289 ALA A N 1
ATOM 2278 C CA . ALA A 1 311 ? 36.932 27.757 47.460 1.00 24.69 289 ALA A CA 1
ATOM 2279 C C . ALA A 1 311 ? 36.267 28.707 46.531 1.00 28.05 289 ALA A C 1
ATOM 2280 O O . ALA A 1 311 ? 36.681 29.860 46.415 1.00 31.94 289 ALA A O 1
ATOM 2282 N N . THR A 1 312 ? 35.232 28.220 45.862 1.00 27.32 290 THR A N 1
ATOM 2283 C CA . THR A 1 312 ? 34.557 28.974 44.839 1.00 26.95 290 THR A CA 1
ATOM 2284 C C . THR A 1 312 ? 33.111 28.520 44.782 1.00 26.95 290 THR A C 1
ATOM 2285 O O . THR A 1 312 ? 32.789 27.384 45.124 1.00 23.45 290 THR A O 1
ATOM 2289 N N . LYS A 1 313 ? 32.233 29.373 44.287 1.00 28.30 291 LYS A N 1
ATOM 2290 C CA . LYS A 1 313 ? 30.829 29.041 44.203 1.00 27.60 291 LYS A CA 1
ATOM 2291 C C . LYS A 1 313 ? 30.484 28.077 43.129 1.00 27.37 291 LYS A C 1
ATOM 2292 O O . LYS A 1 313 ? 29.629 27.223 43.312 1.00 27.26 291 LYS A O 1
ATOM 2298 N N . ASN A 1 314 ? 31.147 28.232 41.986 1.00 25.93 292 ASN A N 1
ATOM 2299 C CA . ASN A 1 314 ? 30.958 27.395 40.855 1.00 27.13 292 ASN A CA 1
ATOM 2300 C C . ASN A 1 314 ? 32.272 26.944 40.222 1.00 24.06 292 ASN A C 1
ATOM 2301 O O . ASN A 1 314 ? 32.967 27.721 39.595 1.00 22.74 292 ASN A O 1
ATOM 2306 N N . LEU A 1 315 ? 32.598 25.676 40.401 1.00 23.15 293 LEU A N 1
ATOM 2307 C CA . LEU A 1 315 ? 33.883 25.144 39.991 1.00 22.35 293 LEU A CA 1
ATOM 2308 C C . LEU A 1 315 ? 34.092 25.211 38.479 1.00 23.38 293 LEU A C 1
ATOM 2309 O O . LEU A 1 315 ? 35.158 25.603 38.023 1.00 21.25 293 LEU A O 1
ATOM 2314 N N . ARG A 1 316 ? 33.082 24.811 37.713 1.00 24.45 294 ARG A N 1
ATOM 2315 C CA . ARG A 1 316 ? 33.188 24.798 36.257 1.00 23.23 294 ARG A CA 1
ATOM 2316 C C . ARG A 1 316 ? 33.483 26.190 35.707 1.00 23.57 294 ARG A C 1
ATOM 2317 O O . ARG A 1 316 ? 34.279 26.350 34.782 1.00 23.08 294 ARG A O 1
ATOM 2325 N N . SER A 1 317 ? 32.831 27.191 36.287 1.00 23.87 295 SER A N 1
ATOM 2326 C CA . SER A 1 317 ? 32.992 28.540 35.883 1.00 30.48 295 SER A CA 1
ATOM 2327 C C . SER A 1 317 ? 34.426 29.037 36.228 1.00 28.98 295 SER A C 1
ATOM 2328 O O . SER A 1 317 ? 35.063 29.761 35.488 1.00 23.74 295 SER A O 1
ATOM 2331 N N . THR A 1 318 ? 34.896 28.658 37.407 1.00 22.92 296 THR A N 1
ATOM 2332 C CA . THR A 1 318 ? 36.214 29.036 37.839 1.00 21.40 296 THR A CA 1
ATOM 2333 C C . THR A 1 318 ? 37.275 28.408 36.941 1.00 18.04 296 THR A C 1
ATOM 2334 O O . THR A 1 318 ? 38.211 29.081 36.535 1.00 17.77 296 THR A O 1
ATOM 2338 N N . LEU A 1 319 ? 37.070 27.158 36.555 1.00 17.89 297 LEU A N 1
ATOM 2339 C CA . LEU A 1 319 ? 37.954 26.492 35.630 1.00 18.85 297 LEU A CA 1
ATOM 2340 C C . LEU A 1 319 ? 37.988 27.147 34.248 1.00 20.21 297 LEU A C 1
ATOM 2341 O O . LEU A 1 319 ? 39.054 27.218 33.631 1.00 19.99 297 LEU A O 1
ATOM 2346 N N . GLN A 1 320 ? 36.834 27.652 33.793 1.00 22.04 298 GLN A N 1
ATOM 2347 C CA . GLN A 1 320 ? 36.770 28.308 32.495 1.00 22.46 298 GLN A CA 1
ATOM 2348 C C . GLN A 1 320 ? 37.486 29.623 32.582 1.00 22.55 298 GLN A C 1
ATOM 2349 O O . GLN A 1 320 ? 38.132 30.007 31.615 1.00 21.47 298 GLN A O 1
ATOM 2355 N N . SER A 1 321 ? 37.467 30.306 33.732 1.00 20.26 299 SER A N 1
ATOM 2356 C CA . SER A 1 321 ? 38.221 31.558 33.808 1.00 20.99 299 SER A CA 1
ATOM 2357 C C . SER A 1 321 ? 39.703 31.277 33.794 1.00 19.81 299 SER A C 1
ATOM 2358 O O . SER A 1 321 ? 40.472 32.029 33.235 1.00 16.27 299 SER A O 1
ATOM 2361 N N . ILE A 1 322 ? 40.094 30.187 34.464 1.00 18.36 300 ILE A N 1
ATOM 2362 C CA . ILE A 1 322 ? 41.514 29.722 34.398 1.00 17.69 300 ILE A CA 1
ATOM 2363 C C . ILE A 1 322 ? 41.950 29.454 32.935 1.00 19.00 300 ILE A C 1
ATOM 2364 O O . ILE A 1 322 ? 43.033 29.872 32.519 1.00 16.70 300 ILE A O 1
ATOM 2369 N N . LYS A 1 323 ? 41.085 28.782 32.180 1.00 18.71 301 LYS A N 1
ATOM 2370 C CA . LYS A 1 323 ? 41.318 28.530 30.754 1.00 18.51 301 LYS A CA 1
ATOM 2371 C C . LYS A 1 323 ? 41.441 29.802 29.923 1.00 19.62 301 LYS A C 1
ATOM 2372 O O . LYS A 1 323 ? 42.230 29.842 29.009 1.00 22.49 301 LYS A O 1
ATOM 2378 N N . ARG A 1 324 ? 40.736 30.847 30.299 1.00 20.92 302 ARG A N 1
ATOM 2379 C CA . ARG A 1 324 ? 40.842 32.151 29.622 1.00 22.03 302 ARG A CA 1
ATOM 2380 C C . ARG A 1 324 ? 42.208 32.737 29.863 1.00 19.83 302 ARG A C 1
ATOM 2381 O O . ARG A 1 324 ? 42.810 33.243 28.941 1.00 19.30 302 ARG A O 1
ATOM 2389 N N . LEU A 1 325 ? 42.693 32.655 31.109 1.00 17.27 303 LEU A N 1
ATOM 2390 C CA . LEU A 1 325 ? 43.982 33.197 31.489 1.00 17.60 303 LEU A CA 1
ATOM 2391 C C . LEU A 1 325 ? 45.163 32.385 30.932 1.00 15.48 303 LEU A C 1
ATOM 2392 O O . LEU A 1 325 ? 46.220 32.936 30.639 1.00 16.10 303 LEU A O 1
ATOM 2397 N N . LEU A 1 326 ? 44.991 31.063 30.858 1.00 15.84 304 LEU A N 1
ATOM 2398 C CA . LEU A 1 326 ? 46.084 30.199 30.359 1.00 14.22 304 LEU A CA 1
ATOM 2399 C C . LEU A 1 326 ? 46.241 30.274 28.841 1.00 15.23 304 LEU A C 1
ATOM 2400 O O . LEU A 1 326 ? 45.250 30.337 28.099 1.00 16.53 304 LEU A O 1
ATOM 2405 N N . LYS A 1 327 ? 47.477 30.205 28.408 1.00 16.13 305 LYS A N 1
ATOM 2406 C CA . LYS A 1 327 ? 47.764 29.905 27.001 1.00 18.70 305 LYS A CA 1
ATOM 2407 C C . LYS A 1 327 ? 47.245 28.529 26.657 1.00 18.56 305 LYS A C 1
ATOM 2408 O O . LYS A 1 327 ? 47.128 27.643 27.496 1.00 16.72 305 LYS A O 1
ATOM 2414 N N . ALA A 1 328 ? 46.932 28.347 25.379 1.00 18.43 306 ALA A N 1
ATOM 2415 C CA . ALA A 1 328 ? 46.743 27.016 24.870 1.00 17.37 306 ALA A CA 1
ATOM 2416 C C . ALA A 1 328 ? 47.922 26.156 25.246 1.00 16.55 306 ALA A C 1
ATOM 2417 O O . ALA A 1 328 ? 49.082 26.566 25.134 1.00 15.64 306 ALA A O 1
ATOM 2419 N N . ASN A 1 329 ? 47.644 24.897 25.632 1.00 17.33 307 ASN A N 1
ATOM 2420 C CA . ASN A 1 329 ? 48.664 23.975 26.154 1.00 17.15 307 ASN A CA 1
ATOM 2421 C C . ASN A 1 329 ? 49.468 24.513 27.383 1.00 17.12 307 ASN A C 1
ATOM 2422 O O . ASN A 1 329 ? 50.587 24.029 27.679 1.00 17.06 307 ASN A O 1
ATOM 2427 N N . GLY A 1 330 ? 48.843 25.463 28.126 1.00 16.31 308 GLY A N 1
ATOM 2428 C CA . GLY A 1 330 ? 49.355 25.876 29.425 1.00 16.11 308 GLY A CA 1
ATOM 2429 C C . GLY A 1 330 ? 48.833 24.861 30.479 1.00 16.36 308 GLY A C 1
ATOM 2430 O O . GLY A 1 330 ? 47.815 24.146 30.269 1.00 17.23 308 GLY A O 1
ATOM 2431 N N . TRP A 1 331 ? 49.538 24.799 31.582 1.00 15.44 309 TRP A N 1
ATOM 2432 C CA . TRP A 1 331 ? 49.157 23.834 32.662 1.00 14.88 309 TRP A CA 1
ATOM 2433 C C . TRP A 1 331 ? 48.432 24.475 33.831 1.00 17.41 309 TRP A C 1
ATOM 2434 O O . TRP A 1 331 ? 48.770 25.607 34.249 1.00 13.86 309 TRP A O 1
ATOM 2445 N N . LEU A 1 332 ? 47.443 23.755 34.350 1.00 15.08 310 LEU A N 1
ATOM 2446 C CA . LEU A 1 332 ? 46.927 23.975 35.686 1.00 15.33 310 LEU A CA 1
ATOM 2447 C C . LEU A 1 332 ? 47.560 22.962 36.627 1.00 14.80 310 LEU A C 1
ATOM 2448 O O . LEU A 1 332 ? 47.605 21.763 36.293 1.00 14.50 310 LEU A O 1
ATOM 2453 N N . VAL A 1 333 ? 48.157 23.445 37.704 1.00 13.36 311 VAL A N 1
ATOM 2454 C CA . VAL A 1 333 ? 48.782 22.578 38.703 1.00 14.04 311 VAL A CA 1
ATOM 2455 C C . VAL A 1 333 ? 47.993 22.794 39.994 1.00 13.47 311 VAL A C 1
ATOM 2456 O O . VAL A 1 333 ? 47.907 23.944 40.542 1.00 14.93 311 VAL A O 1
ATOM 2460 N N . LEU A 1 334 ? 47.344 21.729 40.451 1.00 13.78 312 LEU A N 1
ATOM 2461 C CA . LEU A 1 334 ? 46.584 21.762 41.703 1.00 13.35 312 LEU A CA 1
ATOM 2462 C C . LEU A 1 334 ? 47.260 20.933 42.787 1.00 13.44 312 LEU A C 1
ATOM 2463 O O . LEU A 1 334 ? 47.741 19.805 42.497 1.00 14.76 312 LEU A O 1
ATOM 2468 N N . ASN A 1 335 ? 47.270 21.475 44.011 1.00 12.85 313 ASN A N 1
ATOM 2469 C CA . ASN A 1 335 ? 47.514 20.700 45.204 1.00 13.45 313 ASN A CA 1
ATOM 2470 C C . ASN A 1 335 ? 46.242 20.770 46.018 1.00 12.99 313 ASN A C 1
ATOM 2471 O O . ASN A 1 335 ? 45.802 21.899 46.402 1.00 13.86 313 ASN A O 1
ATOM 2476 N N . GLU A 1 336 ? 45.589 19.641 46.185 1.00 13.00 314 GLU A N 1
ATOM 2477 C CA . GLU A 1 336 ? 44.267 19.579 46.760 1.00 14.88 314 GLU A CA 1
ATOM 2478 C C . GLU A 1 336 ? 44.094 18.423 47.760 1.00 14.16 314 GLU A C 1
ATOM 2479 O O . GLU A 1 336 ? 44.671 17.356 47.629 1.00 13.08 314 GLU A O 1
ATOM 2485 N N . MET A 1 337 ? 43.224 18.640 48.738 1.00 16.14 315 MET A N 1
ATOM 2486 C CA . MET A 1 337 ? 42.849 17.580 49.654 1.00 15.51 315 MET A CA 1
ATOM 2487 C C . MET A 1 337 ? 41.718 16.818 48.933 1.00 14.86 315 MET A C 1
ATOM 2488 O O . MET A 1 337 ? 40.783 17.456 48.417 1.00 16.89 315 MET A O 1
ATOM 2493 N N . THR A 1 338 ? 41.868 15.494 48.852 1.00 15.91 316 THR A N 1
ATOM 2494 C CA . THR A 1 338 ? 41.028 14.637 48.032 1.00 15.20 316 THR A CA 1
ATOM 2495 C C . THR A 1 338 ? 40.165 13.597 48.782 1.00 16.72 316 THR A C 1
ATOM 2496 O O . THR A 1 338 ? 39.653 12.655 48.153 1.00 18.68 316 THR A O 1
ATOM 2500 N N . ARG A 1 339 ? 40.008 13.776 50.090 1.00 17.19 317 ARG A N 1
ATOM 2501 C CA . ARG A 1 339 ? 39.152 12.972 50.941 1.00 17.54 317 ARG A CA 1
ATOM 2502 C C . ARG A 1 339 ? 38.626 13.925 52.002 1.00 17.29 317 ARG A C 1
ATOM 2503 O O . ARG A 1 339 ? 39.348 14.834 52.444 1.00 16.98 317 ARG A O 1
ATOM 2511 N N . VAL A 1 340 ? 37.327 13.795 52.360 1.00 17.73 318 VAL A N 1
ATOM 2512 C CA . VAL A 1 340 ? 36.714 14.669 53.318 1.00 18.83 318 VAL A CA 1
ATOM 2513 C C . VAL A 1 340 ? 37.101 14.141 54.725 1.00 21.19 318 VAL A C 1
ATOM 2514 O O . VAL A 1 340 ? 36.263 13.658 55.471 1.00 22.57 318 VAL A O 1
ATOM 2518 N N . VAL A 1 341 ? 38.359 14.179 55.064 1.00 19.84 319 VAL A N 1
ATOM 2519 C CA . VAL A 1 341 ? 38.802 13.737 56.416 1.00 20.44 319 VAL A CA 1
ATOM 2520 C C . VAL A 1 341 ? 38.196 14.576 57.563 1.00 17.79 319 VAL A C 1
ATOM 2521 O O . VAL A 1 341 ? 37.951 15.802 57.438 1.00 16.78 319 VAL A O 1
ATOM 2525 N N . HIS A 1 342 ? 37.977 13.900 58.723 1.00 17.80 320 HIS A N 1
ATOM 2526 C CA . HIS A 1 342 ? 37.321 14.541 59.856 1.00 17.69 320 HIS A CA 1
ATOM 2527 C C . HIS A 1 342 ? 38.161 15.707 60.378 1.00 18.10 320 HIS A C 1
ATOM 2528 O O . HIS A 1 342 ? 37.638 16.736 60.826 1.00 17.17 320 HIS A O 1
ATOM 2535 N N . PHE A 1 343 ? 39.465 15.580 60.247 1.00 18.82 321 PHE A N 1
ATOM 2536 C CA . PHE A 1 343 ? 40.359 16.655 60.626 1.00 18.94 321 PHE A CA 1
ATOM 2537 C C . PHE A 1 343 ? 39.999 17.925 59.955 1.00 18.47 321 PHE A C 1
ATOM 2538 O O . PHE A 1 343 ? 40.017 19.010 60.533 1.00 19.75 321 PHE A O 1
ATOM 2546 N N . LEU A 1 344 ? 39.735 17.859 58.653 1.00 16.81 322 LEU A N 1
ATOM 2547 C CA . LEU A 1 344 ? 39.327 19.041 57.916 1.00 18.03 322 LEU A CA 1
ATOM 2548 C C . LEU A 1 344 ? 37.941 19.536 58.274 1.00 17.19 322 LEU A C 1
ATOM 2549 O O . LEU A 1 344 ? 37.693 20.765 58.421 1.00 19.31 322 LEU A O 1
ATOM 2554 N N . THR A 1 345 ? 36.979 18.615 58.347 1.00 16.92 323 THR A N 1
ATOM 2555 C CA . THR A 1 345 ? 35.635 19.038 58.713 1.00 17.40 323 THR A CA 1
ATOM 2556 C C . THR A 1 345 ? 35.637 19.854 60.015 1.00 17.20 323 THR A C 1
ATOM 2557 O O . THR A 1 345 ? 34.993 20.887 60.113 1.00 18.26 323 THR A O 1
ATOM 2561 N N . LEU A 1 346 ? 36.381 19.390 60.998 1.00 17.23 324 LEU A N 1
ATOM 2562 C CA . LEU A 1 346 ? 36.400 20.050 62.324 1.00 17.63 324 LEU A CA 1
ATOM 2563 C C . LEU A 1 346 ? 37.104 21.413 62.329 1.00 19.87 324 LEU A C 1
ATOM 2564 O O . LEU A 1 346 ? 36.699 22.270 63.092 1.00 20.24 324 LEU A O 1
ATOM 2569 N N . SER A 1 347 ? 38.109 21.577 61.446 1.00 19.37 325 SER A N 1
ATOM 2570 C CA . SER A 1 347 ? 38.964 22.742 61.381 1.00 20.20 325 SER A CA 1
ATOM 2571 C C . SER A 1 347 ? 38.605 23.665 60.233 1.00 22.13 325 SER A C 1
ATOM 2572 O O . SER A 1 347 ? 37.969 24.713 60.476 1.00 22.13 325 SER A O 1
ATOM 2575 N N . ALA A 1 348 ? 38.949 23.239 59.013 1.00 23.29 326 ALA A N 1
ATOM 2576 C CA . ALA A 1 348 ? 38.601 23.990 57.773 1.00 25.64 326 ALA A CA 1
ATOM 2577 C C . ALA A 1 348 ? 37.095 24.170 57.640 1.00 24.98 326 ALA A C 1
ATOM 2578 O O . ALA A 1 348 ? 36.618 25.180 57.148 1.00 24.87 326 ALA A O 1
ATOM 2580 N N . GLY A 1 349 ? 36.303 23.227 58.175 1.00 24.44 327 GLY A N 1
ATOM 2581 C CA . GLY A 1 349 ? 34.815 23.351 58.191 1.00 22.86 327 GLY A CA 1
ATOM 2582 C C . GLY A 1 349 ? 34.173 24.505 58.919 1.00 22.14 327 GLY A C 1
ATOM 2583 O O . GLY A 1 349 ? 32.938 24.767 58.811 1.00 25.14 327 GLY A O 1
ATOM 2584 N N . LEU A 1 350 ? 34.981 25.167 59.756 1.00 24.49 328 LEU A N 1
ATOM 2585 C CA . LEU A 1 350 ? 34.548 26.323 60.456 1.00 25.05 328 LEU A CA 1
ATOM 2586 C C . LEU A 1 350 ? 34.675 27.583 59.563 1.00 28.71 328 LEU A C 1
ATOM 2587 O O . LEU A 1 350 ? 34.164 28.610 59.944 1.00 28.21 328 LEU A O 1
ATOM 2592 N N . LEU A 1 351 ? 35.297 27.488 58.399 1.00 28.68 329 LEU A N 1
ATOM 2593 C CA . LEU A 1 351 ? 35.617 28.703 57.577 1.00 30.40 329 LEU A CA 1
ATOM 2594 C C . LEU A 1 351 ? 34.633 28.879 56.437 1.00 33.42 329 LEU A C 1
ATOM 2595 O O . LEU A 1 351 ? 34.097 27.900 55.901 1.00 31.56 329 LEU A O 1
ATOM 2600 N N . ASP A 1 352 ? 34.401 30.125 56.048 1.00 34.61 330 ASP A N 1
ATOM 2601 C CA . ASP A 1 352 ? 33.428 30.420 54.985 1.00 33.71 330 ASP A CA 1
ATOM 2602 C C . ASP A 1 352 ? 33.783 29.780 53.671 1.00 30.06 330 ASP A C 1
ATOM 2603 O O . ASP A 1 352 ? 32.913 29.324 52.946 1.00 28.19 330 ASP A O 1
ATOM 2608 N N . GLY A 1 353 ? 35.081 29.749 53.360 1.00 30.27 331 GLY A N 1
ATOM 2609 C CA . GLY A 1 353 ? 35.578 29.172 52.101 1.00 29.55 331 GLY A CA 1
ATOM 2610 C C . GLY A 1 353 ? 35.169 27.723 51.890 1.00 28.53 331 GLY A C 1
ATOM 2611 O O . GLY A 1 353 ? 34.955 27.283 50.745 1.00 29.79 331 GLY A O 1
ATOM 2612 N N . TRP A 1 354 ? 35.127 26.945 52.992 1.00 25.89 332 TRP A N 1
ATOM 2613 C CA . TRP A 1 354 ? 34.671 25.543 52.944 1.00 24.34 332 TRP A CA 1
ATOM 2614 C C . TRP A 1 354 ? 33.236 25.414 52.408 1.00 26.02 332 TRP A C 1
ATOM 2615 O O . TRP A 1 354 ? 32.919 24.454 51.687 1.00 24.59 332 TRP A O 1
ATOM 2626 N N . TRP A 1 355 ? 32.366 26.372 52.780 1.00 24.57 333 TRP A N 1
ATOM 2627 C CA . TRP A 1 355 ? 30.925 26.213 52.540 1.00 28.00 333 TRP A CA 1
ATOM 2628 C C . TRP A 1 355 ? 30.410 27.100 51.368 1.00 31.16 333 TRP A C 1
ATOM 2629 O O . TRP A 1 355 ? 29.161 27.236 51.127 1.00 26.96 333 TRP A O 1
ATOM 2640 N N . LEU A 1 356 ? 31.366 27.664 50.623 1.00 32.22 334 LEU A N 1
ATOM 2641 C CA . LEU A 1 356 ? 31.040 28.683 49.581 1.00 31.69 334 LEU A CA 1
ATOM 2642 C C . LEU A 1 356 ? 30.325 28.031 48.431 1.00 29.17 334 LEU A C 1
ATOM 2643 O O . LEU A 1 356 ? 29.496 28.637 47.781 1.00 29.99 334 LEU A O 1
ATOM 2648 N N . PHE A 1 357 ? 30.642 26.769 48.164 1.00 25.36 335 PHE A N 1
ATOM 2649 C CA . PHE A 1 357 ? 30.129 26.071 47.015 1.00 25.41 335 PHE A CA 1
ATOM 2650 C C . PHE A 1 357 ? 28.599 26.099 46.861 1.00 29.80 335 PHE A C 1
ATOM 2651 O O . PHE A 1 357 ? 27.880 25.878 47.827 1.00 30.94 335 PHE A O 1
ATOM 2659 N N . GLU A 1 358 ? 28.152 26.286 45.622 1.00 27.35 336 GLU A N 1
ATOM 2660 C CA . GLU A 1 358 ? 26.761 26.322 45.174 1.00 30.62 336 GLU A CA 1
ATOM 2661 C C . GLU A 1 358 ? 26.438 25.237 44.150 1.00 33.09 336 GLU A C 1
ATOM 2662 O O . GLU A 1 358 ? 25.361 25.236 43.546 1.00 33.73 336 GLU A O 1
ATOM 2668 N N . ASP A 1 359 ? 27.370 24.308 43.983 1.00 27.39 337 ASP A N 1
ATOM 2669 C CA . ASP A 1 359 ? 27.317 23.196 43.056 1.00 26.58 337 ASP A CA 1
ATOM 2670 C C . ASP A 1 359 ? 27.701 21.966 43.851 1.00 26.56 337 ASP A C 1
ATOM 2671 O O . ASP A 1 359 ? 28.655 21.258 43.524 1.00 26.03 337 ASP A O 1
ATOM 2676 N N . ALA A 1 360 ? 26.867 21.600 44.823 1.00 26.33 338 ALA A N 1
ATOM 2677 C CA . ALA A 1 360 ? 27.107 20.414 45.642 1.00 27.07 338 ALA A CA 1
ATOM 2678 C C . ALA A 1 360 ? 27.291 19.146 44.922 1.00 27.63 338 ALA A C 1
ATOM 2679 O O . ALA A 1 360 ? 28.087 18.339 45.369 1.00 26.62 338 ALA A O 1
ATOM 2681 N N . ALA A 1 361 ? 26.575 18.907 43.810 1.00 27.16 339 ALA A N 1
ATOM 2682 C CA . ALA A 1 361 ? 26.719 17.649 43.090 1.00 27.39 339 ALA A CA 1
ATOM 2683 C C . ALA A 1 361 ? 28.066 17.480 42.445 1.00 22.97 339 ALA A C 1
ATOM 2684 O O . ALA A 1 361 ? 28.393 16.380 42.035 1.00 25.93 339 ALA A O 1
ATOM 2686 N N . GLU A 1 362 ? 28.839 18.522 42.324 1.00 22.47 340 GLU A N 1
ATOM 2687 C CA . GLU A 1 362 ? 30.203 18.330 41.776 1.00 24.28 340 GLU A CA 1
ATOM 2688 C C . GLU A 1 362 ? 31.207 17.947 42.881 1.00 24.06 340 GLU A C 1
ATOM 2689 O O . GLU A 1 362 ? 32.350 17.616 42.558 1.00 23.38 340 GLU A O 1
ATOM 2695 N N . ARG A 1 363 ? 30.785 18.016 44.139 1.00 22.42 341 ARG A N 1
ATOM 2696 C CA . ARG A 1 363 ? 31.724 17.910 45.302 1.00 22.14 341 ARG A CA 1
ATOM 2697 C C . ARG A 1 363 ? 31.469 16.669 46.119 1.00 22.54 341 ARG A C 1
ATOM 2698 O O . ARG A 1 363 ? 30.403 16.060 46.002 1.00 22.67 341 ARG A O 1
ATOM 2706 N N . MET A 1 364 ? 32.415 16.268 46.959 1.00 21.67 342 MET A N 1
ATOM 2707 C CA . MET A 1 364 ? 32.159 15.235 47.954 1.00 21.43 342 MET A CA 1
ATOM 2708 C C . MET A 1 364 ? 31.242 15.805 49.032 1.00 20.54 342 MET A C 1
ATOM 2709 O O . MET A 1 364 ? 31.249 16.958 49.340 1.00 20.80 342 MET A O 1
ATOM 2714 N N . LYS A 1 365 ? 30.421 14.956 49.626 1.00 22.28 343 LYS A N 1
ATOM 2715 C CA . LYS A 1 365 ? 29.351 15.438 50.482 1.00 22.69 343 LYS A CA 1
ATOM 2716 C C . LYS A 1 365 ? 29.876 16.213 51.683 1.00 24.21 343 LYS A C 1
ATOM 2717 O O . LYS A 1 365 ? 30.903 15.839 52.234 1.00 24.90 343 LYS A O 1
ATOM 2723 N N . TRP A 1 366 ? 29.229 17.328 51.996 1.00 22.72 344 TRP A N 1
ATOM 2724 C CA . TRP A 1 366 ? 29.578 18.196 53.109 1.00 23.20 344 TRP A CA 1
ATOM 2725 C C . TRP A 1 366 ? 30.965 18.759 53.031 1.00 23.89 344 TRP A C 1
ATOM 2726 O O . TRP A 1 366 ? 31.651 18.915 54.059 1.00 19.85 344 TRP A O 1
ATOM 2737 N N . SER A 1 367 ? 31.315 19.185 51.813 1.00 22.15 345 SER A N 1
ATOM 2738 C CA . SER A 1 367 ? 32.642 19.612 51.521 1.00 20.10 345 SER A CA 1
ATOM 2739 C C . SER A 1 367 ? 32.703 20.348 50.196 1.00 23.20 345 SER A C 1
ATOM 2740 O O . SER A 1 367 ? 31.854 20.173 49.345 1.00 21.27 345 SER A O 1
ATOM 2743 N N . PRO A 1 368 ? 33.734 21.160 50.023 1.00 20.47 346 PRO A N 1
ATOM 2744 C CA . PRO A 1 368 ? 34.001 21.718 48.716 1.00 19.51 346 PRO A CA 1
ATOM 2745 C C . PRO A 1 368 ? 34.964 20.875 47.913 1.00 17.41 346 PRO A C 1
ATOM 2746 O O . PRO A 1 368 ? 35.384 21.322 46.845 1.00 17.21 346 PRO A O 1
ATOM 2750 N N . LEU A 1 369 ? 35.307 19.691 48.392 1.00 18.47 347 LEU A N 1
ATOM 2751 C CA . LEU A 1 369 ? 36.453 18.938 47.836 1.00 18.13 347 LEU A CA 1
ATOM 2752 C C . LEU A 1 369 ? 36.077 17.929 46.789 1.00 17.57 347 LEU A C 1
ATOM 2753 O O . LEU A 1 369 ? 34.917 17.442 46.784 1.00 19.44 347 LEU A O 1
ATOM 2758 N N . LEU A 1 370 ? 37.055 17.548 45.961 1.00 16.31 348 LEU A N 1
ATOM 2759 C CA . LEU A 1 370 ? 36.905 16.498 45.009 1.00 16.64 348 LEU A CA 1
ATOM 2760 C C . LEU A 1 370 ? 37.944 15.454 45.169 1.00 16.96 348 LEU A C 1
ATOM 2761 O O . LEU A 1 370 ? 39.096 15.754 45.504 1.00 16.37 348 LEU A O 1
ATOM 2766 N N . SER A 1 371 ? 37.597 14.188 44.937 1.00 18.36 349 SER A N 1
ATOM 2767 C CA . SER A 1 371 ? 38.590 13.148 44.927 1.00 17.32 349 SER A CA 1
ATOM 2768 C C . SER A 1 371 ? 39.454 13.217 43.633 1.00 17.37 349 SER A C 1
ATOM 2769 O O . SER A 1 371 ? 39.106 13.930 42.747 1.00 18.13 349 SER A O 1
ATOM 2772 N N . SER A 1 372 ? 40.537 12.443 43.538 1.00 17.92 350 SER A N 1
ATOM 2773 C CA . SER A 1 372 ? 41.345 12.509 42.328 1.00 20.28 350 SER A CA 1
ATOM 2774 C C . SER A 1 372 ? 40.514 12.103 41.100 1.00 21.21 350 SER A C 1
ATOM 2775 O O . SER A 1 372 ? 40.617 12.784 40.061 1.00 17.50 350 SER A O 1
ATOM 2778 N N . PRO A 1 373 ? 39.765 10.975 41.194 1.00 20.76 351 PRO A N 1
ATOM 2779 C CA . PRO A 1 373 ? 38.953 10.599 40.002 1.00 22.40 351 PRO A CA 1
ATOM 2780 C C . PRO A 1 373 ? 37.940 11.654 39.646 1.00 20.01 351 PRO A C 1
ATOM 2781 O O . PRO A 1 373 ? 37.784 11.983 38.460 1.00 22.42 351 PRO A O 1
ATOM 2785 N N . MET A 1 374 ? 37.323 12.274 40.628 1.00 21.14 352 MET A N 1
ATOM 2786 C CA . MET A 1 374 ? 36.399 13.382 40.361 1.00 21.11 352 MET A CA 1
ATOM 2787 C C . MET A 1 374 ? 37.059 14.614 39.702 1.00 22.39 352 MET A C 1
ATOM 2788 O O . MET A 1 374 ? 36.513 15.188 38.765 1.00 20.89 352 MET A O 1
ATOM 2793 N N . TRP A 1 375 ? 38.239 14.985 40.157 1.00 17.63 353 TRP A N 1
ATOM 2794 C CA . TRP A 1 375 ? 38.977 16.085 39.511 1.00 18.32 353 TRP A CA 1
ATOM 2795 C C . TRP A 1 375 ? 39.357 15.723 38.067 1.00 17.05 353 TRP A C 1
ATOM 2796 O O . TRP A 1 375 ? 39.206 16.563 37.165 1.00 19.48 353 TRP A O 1
ATOM 2807 N N . LYS A 1 376 ? 39.749 14.474 37.857 1.00 19.27 354 LYS A N 1
ATOM 2808 C CA . LYS A 1 376 ? 40.122 14.000 36.508 1.00 20.45 354 LYS A CA 1
ATOM 2809 C C . LYS A 1 376 ? 38.938 14.154 35.582 1.00 21.44 354 LYS A C 1
ATOM 2810 O O . LYS A 1 376 ? 39.034 14.826 34.492 1.00 19.24 354 LYS A O 1
ATOM 2816 N N . GLY A 1 377 ? 37.796 13.607 35.978 1.00 21.18 355 GLY A N 1
ATOM 2817 C CA . GLY A 1 377 ? 36.574 13.665 35.133 1.00 22.09 355 GLY A CA 1
ATOM 2818 C C . GLY A 1 377 ? 36.096 15.058 34.915 1.00 24.86 355 GLY A C 1
ATOM 2819 O O . GLY A 1 377 ? 35.770 15.481 33.788 1.00 22.53 355 GLY A O 1
ATOM 2820 N N . LEU A 1 378 ? 36.095 15.860 35.965 1.00 23.65 356 LEU A N 1
ATOM 2821 C CA . LEU A 1 378 ? 35.672 17.226 35.765 1.00 20.90 356 LEU A CA 1
ATOM 2822 C C . LEU A 1 378 ? 36.595 18.075 34.844 1.00 18.25 356 LEU A C 1
ATOM 2823 O O . LEU A 1 378 ? 36.078 18.877 34.017 1.00 22.24 356 LEU A O 1
ATOM 2828 N N . LEU A 1 379 ? 37.899 17.949 35.023 1.00 18.71 357 LEU A N 1
ATOM 2829 C CA . LEU A 1 379 ? 38.832 18.781 34.270 1.00 20.74 357 LEU A CA 1
ATOM 2830 C C . LEU A 1 379 ? 38.681 18.338 32.784 1.00 20.64 357 LEU A C 1
ATOM 2831 O O . LEU A 1 379 ? 38.740 19.200 31.878 1.00 21.39 357 LEU A O 1
ATOM 2836 N N . GLU A 1 380 ? 38.608 17.016 32.575 1.00 20.27 358 GLU A N 1
ATOM 2837 C CA . GLU A 1 380 ? 38.323 16.515 31.165 1.00 22.23 358 GLU A CA 1
ATOM 2838 C C . GLU A 1 380 ? 37.071 17.092 30.557 1.00 24.33 358 GLU A C 1
ATOM 2839 O O . GLU A 1 380 ? 37.092 17.559 29.394 1.00 24.48 358 GLU A O 1
ATOM 2845 N N . GLU A 1 381 ? 35.971 17.115 31.298 1.00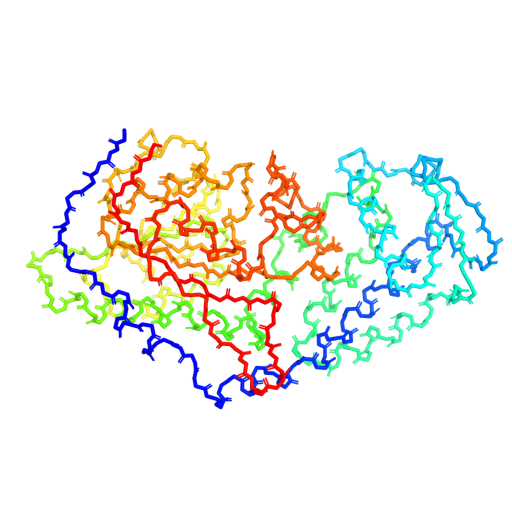 23.12 359 GLU A N 1
ATOM 2846 C CA . GLU A 1 381 ? 34.749 17.713 30.798 1.00 27.62 359 GLU A CA 1
ATOM 2847 C C . GLU A 1 381 ? 34.889 19.147 30.463 1.00 30.48 359 GLU A C 1
ATOM 2848 O O . GLU A 1 381 ? 34.183 19.642 29.605 1.00 27.02 359 GLU A O 1
ATOM 2854 N N . GLU A 1 382 ? 35.729 19.870 31.200 1.00 26.13 360 GLU A N 1
ATOM 2855 C CA . GLU A 1 382 ? 35.944 21.286 30.966 1.00 21.45 360 GLU A CA 1
ATOM 2856 C C . GLU A 1 382 ? 36.991 21.565 29.911 1.00 22.39 360 GLU A C 1
ATOM 2857 O O . GLU A 1 382 ? 37.407 22.716 29.711 1.00 23.53 360 GLU A O 1
ATOM 2863 N N . GLY A 1 383 ? 37.473 20.509 29.263 1.00 26.00 361 GLY A N 1
ATOM 2864 C CA . GLY A 1 383 ? 38.388 20.667 28.142 1.00 23.95 361 GLY A CA 1
ATOM 2865 C C . GLY A 1 383 ? 39.869 20.751 28.450 1.00 24.97 361 GLY A C 1
ATOM 2866 O O . GLY A 1 383 ? 40.621 21.329 27.676 1.00 22.83 361 GLY A O 1
ATOM 2867 N N . PHE A 1 384 ? 40.304 20.168 29.576 1.00 20.10 362 PHE A N 1
ATOM 2868 C CA . PHE A 1 384 ? 41.685 19.918 29.741 1.00 20.82 362 PHE A CA 1
ATOM 2869 C C . PHE A 1 384 ? 41.983 18.522 29.220 1.00 23.14 362 PHE A C 1
ATOM 2870 O O . PHE A 1 384 ? 41.067 17.691 29.251 1.00 23.78 362 PHE A O 1
ATOM 2878 N N . ARG A 1 385 ? 43.230 18.270 28.847 1.00 22.07 363 ARG A N 1
ATOM 2879 C CA . ARG A 1 385 ? 43.740 16.966 28.414 1.00 25.46 363 ARG A CA 1
ATOM 2880 C C . ARG A 1 385 ? 44.940 16.498 29.217 1.00 23.90 363 ARG A C 1
ATOM 2881 O O . ARG A 1 385 ? 45.503 17.244 29.949 1.00 24.00 363 ARG A O 1
ATOM 2889 N N . ARG A 1 386 ? 45.333 15.251 29.029 1.00 21.34 364 ARG A N 1
ATOM 2890 C CA . ARG A 1 386 ? 46.466 14.677 29.707 1.00 23.33 364 ARG A CA 1
ATOM 2891 C C . ARG A 1 386 ? 46.313 14.817 31.214 1.00 18.62 364 ARG A C 1
ATOM 2892 O O . ARG A 1 386 ? 47.264 14.844 31.905 1.00 20.31 364 ARG A O 1
ATOM 2900 N N . VAL A 1 387 ? 45.082 14.911 31.656 1.00 19.57 365 VAL A N 1
ATOM 2901 C CA . VAL A 1 387 ? 44.838 15.141 33.057 1.00 19.81 365 VAL A CA 1
ATOM 2902 C C . VAL A 1 387 ? 45.478 14.049 33.895 1.00 21.16 365 VAL A C 1
ATOM 2903 O O . VAL A 1 387 ? 45.256 12.900 33.673 1.00 20.14 365 VAL A O 1
ATOM 2907 N N . ALA A 1 388 ? 46.332 14.459 34.813 1.00 17.78 366 ALA A N 1
ATOM 2908 C CA . ALA A 1 388 ? 47.161 13.547 35.593 1.00 18.78 366 ALA A CA 1
ATOM 2909 C C . ALA A 1 388 ? 47.163 13.807 37.088 1.00 16.89 366 ALA A C 1
ATOM 2910 O O . ALA A 1 388 ? 47.999 14.569 37.600 1.00 15.47 366 ALA A O 1
ATOM 2912 N N . PRO A 1 389 ? 46.236 13.167 37.818 1.00 18.15 367 PRO A N 1
ATOM 2913 C CA . PRO A 1 389 ? 46.396 13.076 39.233 1.00 16.77 367 PRO A CA 1
ATOM 2914 C C . PRO A 1 389 ? 47.572 12.154 39.437 1.00 21.11 367 PRO A C 1
ATOM 2915 O O . PRO A 1 389 ? 47.628 11.045 38.810 1.00 19.86 367 PRO A O 1
ATOM 2919 N N . LEU A 1 390 ? 48.541 12.578 40.205 1.00 16.77 368 LEU A N 1
ATOM 2920 C CA . LEU A 1 390 ? 49.768 11.780 40.334 1.00 18.22 368 LEU A CA 1
ATOM 2921 C C . LEU A 1 390 ? 49.448 10.476 41.111 1.00 19.36 368 LEU A C 1
ATOM 2922 O O . LEU A 1 390 ? 48.446 10.406 41.820 1.00 19.55 368 LEU A O 1
ATOM 2927 N N . GLN A 1 391 ? 50.254 9.439 40.913 1.00 18.90 369 GLN A N 1
ATOM 2928 C CA . GLN A 1 391 ? 49.950 8.122 41.494 1.00 19.07 369 GLN A CA 1
ATOM 2929 C C . GLN A 1 391 ? 50.707 7.985 42.792 1.00 16.81 369 GLN A C 1
ATOM 2930 O O . GLN A 1 391 ? 51.884 8.305 42.861 1.00 17.55 369 GLN A O 1
ATOM 2936 N N . HIS A 1 392 ? 50.031 7.485 43.819 1.00 18.14 370 HIS A N 1
ATOM 2937 C CA . HIS A 1 392 ? 50.616 7.234 45.123 1.00 17.97 370 HIS A CA 1
ATOM 2938 C C . HIS A 1 392 ? 50.162 5.915 45.658 1.00 20.33 370 HIS A C 1
ATOM 2939 O O . HIS A 1 392 ? 49.510 5.814 46.703 1.00 18.84 370 HIS A O 1
ATOM 2946 N N . SER A 1 393 ? 50.491 4.855 44.915 1.00 21.89 371 SER A N 1
ATOM 2947 C CA . SER A 1 393 ? 50.014 3.504 45.338 1.00 24.03 371 SER A CA 1
ATOM 2948 C C . SER A 1 393 ? 51.110 2.450 45.327 1.00 25.62 371 SER A C 1
ATOM 2949 O O . SER A 1 393 ? 52.065 2.513 44.537 1.00 24.83 371 SER A O 1
ATOM 2952 N N . ASP A 1 394 ? 51.010 1.553 46.297 1.00 27.80 372 ASP A N 1
ATOM 2953 C CA . ASP A 1 394 ? 51.993 0.497 46.460 1.00 35.62 372 ASP A CA 1
ATOM 2954 C C . ASP A 1 394 ? 51.215 -0.776 46.789 1.00 39.43 372 ASP A C 1
ATOM 2955 O O . ASP A 1 394 ? 50.814 -0.992 47.963 1.00 32.25 372 ASP A O 1
ATOM 2960 N N . GLY A 1 395 ? 50.939 -1.553 45.738 1.00 42.39 373 GLY A N 1
ATOM 2961 C CA . GLY A 1 395 ? 50.073 -2.706 45.850 1.00 40.51 373 GLY A CA 1
ATOM 2962 C C . GLY A 1 395 ? 48.658 -2.357 46.258 1.00 40.31 373 GLY A C 1
ATOM 2963 O O . GLY A 1 395 ? 47.998 -1.542 45.583 1.00 41.53 373 GLY A O 1
ATOM 2964 N N . THR A 1 396 ? 48.183 -2.914 47.370 1.00 38.87 374 THR A N 1
ATOM 2965 C CA . THR A 1 396 ? 46.856 -2.584 47.859 1.00 40.57 374 THR A CA 1
ATOM 2966 C C . THR A 1 396 ? 46.842 -1.274 48.655 1.00 38.55 374 THR A C 1
ATOM 2967 O O . THR A 1 396 ? 45.792 -0.878 49.089 1.00 41.24 374 THR A O 1
ATOM 2971 N N . SER A 1 397 ? 47.971 -0.625 48.911 1.00 36.67 375 SER A N 1
ATOM 2972 C CA . SER A 1 397 ? 47.895 0.606 49.708 1.00 32.64 375 SER A CA 1
ATOM 2973 C C . SER A 1 397 ? 47.993 1.784 48.781 1.00 27.17 375 SER A C 1
ATOM 2974 O O . SER A 1 397 ? 48.732 1.739 47.795 1.00 27.15 375 SER A O 1
ATOM 2977 N N . SER A 1 398 ? 47.319 2.866 49.150 1.00 23.91 376 SER A N 1
ATOM 2978 C CA . SER A 1 398 ? 47.470 4.070 48.389 1.00 22.07 376 SER A CA 1
ATOM 2979 C C . SER A 1 398 ? 47.123 5.298 49.265 1.00 21.14 376 SER A C 1
ATOM 2980 O O . SER A 1 398 ? 46.337 5.189 50.225 1.00 20.28 376 SER A O 1
ATOM 2983 N N . TRP A 1 399 ? 47.738 6.428 48.905 1.00 19.14 377 TRP A N 1
ATOM 2984 C CA . TRP A 1 399 ? 47.464 7.708 49.609 1.00 18.45 377 TRP A CA 1
ATOM 2985 C C . TRP A 1 399 ? 46.310 8.395 48.879 1.00 19.17 377 TRP A C 1
ATOM 2986 O O . TRP A 1 399 ? 46.425 8.726 47.683 1.00 19.18 377 TRP A O 1
ATOM 2997 N N . SER A 1 400 ? 45.214 8.550 49.568 1.00 18.99 378 SER A N 1
ATOM 2998 C CA . SER A 1 400 ? 44.052 9.206 48.996 1.00 21.92 378 SER A CA 1
ATOM 2999 C C . SER A 1 400 ? 43.670 10.523 49.629 1.00 20.25 378 SER A C 1
ATOM 3000 O O . SER A 1 400 ? 42.731 11.161 49.150 1.00 22.33 378 SER A O 1
ATOM 3003 N N . ILE A 1 401 ? 44.366 10.948 50.666 1.00 16.98 379 ILE A N 1
ATOM 3004 C CA . ILE A 1 401 ? 43.991 12.121 51.438 1.00 18.25 379 ILE A CA 1
ATOM 3005 C C . ILE A 1 401 ? 44.273 13.428 50.701 1.00 15.47 379 ILE A C 1
ATOM 3006 O O . ILE A 1 401 ? 43.591 14.439 50.921 1.00 16.49 379 ILE A O 1
ATOM 3011 N N . GLN A 1 402 ? 45.251 13.396 49.846 1.00 13.83 380 GLN A N 1
ATOM 3012 C CA . GLN A 1 402 ? 45.776 14.560 49.146 1.00 13.52 380 GLN A CA 1
ATOM 3013 C C . GLN A 1 402 ? 46.456 14.121 47.862 1.00 14.62 380 GLN A C 1
ATOM 3014 O O . GLN A 1 402 ? 46.996 12.974 47.710 1.00 13.33 380 GLN A O 1
ATOM 3020 N N . ASN A 1 403 ? 46.431 15.020 46.899 1.00 14.08 381 ASN A N 1
ATOM 3021 C CA . ASN A 1 403 ? 47.146 14.783 45.635 1.00 14.22 381 ASN A CA 1
ATOM 3022 C C . ASN A 1 403 ? 47.558 16.055 44.917 1.00 15.63 381 ASN A C 1
ATOM 3023 O O . ASN A 1 403 ? 46.970 17.150 45.192 1.00 14.51 381 ASN A O 1
ATOM 3028 N N . VAL A 1 404 ? 48.576 15.943 44.075 1.00 13.83 382 VAL A N 1
ATOM 3029 C CA . VAL A 1 404 ? 48.848 16.960 43.057 1.00 15.27 382 VAL A CA 1
ATOM 3030 C C . VAL A 1 404 ? 48.266 16.464 41.710 1.00 16.51 382 VAL A C 1
ATOM 3031 O O . VAL A 1 404 ? 48.420 15.276 41.317 1.00 17.56 382 VAL A O 1
ATOM 3035 N N . ILE A 1 405 ? 47.571 17.351 41.040 1.00 15.35 383 ILE A N 1
ATOM 3036 C CA . ILE A 1 405 ? 46.844 17.079 39.789 1.00 15.36 383 ILE A CA 1
ATOM 3037 C C . ILE A 1 405 ? 47.310 18.053 38.737 1.00 15.66 383 ILE A C 1
ATOM 3038 O O . ILE A 1 405 ? 47.314 19.243 38.977 1.00 15.10 383 ILE A O 1
ATOM 3043 N N . LEU A 1 406 ? 47.782 17.536 37.612 1.00 13.69 384 LEU A N 1
ATOM 3044 C CA . LEU A 1 406 ? 48.262 18.330 36.465 1.00 15.03 384 LEU A CA 1
ATOM 3045 C C . LEU A 1 406 ? 47.276 18.208 35.310 1.00 16.86 384 LEU A C 1
ATOM 3046 O O . LEU A 1 406 ? 46.703 17.140 35.094 1.00 16.88 384 LEU A O 1
ATOM 3051 N N . ALA A 1 407 ? 47.038 19.298 34.604 1.00 15.06 385 ALA A N 1
ATOM 3052 C CA . ALA A 1 407 ? 46.098 19.275 33.490 1.00 16.10 385 ALA A CA 1
ATOM 3053 C C . ALA A 1 407 ? 46.545 20.297 32.419 1.00 18.46 385 ALA A C 1
ATOM 3054 O O . ALA A 1 407 ? 47.079 21.358 32.764 1.00 17.52 385 ALA A O 1
ATOM 3056 N N . GLU A 1 408 ? 46.364 19.927 31.153 1.00 16.00 386 GLU A N 1
ATOM 3057 C CA . GLU A 1 408 ? 46.807 20.741 30.002 1.00 17.17 386 GLU A CA 1
ATOM 3058 C C . GLU A 1 408 ? 45.590 21.358 29.352 1.00 16.51 386 GLU A C 1
ATOM 3059 O O . GLU A 1 408 ? 44.587 20.693 28.994 1.00 16.42 386 GLU A O 1
ATOM 3065 N N . SER A 1 409 ? 45.637 22.654 29.186 1.00 16.52 387 SER A N 1
ATOM 3066 C CA . SER A 1 409 ? 44.499 23.343 28.631 1.00 15.61 387 SER A CA 1
ATOM 3067 C C . SER A 1 409 ? 44.486 23.170 27.116 1.00 15.73 387 SER A C 1
ATOM 3068 O O . SER A 1 409 ? 45.516 23.280 26.488 1.00 17.22 387 SER A O 1
ATOM 3071 N N . ASP A 1 410 ? 43.301 22.950 26.559 1.00 16.94 388 ASP A N 1
ATOM 3072 C CA . ASP A 1 410 ? 43.142 22.856 25.118 1.00 22.24 388 ASP A CA 1
ATOM 3073 C C . ASP A 1 410 ? 43.038 24.240 24.482 1.00 19.80 388 ASP A C 1
ATOM 3074 O O . ASP A 1 410 ? 42.920 24.355 23.262 1.00 19.82 388 ASP A O 1
ATOM 3079 N N . GLY A 1 411 ? 43.082 25.292 25.299 1.00 19.19 389 GLY A N 1
ATOM 3080 C CA . GLY A 1 411 ? 42.988 26.649 24.750 1.00 19.01 389 GLY A CA 1
ATOM 3081 C C . GLY A 1 411 ? 41.583 27.143 24.403 1.00 20.79 389 GLY A C 1
ATOM 3082 O O . GLY A 1 411 ? 41.454 28.252 23.836 1.00 22.74 389 GLY A O 1
ATOM 3083 N N . VAL A 1 412 ? 40.552 26.390 24.778 1.00 23.45 390 VAL A N 1
ATOM 3084 C CA . VAL A 1 412 ? 39.128 26.835 24.630 1.00 30.40 390 VAL A CA 1
ATOM 3085 C C . VAL A 1 412 ? 38.451 27.281 25.936 1.00 35.21 390 VAL A C 1
ATOM 3086 O O . VAL A 1 412 ? 38.536 26.603 26.936 1.00 36.43 390 VAL A O 1
ATOM 3090 N N . SER A 1 413 ? 37.837 28.457 25.937 1.00 30.53 391 SER A N 1
ATOM 3091 C CA . SER A 1 413 ? 37.314 29.062 27.169 1.00 31.84 391 SER A CA 1
ATOM 3092 C C . SER A 1 413 ? 35.938 29.625 26.837 1.00 39.12 391 SER A C 1
ATOM 3093 O O . SER A 1 413 ? 35.829 30.363 25.829 1.00 30.83 391 SER A O 1
ATOM 3096 N N . ARG A 1 414 ? 34.925 29.307 27.657 1.00 39.74 392 ARG A N 1
ATOM 3097 C CA . ARG A 1 414 ? 33.574 29.960 27.596 1.00 50.88 392 ARG A CA 1
ATOM 3098 C C . ARG A 1 414 ? 33.509 31.256 28.371 1.00 52.21 392 ARG A C 1
ATOM 3099 O O . ARG A 1 414 ? 33.338 31.193 29.577 1.00 57.65 392 ARG A O 1
#

Nearest PDB structures (foldseek):
  6cca-assembly1_A  TM=1.003E+00  e=3.447E-74  Sorangium cellulosum
  6d6y-assembly1_A  TM=9.055E-01  e=9.181E-36  Moorena bouillonii
  6kji-assembly3_C  TM=7.760E-01  e=1.528E-20  Aspergillus fumigatus Af293
  6kjg-assembly1_A  TM=7.385E-01  e=1.528E-20  Aspergillus fumigatus Af293
  6kji-assembly1_A  TM=7.561E-01  e=4.968E-20  Aspergillus fumigatus Af293

Secondary structure (DSSP, 8-state):
-EE----S---HHHHHHHHS--HHHHHHHHTTHHHHHHHHHHHHHHHHHHHHHTT-S-STT-EEEHHHHHHHHT--GGGHHHHHHHHHHHHHTTSEEEETTEEEE-TT----HHHHHHHHHHHHTSTTTHHHHHHHHHHHHTHHHHHTTSS-HHHHHSGGG--TTTHHHHSSSHHHHHHHHHHHHHHHHHHHHHGGGPPTT--EEEEEE--TT-TTHHHHHHHHGGGGGGEEEEE--S-HHHHHHHHHHHTTT-TTEEE----TTS-TTTTT--TT-EEEEEEES-T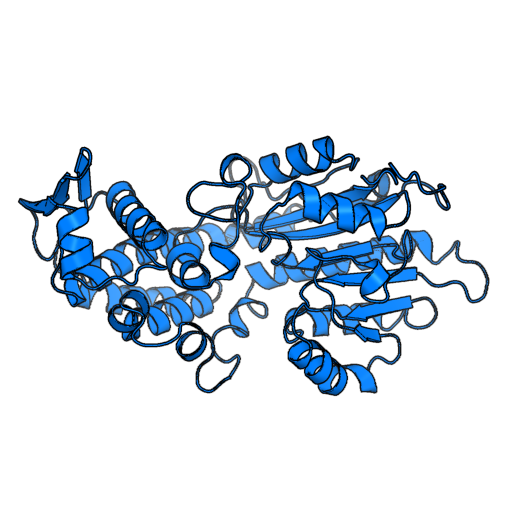TSSS-HHHHHHHHHHHEEEEEEEEEEEE-S--HHHHHTGGGSGGGG--S-GGGS-TTSS---HHHHHHHHHHTTEEEEEEPP-EETTEE--SEEEEEEEE-SEE-